Protein AF-A0A7V8IXZ6-F1 (afdb_monomer_lite)

Radius of gyration: 47.7 Å; chains: 1; bounding box: 110×61×130 Å

pLDDT: mean 88.66, std 13.11, range [32.81, 98.38]

Foldseek 3Di:
DWWKKFKKWKWKDAPDTDTDIWIWIADPVRDIDTFDPVLVVLLVVQFDPPDDDDDDPVVVVSNVVSRVVVQQVVQVVVQVVQLVVCVVVLVVVLVVLVVVLVVVLVVLVVQLVPDPDPVSVVVSVVVNVVSVVVSVVVNVVSVVNRRMGMDIGGDDMGIGDHDWDWDWDWDDDPPDTAIDTWIADVSRRDIQAQAWPPPRHGAPDWAAAPPPVGRTIHHPVQWDAQPVPRHTHGPVQWAAAPVRGTHGPVQWAQAPVPRHIHGNVQWDAAPPPRGIHGPVQWFQAPPPRGIHGPVQWFAAPP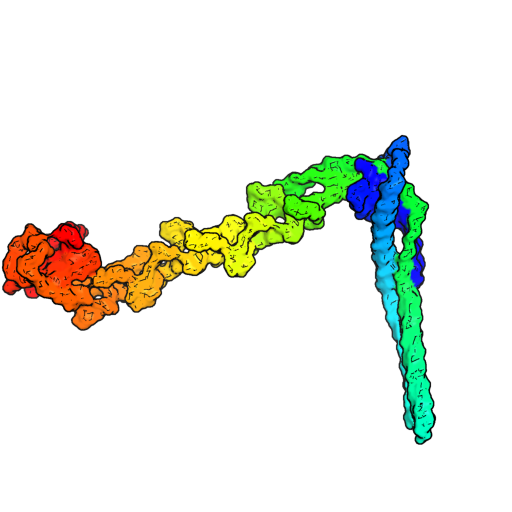PRGIHGVVQWDQAQAARHTHGPVQFDQQQVHRGTHGVVQDDPSGGVQRVPKDFDDPPRVLVVLVCVVVVVLVPWGWIWGDTPFWIWIWTDDPFAIDIFIAGPVSHGPPDDPDPPPVDRPRPD

Structure (mmCIF, N/CA/C/O backbone):
data_AF-A0A7V8IXZ6-F1
#
_entry.id   AF-A0A7V8IXZ6-F1
#
loop_
_atom_site.group_PDB
_atom_site.id
_atom_site.type_symbol
_atom_site.label_atom_id
_atom_site.label_alt_id
_atom_site.label_comp_id
_atom_site.label_asym_id
_atom_site.label_entity_id
_atom_site.label_seq_id
_atom_site.pdbx_PDB_ins_code
_atom_site.Cartn_x
_atom_site.Cartn_y
_atom_site.Cartn_z
_atom_site.occupancy
_atom_site.B_iso_or_equiv
_atom_site.auth_seq_id
_atom_site.auth_comp_id
_atom_site.auth_asym_id
_atom_site.auth_atom_id
_atom_site.pdbx_PDB_model_num
ATOM 1 N N . PHE A 1 1 ? -35.619 20.211 5.004 1.00 63.56 1 PHE A N 1
ATOM 2 C CA . PHE A 1 1 ? -35.344 18.912 5.646 1.00 63.56 1 PHE A CA 1
ATOM 3 C C . PHE A 1 1 ? -36.432 18.637 6.677 1.00 63.56 1 PHE A C 1
ATOM 5 O O . PHE A 1 1 ? -36.938 19.577 7.276 1.00 63.56 1 PHE A O 1
ATOM 12 N N . ALA A 1 2 ? -36.812 17.378 6.875 1.00 60.62 2 ALA A N 1
ATOM 13 C CA . ALA A 1 2 ? -37.738 16.991 7.934 1.00 60.62 2 ALA A CA 1
ATOM 14 C C . ALA A 1 2 ? -37.073 15.917 8.799 1.00 60.62 2 ALA A C 1
ATOM 16 O O . ALA A 1 2 ? -36.474 14.984 8.264 1.00 60.62 2 ALA A O 1
ATOM 17 N N . GLY A 1 3 ? -37.146 16.089 10.114 1.00 69.25 3 GLY A N 1
ATOM 18 C CA . GLY A 1 3 ? -36.625 15.152 11.100 1.00 69.25 3 GLY A CA 1
ATOM 19 C C . GLY A 1 3 ? -37.509 15.141 12.338 1.00 69.25 3 GLY A C 1
ATOM 20 O O . GLY A 1 3 ? -38.466 15.910 12.451 1.00 69.25 3 GLY A O 1
ATOM 21 N N . THR A 1 4 ? -37.195 14.244 13.258 1.00 73.19 4 THR A N 1
ATOM 22 C CA . THR A 1 4 ? -37.892 14.133 14.539 1.00 73.19 4 THR A CA 1
ATOM 23 C C . THR A 1 4 ? -36.872 14.273 15.646 1.00 73.19 4 THR A C 1
ATOM 25 O O . THR A 1 4 ? -35.892 13.536 15.678 1.00 73.19 4 THR A O 1
ATOM 28 N N . THR A 1 5 ? -37.093 15.231 16.535 1.00 75.81 5 THR A N 1
ATOM 29 C CA . THR A 1 5 ? -36.345 15.371 17.778 1.00 75.81 5 THR A CA 1
ATOM 30 C C . THR A 1 5 ? -37.090 14.610 18.863 1.00 75.81 5 THR A C 1
ATOM 32 O O . THR A 1 5 ? -38.248 14.909 19.142 1.00 75.81 5 THR A O 1
ATOM 35 N N . VAL A 1 6 ? -36.449 13.639 19.498 1.00 76.69 6 VAL A N 1
ATOM 36 C CA . VAL A 1 6 ? -37.006 12.931 20.653 1.00 76.69 6 VAL A CA 1
ATOM 37 C C . VAL A 1 6 ? -36.235 13.355 21.897 1.00 76.69 6 VAL A C 1
ATOM 39 O O . VAL A 1 6 ? -35.004 13.343 21.916 1.00 76.69 6 VAL A O 1
ATOM 42 N N . LEU A 1 7 ? -36.972 13.784 22.917 1.00 79.12 7 LEU A N 1
ATOM 43 C CA . LEU A 1 7 ? -36.451 14.185 24.213 1.00 79.12 7 LEU A CA 1
ATOM 44 C C . LEU A 1 7 ? -36.532 12.997 25.171 1.00 79.12 7 LEU A C 1
ATOM 46 O O . LEU A 1 7 ? -37.611 12.449 25.422 1.00 79.12 7 LEU A O 1
ATOM 50 N N . PHE A 1 8 ? -35.392 12.643 25.741 1.00 80.94 8 PHE A N 1
ATOM 51 C CA . PHE A 1 8 ? -35.258 11.596 26.736 1.00 80.94 8 PHE A CA 1
ATOM 52 C C . PHE A 1 8 ? -34.868 12.203 28.076 1.00 80.94 8 PHE A C 1
ATOM 54 O O . PHE A 1 8 ? -34.069 13.139 28.150 1.00 80.94 8 PHE A O 1
ATOM 61 N N . ARG A 1 9 ? -35.413 11.637 29.146 1.00 82.38 9 ARG A N 1
ATOM 62 C CA . ARG A 1 9 ? -34.887 11.794 30.492 1.00 82.38 9 ARG A CA 1
ATOM 63 C C . ARG A 1 9 ? -33.937 10.638 30.731 1.00 82.38 9 ARG A C 1
ATOM 65 O O . ARG A 1 9 ? -34.343 9.480 30.738 1.00 82.38 9 ARG A O 1
ATOM 72 N N . LEU A 1 10 ? -32.678 10.983 30.914 1.00 85.00 10 LEU A N 1
ATOM 73 C CA . LEU A 1 10 ? -31.634 10.069 31.313 1.00 85.00 10 LEU A CA 1
ATOM 74 C C . LEU A 1 10 ? -31.478 10.159 32.832 1.00 85.00 10 LEU A C 1
ATOM 76 O O . LEU A 1 10 ? -31.293 11.248 33.378 1.00 85.00 10 LEU A O 1
ATOM 80 N N . ARG A 1 11 ? -31.556 9.020 33.512 1.00 87.00 11 ARG A N 1
ATOM 81 C CA . ARG A 1 11 ? -31.225 8.893 34.932 1.00 87.00 11 ARG A CA 1
ATOM 82 C C . ARG A 1 11 ? -30.068 7.927 35.071 1.00 87.00 11 ARG A C 1
ATOM 84 O O . ARG A 1 11 ? -30.183 6.777 34.664 1.00 87.00 11 ARG A O 1
ATOM 91 N N . VAL A 1 12 ? -28.959 8.400 35.619 1.00 87.75 12 VAL A N 1
ATOM 92 C CA . VAL A 1 12 ? -27.827 7.548 35.977 1.00 87.75 12 VAL A CA 1
ATOM 93 C C . VAL A 1 12 ? -27.949 7.232 37.462 1.00 87.75 12 VAL A C 1
ATOM 95 O O . VAL A 1 12 ? -27.878 8.131 38.304 1.00 87.75 12 VAL A O 1
ATOM 98 N N . GLU A 1 13 ? -28.180 5.960 37.773 1.00 89.25 13 GLU A N 1
ATOM 99 C CA . GLU A 1 13 ? -28.210 5.431 39.134 1.00 89.25 13 GLU A CA 1
ATOM 100 C C . GLU A 1 13 ? -26.844 4.841 39.478 1.00 89.25 13 GLU A C 1
ATOM 102 O O . GLU A 1 13 ? -26.238 4.134 38.675 1.00 89.25 13 GLU A O 1
ATOM 107 N N . GLY A 1 14 ? -26.337 5.160 40.664 1.00 89.25 14 GLY A N 1
ATOM 108 C CA . GLY A 1 14 ? -25.003 4.779 41.109 1.00 89.25 14 GLY A CA 1
ATOM 109 C C . GLY A 1 14 ? -24.585 5.592 42.339 1.00 89.25 14 GLY A C 1
ATOM 110 O O . GLY A 1 14 ? -25.442 6.176 43.009 1.00 89.25 14 GLY A O 1
ATOM 111 N N . PRO A 1 15 ? -23.277 5.682 42.635 1.00 80.25 15 PRO A N 1
ATOM 112 C CA . PRO A 1 15 ? -22.768 6.413 43.801 1.00 80.25 15 PRO A CA 1
ATOM 113 C C . PRO A 1 15 ? -23.060 7.922 43.752 1.00 80.25 15 PRO A C 1
ATOM 115 O O . PRO A 1 15 ? -23.117 8.576 44.791 1.00 80.25 15 PRO A O 1
ATOM 118 N N . GLU A 1 16 ? -23.253 8.479 42.556 1.00 87.44 16 GLU A N 1
ATOM 119 C CA . GLU A 1 16 ? -23.671 9.861 42.329 1.00 87.44 16 GLU A CA 1
ATOM 120 C C . GLU A 1 16 ? -24.865 9.830 41.374 1.00 87.44 16 GLU A C 1
ATOM 122 O O . GLU A 1 16 ? -24.724 9.468 40.206 1.00 87.44 16 GLU A O 1
ATOM 127 N N . ARG A 1 17 ? -26.057 10.160 41.885 1.00 89.25 17 ARG A N 1
ATOM 128 C CA . ARG A 1 17 ? -27.270 10.205 41.068 1.00 89.25 17 ARG A CA 1
ATOM 129 C C . ARG A 1 17 ? -27.239 11.440 40.172 1.00 89.25 17 ARG A C 1
ATOM 131 O O . ARG A 1 17 ? -27.185 12.562 40.674 1.00 89.25 17 ARG A O 1
ATOM 138 N N . GLU A 1 18 ? -27.337 11.229 38.863 1.00 88.94 18 GLU A N 1
ATOM 139 C CA . GLU A 1 18 ? -27.422 12.297 37.864 1.00 88.94 18 GLU A CA 1
ATOM 140 C C . GLU A 1 18 ? -28.735 12.167 37.082 1.00 88.94 18 GLU A C 1
ATOM 142 O O . GLU A 1 18 ? -29.006 11.140 36.459 1.00 88.94 18 GLU A O 1
ATOM 147 N N . ASP A 1 19 ? -29.547 13.224 37.099 1.00 87.69 19 ASP A N 1
ATOM 148 C CA . ASP A 1 19 ? -30.741 13.352 36.263 1.00 87.69 19 ASP A CA 1
ATOM 149 C C . ASP A 1 19 ? -30.428 14.371 35.150 1.00 87.69 19 ASP A C 1
ATOM 151 O O . ASP A 1 19 ? -30.103 15.527 35.429 1.00 87.69 19 ASP A O 1
ATOM 155 N N . ALA A 1 20 ? -30.541 13.961 33.886 1.00 85.19 20 ALA A N 1
ATOM 156 C CA . ALA A 1 20 ? -30.264 14.808 32.730 1.00 85.19 20 ALA A CA 1
ATOM 157 C C . ALA A 1 20 ? -31.330 14.668 31.637 1.00 85.19 20 ALA A C 1
ATOM 159 O O . ALA A 1 20 ? -31.982 13.635 31.493 1.00 85.19 20 ALA A O 1
ATOM 160 N N . LEU A 1 21 ? -31.494 15.716 30.830 1.00 82.62 21 LEU A N 1
ATOM 161 C CA . LEU A 1 21 ? -32.276 15.658 29.597 1.00 82.62 21 LEU A CA 1
ATOM 162 C C . LEU A 1 21 ? -31.328 15.502 28.409 1.00 82.62 21 LEU A C 1
ATOM 164 O O . LEU A 1 21 ? -30.375 16.268 28.268 1.00 82.62 21 LEU A O 1
ATOM 168 N N . VAL A 1 22 ? -31.609 14.519 27.558 1.00 81.94 22 VAL A N 1
ATOM 169 C CA . VAL A 1 22 ? -30.867 14.245 26.324 1.00 81.94 22 VAL A CA 1
ATOM 170 C C . VAL A 1 22 ? -31.829 14.400 25.157 1.00 81.94 22 VAL A C 1
ATOM 172 O O . VAL A 1 22 ? -32.923 13.835 25.165 1.00 81.94 22 VAL A O 1
ATOM 175 N N . ALA A 1 23 ? -31.439 15.166 24.145 1.00 80.12 23 ALA A N 1
ATOM 176 C CA . ALA A 1 23 ? -32.197 15.275 22.908 1.00 80.12 23 ALA A CA 1
ATOM 177 C C . ALA A 1 23 ? -31.480 14.522 21.793 1.00 80.12 23 ALA A C 1
ATOM 179 O O . ALA A 1 23 ? -30.324 14.808 21.483 1.00 80.12 23 ALA A O 1
ATOM 180 N N . ALA A 1 24 ? -32.186 13.587 21.163 1.00 79.38 24 ALA A N 1
ATOM 181 C CA . ALA A 1 24 ? -31.726 12.932 19.950 1.00 79.38 24 ALA A CA 1
ATOM 182 C C . ALA A 1 24 ? -32.501 13.494 18.760 1.00 79.38 24 ALA A C 1
ATOM 184 O O . ALA A 1 24 ? -33.733 13.503 18.753 1.00 79.38 24 ALA A O 1
ATOM 185 N N . PHE A 1 25 ? -31.789 13.959 17.743 1.00 78.69 25 PHE A N 1
ATOM 186 C CA . PHE A 1 25 ? -32.384 14.258 16.450 1.00 78.69 25 PHE A CA 1
ATOM 187 C C . PHE A 1 25 ? -32.247 13.060 15.541 1.00 78.69 25 PHE A C 1
ATOM 189 O O . PHE A 1 25 ? -31.147 12.530 15.411 1.00 78.69 25 PHE A O 1
ATOM 196 N N . VAL A 1 26 ? -33.315 12.695 14.842 1.00 78.44 26 VAL A N 1
ATOM 197 C CA . VAL A 1 26 ? -33.264 11.684 13.790 1.00 78.44 26 VAL A CA 1
ATOM 198 C C . VAL A 1 26 ? -33.771 12.275 12.485 1.00 78.44 26 VAL A C 1
ATOM 200 O O . VAL A 1 26 ? -34.883 12.803 12.391 1.00 78.44 26 VAL A O 1
ATOM 203 N N . SER A 1 27 ? -32.930 12.198 11.459 1.00 75.19 27 SER A N 1
ATOM 204 C CA . SER A 1 27 ? -33.276 12.578 10.098 1.00 75.19 27 SER A CA 1
ATOM 205 C C . SER A 1 27 ? -34.286 11.618 9.483 1.00 75.19 27 SER A C 1
ATOM 207 O O . SER A 1 27 ? -34.348 10.446 9.848 1.00 75.19 27 SER A O 1
ATOM 209 N N . LYS A 1 28 ? -35.018 12.075 8.460 1.00 71.56 28 LYS A N 1
ATOM 210 C CA . LYS A 1 28 ? -35.778 11.163 7.585 1.00 71.56 28 LYS A CA 1
ATOM 211 C C . LYS A 1 28 ? -34.911 10.066 6.953 1.00 71.56 28 LYS A C 1
ATOM 213 O O . LYS A 1 28 ? -35.404 8.967 6.736 1.00 71.56 28 LYS A O 1
ATOM 218 N N . ASP A 1 29 ? -33.630 10.343 6.718 1.00 71.31 29 ASP A N 1
ATOM 219 C CA . ASP A 1 29 ? -32.671 9.377 6.168 1.00 71.31 29 ASP A CA 1
ATOM 220 C C . ASP A 1 29 ? -32.159 8.376 7.233 1.00 71.31 29 ASP A C 1
ATOM 222 O O . ASP A 1 29 ? -31.309 7.542 6.932 1.00 71.31 29 ASP A O 1
ATOM 226 N N . GLY A 1 30 ? -32.626 8.467 8.486 1.00 71.88 30 GLY A N 1
ATOM 227 C CA . GLY A 1 30 ? -32.219 7.602 9.600 1.00 71.88 30 GLY A CA 1
ATOM 228 C C . GLY A 1 30 ? -30.895 7.982 10.273 1.00 71.88 30 GLY A C 1
ATOM 229 O O . GLY A 1 30 ? -30.446 7.284 11.175 1.00 71.88 30 GLY A O 1
ATOM 230 N N . ALA A 1 31 ? -30.267 9.088 9.869 1.00 73.00 31 ALA A N 1
ATOM 231 C CA . ALA A 1 31 ? -29.088 9.621 10.543 1.00 73.00 31 ALA A CA 1
ATOM 232 C C . ALA A 1 31 ? -29.500 10.264 11.868 1.00 73.00 31 ALA A C 1
ATOM 234 O O . ALA A 1 31 ? -30.371 11.136 11.881 1.00 73.00 31 ALA A O 1
ATOM 235 N N . ALA A 1 32 ? -28.853 9.862 12.956 1.00 75.69 32 ALA A N 1
ATOM 236 C CA . ALA A 1 32 ? -29.159 10.359 14.283 1.00 75.69 32 ALA A CA 1
ATOM 237 C C . ALA A 1 32 ? -27.953 11.042 14.924 1.00 75.69 32 ALA A C 1
ATOM 239 O O . ALA A 1 32 ? -26.818 10.597 14.751 1.00 75.69 32 ALA A O 1
ATOM 240 N N . PHE A 1 33 ? -28.196 12.138 15.632 1.00 77.94 33 PHE A N 1
ATOM 241 C CA . PHE A 1 33 ? -27.160 12.877 16.345 1.00 77.94 33 PHE A CA 1
ATOM 242 C C . PHE A 1 33 ? -27.706 13.490 17.631 1.00 77.94 33 PHE A C 1
ATOM 244 O O . PHE A 1 33 ? -28.892 13.810 17.737 1.00 77.94 33 PHE A O 1
ATOM 251 N N . GLU A 1 34 ? -26.822 13.643 18.611 1.00 77.81 34 GLU A N 1
ATOM 252 C CA . GLU A 1 34 ? -27.124 14.325 19.864 1.00 77.81 34 GLU A CA 1
ATOM 253 C C . GLU A 1 34 ? -27.269 15.829 19.609 1.00 77.81 34 GLU A C 1
ATOM 255 O O . GLU A 1 34 ? -26.480 16.433 18.874 1.00 77.81 34 GLU A O 1
ATOM 260 N N . ILE A 1 35 ? -28.296 16.432 20.205 1.00 76.75 35 ILE A N 1
ATOM 261 C CA . ILE A 1 35 ? -28.452 17.881 20.251 1.00 76.75 35 ILE A CA 1
ATOM 262 C C . ILE A 1 35 ? -28.158 18.334 21.686 1.00 76.75 35 ILE A C 1
ATOM 264 O O . ILE A 1 35 ? -28.815 17.853 22.614 1.00 76.75 35 ILE A O 1
ATOM 268 N N . PRO A 1 36 ? -27.239 19.293 21.883 1.00 74.56 36 PRO A N 1
ATOM 269 C CA . PRO A 1 36 ? -27.065 19.955 23.169 1.00 74.56 36 PRO A CA 1
ATOM 270 C C . PRO A 1 36 ? -28.398 20.518 23.681 1.00 74.56 36 PRO A C 1
ATOM 272 O O . PRO A 1 36 ? -29.137 21.160 22.933 1.00 74.56 36 PRO A O 1
ATOM 275 N N . ALA A 1 37 ? -28.733 20.291 24.953 1.00 71.19 37 ALA A N 1
ATOM 276 C CA . ALA A 1 37 ? -30.028 20.708 25.499 1.00 71.19 37 ALA A CA 1
ATOM 277 C C . ALA A 1 37 ? -30.280 22.228 25.363 1.00 71.19 37 ALA A C 1
ATOM 279 O O . ALA A 1 37 ? -31.420 22.655 25.182 1.00 71.19 37 ALA A O 1
ATOM 280 N N . ASP A 1 38 ? -29.225 23.046 25.367 1.00 76.75 38 ASP A N 1
ATOM 281 C CA . ASP A 1 38 ? -29.269 24.500 25.167 1.00 76.75 38 ASP A CA 1
ATOM 282 C C . ASP A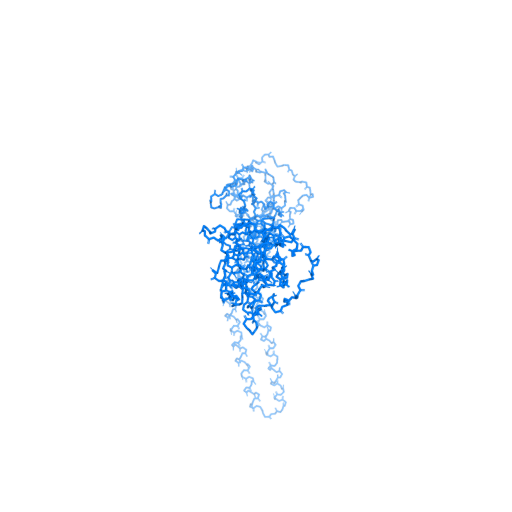 1 38 ? -29.555 24.923 23.710 1.00 76.75 38 ASP A C 1
ATOM 284 O O . ASP A 1 38 ? -29.928 26.072 23.454 1.00 76.75 38 ASP A O 1
ATOM 288 N N . ALA A 1 39 ? -29.434 24.006 22.745 1.00 72.62 39 ALA A N 1
ATOM 289 C CA . ALA A 1 39 ? -29.812 24.240 21.355 1.00 72.62 39 ALA A CA 1
ATOM 290 C C . ALA A 1 39 ? -31.312 24.002 21.093 1.00 72.62 39 ALA A C 1
ATOM 292 O O . ALA A 1 39 ? -31.844 24.530 20.113 1.00 72.62 39 ALA A O 1
ATOM 293 N N . LEU A 1 40 ? -32.029 23.290 21.976 1.00 72.06 40 LEU A N 1
ATOM 294 C CA . LEU A 1 40 ? -33.467 23.019 21.817 1.00 72.06 40 LEU A CA 1
ATOM 295 C C . LEU A 1 40 ? -34.326 24.292 21.713 1.00 72.06 40 LEU A C 1
ATOM 297 O O . LEU A 1 40 ? -35.128 24.361 20.779 1.00 72.06 40 LEU A O 1
ATOM 301 N N . PRO A 1 41 ? -34.171 25.323 22.574 1.00 75.62 41 PRO A N 1
ATOM 302 C CA . PRO A 1 41 ? -34.965 26.547 22.454 1.00 75.62 41 PRO A CA 1
ATOM 303 C C . PRO A 1 41 ? -34.703 27.282 21.136 1.00 75.62 41 PRO A C 1
ATOM 305 O O . PRO A 1 41 ? -35.627 27.814 20.527 1.00 75.62 41 PRO A O 1
ATOM 308 N N . LYS A 1 42 ? -33.453 27.259 20.651 1.00 73.94 42 LYS A N 1
ATOM 309 C CA . LYS A 1 42 ? -33.064 27.872 19.370 1.00 73.94 42 LYS A CA 1
ATOM 310 C C . LYS A 1 42 ? -33.692 27.132 18.189 1.00 73.94 42 LYS A C 1
ATOM 312 O O . LYS A 1 42 ? -34.174 27.766 17.256 1.00 73.94 42 LYS A O 1
ATOM 317 N N . MET A 1 43 ? -33.738 25.801 18.247 1.00 67.31 43 MET A N 1
ATOM 318 C CA . MET A 1 43 ? -34.408 24.979 17.237 1.00 67.31 43 MET A CA 1
ATOM 319 C C . MET A 1 43 ? -35.927 25.170 17.247 1.00 67.31 43 MET A C 1
ATOM 321 O O . MET A 1 43 ? -36.528 25.259 16.178 1.00 67.31 43 MET A O 1
ATOM 325 N N . ALA A 1 44 ? -36.535 25.272 18.431 1.00 68.50 44 ALA A N 1
ATOM 326 C CA . ALA A 1 44 ? -37.961 25.546 18.578 1.00 68.50 44 ALA A CA 1
ATOM 327 C C . ALA A 1 44 ? -38.334 26.940 18.047 1.00 68.50 44 ALA A C 1
ATOM 329 O O . ALA A 1 44 ? -39.344 27.074 17.366 1.00 68.50 44 ALA A O 1
ATOM 330 N N . ALA A 1 45 ? -37.494 27.953 18.290 1.00 71.50 45 ALA A N 1
ATOM 331 C CA . ALA A 1 45 ? -37.696 29.312 17.788 1.00 71.50 45 ALA A CA 1
ATOM 332 C C . ALA A 1 45 ? -37.473 29.444 16.268 1.00 71.50 45 ALA A C 1
ATOM 334 O O . ALA A 1 45 ? -38.094 30.289 15.629 1.00 71.50 45 ALA A O 1
ATOM 335 N N . ALA A 1 46 ? -36.589 28.627 15.683 1.00 66.94 46 ALA A N 1
ATOM 336 C CA . ALA A 1 46 ? -36.295 28.644 14.247 1.00 66.94 46 ALA A CA 1
ATOM 337 C C . ALA A 1 46 ? -37.289 27.825 13.399 1.00 66.94 46 ALA A C 1
ATOM 339 O O . ALA A 1 46 ? -37.368 28.013 12.183 1.00 66.94 46 ALA A O 1
ATOM 340 N N . GLY A 1 47 ? -38.014 26.885 14.009 1.00 61.91 47 GLY A N 1
ATOM 341 C CA . GLY A 1 47 ? -39.040 26.095 13.335 1.00 61.91 47 GLY A CA 1
ATOM 342 C C . GLY A 1 47 ? -40.332 26.892 13.167 1.00 61.91 47 GLY A C 1
ATOM 343 O O . GLY A 1 47 ? -40.770 27.560 14.094 1.00 61.91 47 GLY A O 1
ATOM 344 N N . ASN A 1 48 ? -40.974 26.801 12.001 1.00 55.50 48 ASN A N 1
ATOM 345 C CA . ASN A 1 48 ? -42.340 27.296 11.840 1.00 55.50 48 ASN A CA 1
ATOM 346 C C . ASN A 1 48 ? -43.308 26.227 12.394 1.00 55.50 48 ASN A C 1
ATOM 348 O O . ASN A 1 48 ? -43.425 25.163 11.778 1.00 55.50 48 ASN A O 1
ATOM 352 N N . PRO A 1 49 ? -43.984 26.445 13.539 1.00 55.44 49 PRO A N 1
ATOM 353 C CA . PRO A 1 49 ? -44.845 25.431 14.158 1.00 55.44 49 PRO A CA 1
ATOM 354 C C . PRO A 1 49 ? -46.114 25.128 13.340 1.00 55.44 49 PRO A C 1
ATOM 356 O O . PRO A 1 49 ? -46.799 24.145 13.612 1.00 55.44 49 PRO A O 1
ATOM 359 N N . ALA A 1 50 ? -46.433 25.946 12.330 1.00 46.38 50 ALA A N 1
ATOM 360 C CA . ALA A 1 50 ? -47.734 25.955 11.664 1.00 46.38 50 ALA A CA 1
ATOM 361 C C . ALA A 1 50 ? -48.009 24.784 10.695 1.00 46.38 50 ALA A C 1
ATOM 363 O O . ALA A 1 50 ? -49.134 24.646 10.224 1.00 46.38 50 ALA A O 1
ATOM 364 N N . THR A 1 51 ? -47.038 23.917 10.388 1.00 49.44 51 THR A N 1
ATOM 365 C CA . THR A 1 51 ? -47.234 22.819 9.419 1.00 49.44 51 THR A CA 1
ATOM 366 C C . THR A 1 51 ? -46.541 21.532 9.853 1.00 49.44 51 THR A C 1
ATOM 368 O O . THR A 1 51 ? -45.649 21.026 9.172 1.00 49.44 51 THR A O 1
ATOM 371 N N . LEU A 1 52 ? -46.941 20.977 10.996 1.00 53.59 52 LEU A N 1
ATOM 372 C CA . LEU A 1 52 ? -46.572 19.609 11.354 1.00 53.59 52 LEU A CA 1
ATOM 373 C C . LEU A 1 52 ? -47.670 18.656 10.887 1.00 53.59 52 LEU A C 1
ATOM 375 O O . LEU A 1 52 ? -48.671 18.449 11.567 1.00 53.59 52 LEU A O 1
ATOM 379 N N . SER A 1 53 ? -47.478 18.050 9.715 1.00 59.22 53 SER A N 1
ATOM 380 C CA . SER A 1 53 ? -48.248 16.857 9.372 1.00 59.22 53 SER A CA 1
ATOM 381 C C . SER A 1 53 ? -47.863 15.737 10.347 1.00 59.22 53 SER A C 1
ATOM 383 O O . SER A 1 53 ? -46.666 15.512 10.562 1.00 59.22 53 SER A O 1
ATOM 385 N N . PRO A 1 54 ? -48.830 15.031 10.957 1.00 65.12 54 PRO A N 1
ATOM 386 C CA . PRO A 1 54 ? -48.522 13.914 11.836 1.00 65.12 54 PRO A CA 1
ATOM 387 C C . PRO A 1 54 ? -47.698 12.870 11.072 1.00 65.12 54 PRO A C 1
ATOM 389 O O . PRO A 1 54 ? -48.072 12.455 9.979 1.00 65.12 54 PRO A O 1
ATOM 392 N N . LEU A 1 55 ? -46.571 12.440 11.654 1.00 65.19 55 LEU A N 1
ATOM 393 C CA . LEU A 1 55 ? -45.765 11.344 11.100 1.00 65.19 55 LEU A CA 1
ATOM 394 C C . LEU A 1 55 ? -46.635 10.100 10.916 1.00 65.19 55 LEU A C 1
ATOM 396 O O . LEU A 1 55 ? -47.422 9.782 11.817 1.00 65.19 55 LEU A O 1
ATOM 400 N N . ALA A 1 56 ? -46.447 9.390 9.801 1.00 76.00 56 ALA A N 1
ATOM 401 C CA . ALA A 1 56 ? -47.096 8.109 9.568 1.00 76.00 56 ALA A CA 1
ATOM 402 C C . ALA A 1 56 ? -46.754 7.129 10.712 1.00 76.00 56 ALA A C 1
ATOM 404 O O . ALA A 1 56 ? -45.624 7.150 11.210 1.00 76.00 56 ALA A O 1
ATOM 405 N N . PRO A 1 57 ? -47.688 6.264 11.149 1.00 77.25 57 PRO A N 1
ATOM 406 C CA . PRO A 1 57 ? -47.470 5.374 12.291 1.00 77.25 57 PRO A CA 1
ATOM 407 C C . PRO A 1 57 ? -46.208 4.503 12.179 1.00 77.25 57 PRO A C 1
ATOM 409 O O . PRO A 1 57 ? -45.491 4.356 13.163 1.00 77.25 57 PRO A O 1
ATOM 412 N N . GLY A 1 58 ? -45.898 3.983 10.984 1.00 78.50 58 GLY A N 1
ATOM 413 C CA . GLY A 1 58 ? -44.716 3.140 10.752 1.00 78.50 58 GLY A CA 1
ATOM 414 C C . GLY A 1 58 ? -43.382 3.877 10.920 1.00 78.50 58 GLY A C 1
ATOM 415 O O . GLY A 1 58 ? -42.445 3.336 11.506 1.00 78.50 58 GLY A O 1
ATOM 416 N N . ASP A 1 59 ? -43.314 5.141 10.495 1.00 76.25 59 ASP A N 1
ATOM 417 C CA . ASP A 1 59 ? -42.104 5.959 10.641 1.00 76.25 59 ASP A CA 1
ATOM 418 C C . ASP A 1 59 ? -41.823 6.279 12.114 1.00 76.25 59 ASP A C 1
ATOM 420 O O . ASP A 1 59 ? -40.667 6.345 12.529 1.00 76.25 59 ASP A O 1
ATOM 424 N N . ARG A 1 60 ? -42.872 6.423 12.938 1.00 77.12 60 ARG A N 1
ATOM 425 C CA . ARG A 1 60 ? -42.731 6.718 14.374 1.00 77.12 60 ARG A CA 1
ATOM 426 C C . ARG A 1 60 ? -42.002 5.608 15.122 1.00 77.12 60 ARG A C 1
ATOM 428 O O . ARG A 1 60 ? -41.152 5.918 15.952 1.00 77.12 60 ARG A O 1
ATOM 435 N N . THR A 1 61 ? -42.309 4.344 14.836 1.00 81.25 61 THR A N 1
ATOM 436 C CA . THR A 1 61 ? -41.675 3.200 15.512 1.00 81.25 61 THR A CA 1
ATOM 437 C C . THR A 1 61 ? -40.187 3.136 15.187 1.00 81.25 61 THR A C 1
ATOM 439 O O . THR A 1 61 ? -39.363 3.115 16.097 1.00 81.25 61 THR A O 1
ATOM 442 N N . LYS A 1 62 ? -39.832 3.235 13.901 1.00 81.69 62 LYS A N 1
ATOM 443 C CA . LYS A 1 62 ? -38.433 3.202 13.458 1.00 81.69 62 LYS A CA 1
ATOM 444 C C . LYS A 1 62 ? -37.625 4.385 14.002 1.00 81.69 62 LYS A C 1
ATOM 446 O O . LYS A 1 62 ? -36.502 4.216 14.466 1.00 81.69 62 LYS A O 1
ATOM 451 N N . LEU A 1 63 ? -38.201 5.590 13.984 1.00 77.62 63 LEU A N 1
ATOM 452 C CA . LEU A 1 63 ? -37.558 6.783 14.540 1.00 77.62 63 LEU A CA 1
ATOM 453 C C . LEU A 1 63 ? -37.384 6.682 16.059 1.00 77.62 63 LEU A C 1
ATOM 455 O O . LEU A 1 63 ? -36.358 7.122 16.577 1.00 77.62 63 LEU A O 1
ATOM 459 N N . ARG A 1 64 ? -38.351 6.082 16.764 1.00 81.19 64 ARG A N 1
ATOM 460 C CA . ARG A 1 64 ? -38.265 5.820 18.205 1.00 81.19 64 ARG A CA 1
ATOM 461 C C . ARG A 1 64 ? -37.134 4.851 18.531 1.00 81.19 64 ARG A C 1
ATOM 463 O O . ARG A 1 64 ? -36.376 5.141 19.447 1.00 81.19 64 ARG A O 1
ATOM 470 N N . GLU A 1 65 ? -37.001 3.753 17.793 1.00 85.69 65 GLU A N 1
ATOM 471 C CA . GLU A 1 65 ? -35.923 2.773 17.993 1.00 85.69 65 GLU A CA 1
ATOM 472 C C . GLU A 1 65 ? -34.540 3.400 17.782 1.00 85.69 65 GLU A C 1
ATOM 474 O O . GLU A 1 65 ? -33.679 3.291 18.650 1.00 85.69 65 GLU A O 1
ATOM 479 N N . ILE A 1 66 ? -34.354 4.143 16.683 1.00 84.06 66 ILE A N 1
ATOM 480 C CA . ILE A 1 66 ? -33.086 4.834 16.393 1.00 84.06 66 ILE A CA 1
ATOM 481 C C . ILE A 1 66 ? -32.771 5.882 17.472 1.00 84.06 66 ILE A C 1
ATOM 483 O O . ILE A 1 66 ? -31.634 5.999 17.926 1.00 84.06 66 ILE A O 1
ATOM 487 N N . SER A 1 67 ? -33.778 6.647 17.899 1.00 81.44 67 SER A N 1
ATOM 488 C CA . SER A 1 67 ? -33.612 7.667 18.941 1.00 81.44 67 SER A CA 1
ATOM 489 C C . SER A 1 67 ? -33.266 7.048 20.297 1.00 81.44 67 SER A C 1
ATOM 491 O O . SER A 1 67 ? -32.451 7.601 21.032 1.00 81.44 67 SER A O 1
ATOM 493 N N . LEU A 1 68 ? -33.876 5.903 20.622 1.00 86.38 68 LEU A N 1
ATOM 494 C CA . LEU A 1 68 ? -33.622 5.178 21.861 1.00 86.38 68 LEU A CA 1
ATOM 495 C C . LEU A 1 68 ? -32.194 4.624 21.897 1.00 86.38 68 LEU A C 1
ATOM 497 O O . LEU A 1 68 ? -31.547 4.756 22.927 1.00 86.38 68 LEU A O 1
ATOM 501 N N . ASP A 1 69 ? -31.682 4.090 20.784 1.00 86.50 69 ASP A N 1
ATOM 502 C CA . ASP A 1 69 ? -30.289 3.630 20.676 1.00 86.50 69 ASP A CA 1
ATOM 503 C C . ASP A 1 69 ? -29.291 4.778 20.917 1.00 86.50 69 ASP A C 1
ATOM 505 O O . ASP A 1 69 ? -28.354 4.638 21.702 1.00 86.50 69 ASP A O 1
ATOM 509 N N . VAL A 1 70 ? -29.521 5.962 20.333 1.00 83.50 70 VAL A N 1
ATOM 510 C CA . VAL A 1 70 ? -28.676 7.142 20.608 1.00 83.50 70 VAL A CA 1
ATOM 511 C C . VAL A 1 70 ? -28.712 7.528 22.087 1.00 83.50 70 VAL A C 1
ATOM 513 O O . VAL A 1 70 ? -27.662 7.760 22.687 1.00 83.50 70 VAL A O 1
ATOM 516 N N . ALA A 1 71 ? -29.902 7.570 22.688 1.00 85.19 71 ALA A N 1
ATOM 517 C CA . ALA A 1 71 ? -30.056 7.919 24.095 1.00 85.19 71 ALA A CA 1
ATOM 518 C C . ALA A 1 71 ? -29.452 6.860 25.039 1.00 85.19 71 ALA A C 1
ATOM 520 O O . ALA A 1 71 ? -28.866 7.224 26.057 1.00 85.19 71 ALA A O 1
ATOM 521 N N . GLN A 1 72 ? -29.531 5.571 24.689 1.00 88.69 72 GLN A N 1
ATOM 522 C CA . GLN A 1 72 ? -28.887 4.471 25.416 1.00 88.69 72 GLN A CA 1
ATOM 523 C C . GLN A 1 72 ? -27.365 4.579 25.368 1.00 88.69 72 GLN A C 1
ATOM 525 O O . GLN A 1 72 ? -26.730 4.538 26.417 1.00 88.69 72 GLN A O 1
ATOM 530 N N . ARG A 1 73 ? -26.772 4.817 24.191 1.00 87.56 73 ARG A N 1
ATOM 531 C CA . ARG A 1 73 ? -25.315 5.005 24.066 1.00 87.56 73 ARG A CA 1
ATOM 532 C C . ARG A 1 73 ? -24.811 6.184 24.892 1.00 87.56 73 ARG A C 1
ATOM 534 O O . ARG A 1 73 ? -23.746 6.094 25.501 1.00 87.56 73 ARG A O 1
ATOM 541 N N . GLU A 1 74 ? -25.561 7.284 24.911 1.00 85.88 74 GLU A N 1
ATOM 542 C CA . GLU A 1 74 ? -25.223 8.440 25.742 1.00 85.88 74 GLU A CA 1
ATOM 543 C C . GLU A 1 74 ? -25.376 8.122 27.235 1.00 85.88 74 GLU A C 1
ATOM 545 O O . GLU A 1 74 ? -24.498 8.459 28.031 1.00 85.88 74 GLU A O 1
ATOM 550 N N . GLY A 1 75 ? -26.433 7.400 27.610 1.00 87.31 75 GLY A N 1
ATOM 551 C CA . GLY A 1 75 ? -26.611 6.882 28.962 1.00 87.31 75 GLY A CA 1
ATOM 552 C C . GLY A 1 75 ? -25.440 6.023 29.427 1.00 87.31 75 GLY A C 1
ATOM 553 O O . GLY A 1 75 ? -24.841 6.311 30.463 1.00 87.31 75 GLY A O 1
ATOM 554 N N . ASP A 1 76 ? -25.043 5.042 28.620 1.00 89.44 76 ASP A N 1
ATOM 555 C CA . ASP A 1 76 ? -23.901 4.168 28.890 1.00 89.44 76 ASP A CA 1
ATOM 556 C C . ASP A 1 76 ? -22.594 4.956 29.008 1.00 89.44 76 ASP A C 1
ATOM 558 O O . ASP A 1 76 ? -21.763 4.679 29.878 1.00 89.44 76 ASP A O 1
ATOM 562 N N . ARG A 1 77 ? -22.393 5.964 28.147 1.00 89.94 77 ARG A N 1
ATOM 563 C CA . ARG A 1 77 ? -21.218 6.841 28.211 1.00 89.94 77 ARG A CA 1
ATOM 564 C C . ARG A 1 77 ? -21.156 7.573 29.551 1.00 89.94 77 ARG A C 1
ATOM 566 O O . ARG A 1 77 ? -20.078 7.640 30.150 1.00 89.94 77 ARG A O 1
ATOM 573 N N . ARG A 1 78 ? -22.284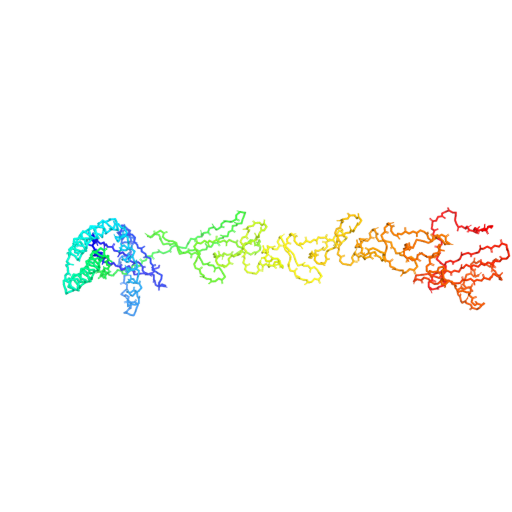 8.101 30.035 1.00 90.50 78 ARG A N 1
ATOM 574 C CA . ARG A 1 78 ? -22.353 8.790 31.332 1.00 90.50 78 ARG A CA 1
ATOM 575 C C . ARG A 1 78 ? -22.214 7.838 32.512 1.00 90.50 78 ARG A C 1
ATOM 577 O O . ARG A 1 78 ? -21.464 8.167 33.426 1.00 90.50 78 ARG A O 1
ATOM 584 N N . ALA A 1 79 ? -22.826 6.655 32.465 1.00 90.69 79 ALA A N 1
ATOM 585 C CA . ALA A 1 79 ? -22.647 5.620 33.484 1.00 90.69 79 ALA A CA 1
ATOM 586 C C . ALA A 1 79 ? -21.163 5.238 33.633 1.00 90.69 79 ALA A C 1
ATOM 588 O O . ALA A 1 79 ? -20.614 5.315 34.730 1.00 90.69 79 ALA A O 1
ATOM 589 N N . ARG A 1 80 ? -20.455 4.982 32.523 1.00 92.62 80 ARG A N 1
ATOM 590 C CA . ARG A 1 80 ? -19.002 4.714 32.542 1.00 92.62 80 ARG A CA 1
ATOM 591 C C . ARG A 1 80 ? -18.192 5.877 33.112 1.00 92.62 80 ARG A C 1
ATOM 593 O O . ARG A 1 80 ? -17.179 5.668 33.781 1.00 92.62 80 ARG A O 1
ATOM 600 N N . LEU A 1 81 ? -18.593 7.116 32.825 1.00 90.31 81 LEU A N 1
ATOM 601 C CA . LEU A 1 81 ? -17.922 8.292 33.378 1.00 90.31 81 LEU A CA 1
ATOM 602 C C . LEU A 1 81 ? -18.163 8.416 34.890 1.00 90.31 81 LEU A C 1
ATOM 604 O O . LEU A 1 81 ? -17.228 8.762 35.612 1.00 90.31 81 LEU A O 1
ATOM 608 N N . ALA A 1 82 ? -19.372 8.105 35.364 1.00 91.25 82 ALA A N 1
ATOM 609 C CA . ALA A 1 82 ? -19.707 8.052 36.784 1.00 91.25 82 ALA A CA 1
ATOM 610 C C . ALA A 1 82 ? -18.898 6.963 37.508 1.00 91.25 82 ALA A C 1
ATOM 612 O O . ALA A 1 82 ? -18.267 7.257 38.522 1.00 91.25 82 ALA A O 1
ATOM 613 N N . GLU A 1 83 ? -18.790 5.758 36.939 1.00 93.00 83 GLU A N 1
ATOM 614 C CA . GLU A 1 83 ? -17.922 4.688 37.460 1.00 93.00 83 GLU A CA 1
ATOM 615 C C . GLU A 1 83 ? -16.459 5.134 37.524 1.00 93.00 83 GLU A C 1
ATOM 617 O O . GLU A 1 83 ? -15.790 4.966 38.544 1.00 93.00 83 GLU A O 1
ATOM 622 N N . LYS A 1 84 ? -15.958 5.788 36.467 1.00 94.81 84 LYS A N 1
ATOM 623 C CA . LYS A 1 84 ? -14.588 6.317 36.439 1.00 94.81 84 LYS A CA 1
ATOM 624 C C . LYS A 1 84 ? -14.348 7.364 37.531 1.00 94.81 84 LYS A C 1
ATOM 626 O O . LYS A 1 84 ? -13.269 7.382 38.122 1.00 94.81 84 LYS A O 1
ATOM 631 N N . ARG A 1 85 ? -15.326 8.234 37.804 1.00 93.56 85 ARG A N 1
ATOM 632 C CA . ARG A 1 85 ? -15.262 9.214 38.905 1.00 93.56 85 ARG A CA 1
ATOM 633 C C . ARG A 1 85 ? -15.330 8.538 40.274 1.00 93.56 85 ARG A C 1
ATOM 635 O O . ARG A 1 85 ? -14.689 9.010 41.210 1.00 93.56 85 ARG A O 1
ATOM 642 N N . ALA A 1 86 ? -16.062 7.434 40.384 1.00 94.75 86 ALA A N 1
ATOM 643 C CA . ALA A 1 86 ? -16.228 6.687 41.622 1.00 94.75 86 ALA A CA 1
ATOM 644 C C . ALA A 1 86 ? -15.087 5.696 41.918 1.00 94.75 86 ALA A C 1
ATOM 646 O O . ALA A 1 86 ? -14.908 5.311 43.072 1.00 94.75 86 ALA A O 1
ATOM 647 N N . ALA A 1 87 ? -14.273 5.341 40.919 1.00 96.12 87 ALA A N 1
ATOM 648 C CA . ALA A 1 87 ? -13.177 4.378 41.041 1.00 96.12 87 ALA A CA 1
ATOM 649 C C . ALA A 1 87 ? -12.215 4.627 42.228 1.00 96.12 87 ALA A C 1
ATOM 651 O O . ALA A 1 87 ? -11.855 3.659 42.898 1.00 96.12 87 ALA A O 1
ATOM 652 N N . PRO A 1 88 ? -11.827 5.873 42.579 1.00 97.06 88 PRO A N 1
ATOM 653 C CA . PRO A 1 88 ? -10.997 6.113 43.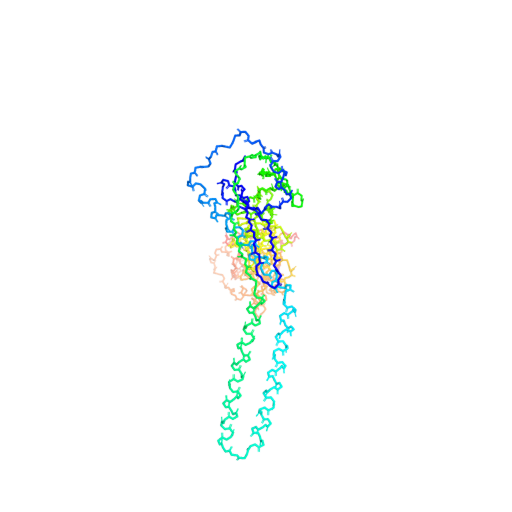762 1.00 97.06 88 PRO A CA 1
ATOM 654 C C . PRO A 1 88 ? -11.708 5.782 45.083 1.00 97.06 88 PRO A C 1
ATOM 656 O O . PRO A 1 88 ? -11.073 5.294 46.017 1.00 97.06 88 PRO A O 1
ATOM 659 N N . LYS A 1 89 ? -13.024 6.036 45.169 1.00 96.88 89 LYS A N 1
ATOM 660 C CA . LYS A 1 89 ? -13.845 5.696 46.345 1.00 96.88 89 LYS A CA 1
ATOM 661 C C . LYS A 1 89 ? -13.997 4.175 46.459 1.00 96.88 89 LYS A C 1
ATOM 663 O O . LYS A 1 89 ? -13.764 3.638 47.537 1.00 96.88 89 LYS A O 1
ATOM 668 N N . LEU A 1 90 ? -14.264 3.497 45.338 1.00 96.62 90 LEU A N 1
ATOM 669 C CA . LEU A 1 90 ? -14.303 2.034 45.247 1.00 96.62 90 LEU A CA 1
ATOM 670 C C . LEU A 1 90 ? -12.989 1.405 45.732 1.00 96.62 90 LEU A C 1
ATOM 672 O O . LEU A 1 90 ? -13.003 0.583 46.641 1.00 96.62 90 LEU A O 1
ATOM 676 N N . ALA A 1 91 ? -11.845 1.842 45.196 1.00 97.12 91 ALA A N 1
ATOM 677 C CA . ALA A 1 91 ? -10.537 1.308 45.579 1.00 97.12 91 ALA A CA 1
ATOM 678 C C . ALA A 1 91 ? -10.243 1.488 47.080 1.00 97.12 91 ALA A C 1
ATOM 680 O O . ALA A 1 91 ? -9.654 0.610 47.716 1.00 97.12 91 ALA A O 1
ATOM 681 N N . LYS A 1 92 ? -10.680 2.613 47.663 1.00 98.06 92 LYS A N 1
ATOM 682 C CA . LYS A 1 92 ? -10.565 2.864 49.102 1.00 98.06 92 LYS A CA 1
ATOM 683 C C . LYS A 1 92 ? -11.420 1.889 49.918 1.00 98.06 92 LYS A C 1
ATOM 685 O O . LYS A 1 92 ? -10.903 1.317 50.875 1.00 98.06 92 LYS A O 1
ATOM 690 N N . GLU A 1 93 ? -12.687 1.685 49.557 1.00 98.12 93 GLU A N 1
ATOM 691 C CA . GLU A 1 93 ? -13.572 0.743 50.262 1.00 98.12 93 GLU A CA 1
ATOM 692 C C . GLU A 1 93 ? -13.104 -0.711 50.103 1.00 98.12 93 GLU A C 1
ATOM 694 O O . GLU A 1 93 ? -13.042 -1.445 51.088 1.00 98.12 93 GLU A O 1
ATOM 699 N N . GLU A 1 94 ? -12.667 -1.118 48.907 1.00 97.94 94 GLU A N 1
ATOM 700 C CA . GLU A 1 94 ? -12.070 -2.441 48.694 1.00 97.94 94 GLU A CA 1
ATOM 701 C C . GLU A 1 94 ? -10.838 -2.663 49.576 1.00 97.94 94 GLU A C 1
ATOM 703 O O . GLU A 1 94 ? -10.671 -3.740 50.150 1.00 97.94 94 GLU A O 1
ATOM 708 N N . SER A 1 95 ? -9.969 -1.652 49.697 1.00 97.88 95 SER A N 1
ATOM 709 C CA . SER A 1 95 ? -8.804 -1.725 50.580 1.00 97.88 95 SER A CA 1
ATOM 710 C C . SER A 1 95 ? -9.222 -1.887 52.039 1.00 97.88 95 SER A C 1
ATOM 712 O O . SER A 1 95 ? -8.627 -2.698 52.741 1.00 97.88 95 SER A O 1
ATOM 714 N N . GLN A 1 96 ? -10.246 -1.160 52.494 1.00 98.25 96 GLN A N 1
ATOM 715 C CA . GLN A 1 96 ? -10.757 -1.271 53.864 1.00 98.25 96 GLN A CA 1
ATOM 716 C C . GLN A 1 96 ? -11.312 -2.671 54.154 1.00 98.25 96 GLN A C 1
ATOM 718 O O . GLN A 1 96 ? -10.980 -3.253 55.187 1.00 98.25 96 GLN A O 1
ATOM 723 N N . VAL A 1 97 ? -12.089 -3.240 53.225 1.00 97.94 97 VAL A N 1
ATOM 724 C CA . VAL A 1 97 ? -12.590 -4.620 53.329 1.00 97.94 97 VAL A CA 1
ATOM 725 C C . VAL A 1 97 ? -11.424 -5.608 53.402 1.00 97.94 97 VAL A C 1
ATOM 727 O O . VAL A 1 97 ? -11.401 -6.468 54.281 1.00 97.94 97 VAL A O 1
ATOM 730 N N . LYS A 1 98 ? -10.420 -5.476 52.526 1.00 97.81 98 LYS A N 1
ATOM 731 C CA . LYS A 1 98 ? -9.247 -6.367 52.521 1.00 97.81 98 LYS A CA 1
ATOM 732 C C . LYS A 1 98 ? -8.481 -6.305 53.840 1.00 97.81 98 LYS A C 1
ATOM 734 O O . LYS A 1 98 ? -8.268 -7.358 54.432 1.00 97.81 98 LYS A O 1
ATOM 739 N N . THR A 1 99 ? -8.156 -5.108 54.328 1.00 98.06 99 THR A N 1
ATOM 740 C CA . THR A 1 99 ? -7.435 -4.929 55.597 1.00 98.06 99 THR A CA 1
ATOM 741 C C . THR A 1 99 ? -8.200 -5.528 56.780 1.00 98.06 99 THR A C 1
ATOM 743 O O . THR A 1 99 ? -7.597 -6.195 57.618 1.00 98.06 99 THR A O 1
ATOM 746 N N . TYR A 1 100 ? -9.525 -5.351 56.831 1.00 98.38 100 TYR A N 1
ATOM 747 C CA . TYR A 1 100 ? -10.367 -5.932 57.881 1.00 98.38 100 TYR A CA 1
ATOM 748 C C . TYR A 1 100 ? -10.315 -7.469 57.892 1.00 98.38 100 TYR A C 1
ATOM 750 O O . TYR A 1 100 ? -10.028 -8.079 58.922 1.00 98.38 100 TYR A O 1
ATOM 758 N N . PHE A 1 101 ? -10.540 -8.108 56.740 1.00 98.12 101 PHE A N 1
ATOM 759 C CA . PHE A 1 101 ? -10.525 -9.572 56.650 1.00 98.12 101 PHE A CA 1
ATOM 760 C C . PHE A 1 101 ? -9.118 -10.168 56.793 1.00 98.12 101 PHE A C 1
ATOM 762 O O . PHE A 1 101 ? -8.974 -11.281 57.299 1.00 98.12 101 PHE A O 1
ATOM 769 N N . GLU A 1 102 ? -8.073 -9.445 56.385 1.00 98.00 102 GLU A N 1
ATOM 770 C CA . GLU A 1 102 ? -6.682 -9.850 56.602 1.00 98.00 102 GLU A CA 1
ATOM 771 C C . GLU A 1 102 ? -6.349 -9.920 58.094 1.00 98.00 102 GLU A C 1
ATOM 773 O O . GLU A 1 102 ? -5.809 -10.943 58.524 1.00 98.00 102 GLU A O 1
ATOM 778 N N . ALA A 1 103 ? -6.750 -8.914 58.882 1.00 98.06 103 ALA A N 1
ATOM 779 C CA . ALA A 1 103 ? -6.589 -8.916 60.337 1.00 98.06 103 ALA A CA 1
ATOM 780 C C . ALA A 1 103 ? -7.284 -10.128 60.987 1.00 98.06 103 ALA A C 1
ATOM 782 O O . ALA A 1 103 ? -6.630 -10.916 61.670 1.00 98.06 103 ALA A O 1
ATOM 783 N N . LEU A 1 104 ? -8.564 -10.361 60.666 1.00 98.19 104 LEU A N 1
ATOM 784 C CA . LEU A 1 104 ? -9.322 -11.520 61.165 1.00 98.19 104 LEU A CA 1
ATOM 785 C C . LEU A 1 104 ? -8.691 -12.864 60.770 1.00 98.19 104 LEU A C 1
ATOM 787 O O . LEU A 1 104 ? -8.640 -13.809 61.560 1.00 98.19 104 LEU A O 1
ATOM 791 N N . SER A 1 105 ? -8.198 -12.971 59.534 1.00 97.75 105 SER A N 1
ATOM 792 C CA . SER A 1 105 ? -7.532 -14.190 59.070 1.00 97.75 105 SER A CA 1
ATOM 793 C C . SER A 1 105 ? -6.203 -14.432 59.793 1.00 97.75 105 SER A C 1
ATOM 795 O O . SER A 1 105 ? -5.821 -15.588 59.983 1.00 97.7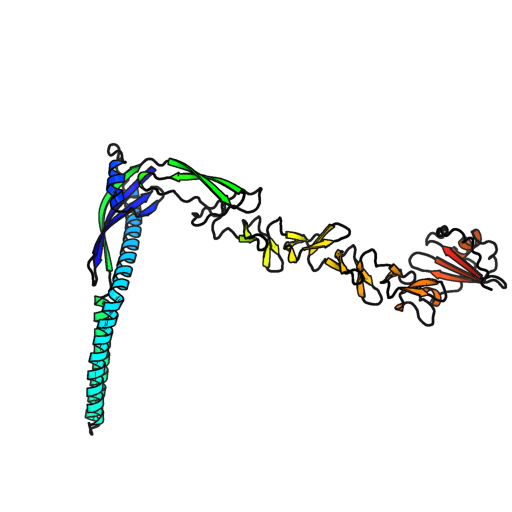5 105 SER A O 1
ATOM 797 N N . GLY A 1 106 ? -5.508 -13.359 60.190 1.00 97.69 106 GLY A N 1
ATOM 798 C CA . GLY A 1 106 ? -4.290 -13.405 60.993 1.00 97.69 106 GLY A CA 1
ATOM 799 C C . GLY A 1 106 ? -4.559 -13.994 62.374 1.00 97.69 106 GLY A C 1
ATOM 800 O O . GLY A 1 106 ? -3.936 -14.993 62.731 1.00 97.69 106 GLY A O 1
ATOM 801 N N . GLU A 1 107 ? -5.562 -13.466 63.078 1.00 97.81 107 GLU A N 1
ATOM 802 C CA . GLU A 1 107 ? -5.984 -13.950 64.401 1.00 97.81 107 GLU A CA 1
ATOM 803 C C . GLU A 1 107 ? -6.374 -15.439 64.373 1.00 97.81 107 GLU A C 1
ATOM 805 O O . GLU A 1 107 ? -5.930 -16.231 65.205 1.00 97.81 107 GLU A O 1
ATOM 810 N N . LEU A 1 108 ? -7.149 -15.873 63.369 1.00 97.25 108 LEU A N 1
ATOM 811 C CA . LEU A 1 108 ? -7.534 -17.284 63.224 1.00 97.25 108 LEU A CA 1
ATOM 812 C C . LEU A 1 108 ? -6.344 -18.206 62.914 1.00 97.25 108 LEU A C 1
ATOM 814 O O . LEU A 1 108 ? -6.338 -19.373 63.322 1.00 97.25 108 LEU A O 1
ATOM 818 N N . LYS A 1 109 ? -5.343 -17.722 62.169 1.00 97.50 109 LYS A N 1
ATOM 819 C CA . LYS A 1 109 ? -4.117 -18.486 61.881 1.00 97.50 109 LYS A CA 1
ATOM 820 C C . LYS A 1 109 ? -3.255 -18.641 63.129 1.00 97.50 109 LYS A C 1
ATOM 822 O O . LYS A 1 109 ? -2.736 -19.736 63.352 1.00 97.50 109 LYS A O 1
ATOM 827 N N . GLU A 1 110 ? -3.143 -17.590 63.934 1.00 97.38 110 GLU A N 1
ATOM 828 C CA . GLU A 1 110 ? -2.447 -17.619 65.221 1.00 97.38 110 GLU A CA 1
ATOM 829 C C . GLU A 1 110 ? -3.118 -18.626 66.168 1.00 97.38 110 GLU A C 1
ATOM 831 O O . GLU A 1 110 ? -2.474 -19.601 66.564 1.00 97.38 110 GLU A O 1
ATOM 836 N N . GLN A 1 111 ? -4.441 -18.537 66.358 1.00 95.44 111 GLN A N 1
ATOM 837 C CA . GLN A 1 111 ? -5.221 -19.511 67.142 1.00 95.44 111 GLN A CA 1
ATOM 838 C C . GLN A 1 111 ? -5.036 -20.958 66.656 1.00 95.44 111 GLN A C 1
ATOM 840 O O . GLN A 1 111 ? -4.878 -21.892 67.448 1.00 95.44 111 GLN A O 1
ATOM 845 N N . LYS A 1 112 ? -5.028 -21.172 65.334 1.00 96.00 112 LYS A N 1
ATOM 846 C CA . LYS A 1 112 ? -4.784 -22.495 64.743 1.00 96.00 112 LYS A CA 1
ATOM 847 C C . LYS A 1 112 ? -3.394 -23.026 65.096 1.00 96.00 112 LYS A C 1
ATOM 849 O O . LYS A 1 112 ? -3.258 -24.228 65.336 1.00 96.00 112 LYS A O 1
ATOM 854 N N . SER A 1 113 ? -2.378 -22.162 65.097 1.00 96.38 113 SER A N 1
ATOM 855 C CA . SER A 1 113 ? -0.996 -22.535 65.414 1.00 96.38 113 SER A CA 1
ATOM 856 C C . SER A 1 113 ? -0.809 -22.897 66.891 1.00 96.38 113 SER A C 1
ATOM 858 O O . SER A 1 113 ? -0.079 -23.839 67.195 1.00 96.38 113 SER A O 1
ATOM 860 N N . GLU A 1 114 ? -1.541 -22.230 67.785 1.00 96.75 114 GLU A N 1
ATOM 861 C CA . GLU A 1 114 ? -1.518 -22.487 69.228 1.00 96.75 114 GLU A CA 1
ATOM 862 C C . GLU A 1 114 ? -2.319 -23.739 69.627 1.00 96.75 114 GLU A C 1
ATOM 864 O O . GLU A 1 114 ? -2.012 -24.404 70.622 1.00 96.75 114 GLU A O 1
ATOM 869 N N . SER A 1 115 ? -3.332 -24.112 68.837 1.00 95.19 115 SER A N 1
ATOM 870 C CA . SER A 1 115 ? -4.169 -25.280 69.115 1.00 95.19 115 SER A CA 1
ATOM 871 C C . SER A 1 115 ? -3.397 -26.609 68.993 1.00 95.19 115 SER A C 1
ATOM 873 O O . SER A 1 115 ? -2.797 -26.931 67.963 1.00 95.19 115 SER A O 1
ATOM 875 N N . ARG A 1 116 ? -3.423 -27.429 70.055 1.00 94.00 116 ARG A N 1
ATOM 876 C CA . ARG A 1 116 ? -2.730 -28.736 70.094 1.00 94.00 116 ARG A CA 1
ATOM 877 C C . ARG A 1 116 ? -3.548 -29.897 69.513 1.00 94.00 116 ARG A C 1
ATOM 879 O O . ARG A 1 116 ? -2.960 -30.898 69.118 1.00 94.00 116 ARG A O 1
ATOM 886 N N . GLY A 1 117 ? -4.874 -29.768 69.428 1.00 96.25 117 GLY A N 1
ATOM 887 C CA . GLY A 1 117 ? -5.776 -30.818 68.938 1.00 96.25 117 GLY A CA 1
ATOM 888 C C . GLY A 1 117 ? -5.976 -30.795 67.419 1.00 96.25 117 GLY A C 1
ATOM 889 O O . GLY A 1 117 ? -6.113 -29.729 66.820 1.00 96.25 117 GLY A O 1
ATOM 890 N N . GLU A 1 118 ? -6.030 -31.971 66.789 1.00 95.75 118 GLU A N 1
ATOM 891 C CA . GLU A 1 118 ? -6.292 -32.096 65.347 1.00 95.75 118 GLU A CA 1
ATOM 892 C C . GLU A 1 118 ? -7.678 -31.551 64.964 1.00 95.75 118 GLU A C 1
ATOM 894 O O . GLU A 1 118 ? -7.816 -30.855 63.956 1.00 95.75 118 GLU A O 1
ATOM 899 N N . ASP A 1 119 ? -8.685 -31.786 65.807 1.00 96.44 119 ASP A N 1
ATOM 900 C CA . ASP A 1 119 ? -10.050 -31.305 65.580 1.00 96.44 119 ASP A CA 1
ATOM 901 C C . ASP A 1 119 ? -10.137 -29.776 65.639 1.00 96.44 119 ASP A C 1
ATOM 903 O O . ASP A 1 119 ? -10.721 -29.160 64.749 1.00 96.44 119 ASP A O 1
ATOM 907 N N . ALA A 1 120 ? -9.444 -29.145 66.594 1.00 95.75 120 ALA A N 1
ATOM 908 C CA . ALA A 1 120 ? -9.345 -27.686 66.675 1.00 95.75 120 ALA A CA 1
ATOM 909 C C . ALA A 1 120 ? -8.674 -27.087 65.423 1.00 95.75 120 ALA A C 1
ATOM 911 O O . ALA A 1 120 ? -9.119 -26.066 64.892 1.00 95.75 120 ALA A O 1
ATOM 912 N N . LYS A 1 121 ? -7.651 -27.760 64.874 1.00 95.56 121 LYS A N 1
ATOM 913 C CA . LYS A 1 121 ? -7.004 -27.346 63.616 1.00 95.56 121 LYS A CA 1
ATOM 914 C C . LYS A 1 121 ? -7.931 -27.480 62.406 1.00 95.56 121 LYS A C 1
ATOM 916 O O . LYS A 1 121 ? -7.887 -26.619 61.520 1.00 95.56 121 LYS A O 1
ATOM 921 N N . LYS A 1 122 ? -8.748 -28.539 62.345 1.00 96.12 122 LYS A N 1
ATOM 922 C CA . LYS A 1 122 ? -9.760 -28.748 61.290 1.00 96.12 122 LYS A CA 1
ATOM 923 C C . LYS A 1 122 ? -10.882 -27.715 61.378 1.00 96.12 122 LYS A C 1
ATOM 925 O O . LYS A 1 122 ? -11.305 -27.183 60.346 1.00 96.12 122 LYS A O 1
ATOM 930 N N . GLU A 1 123 ? -11.319 -27.385 62.589 1.00 97.19 123 GLU A N 1
ATOM 931 C CA . GLU A 1 123 ? -12.322 -26.352 62.828 1.00 97.19 123 GLU A CA 1
ATOM 932 C C . GLU A 1 123 ? -11.802 -24.973 62.398 1.00 97.19 123 GLU A C 1
ATOM 934 O O . GLU A 1 123 ? -12.437 -24.307 61.578 1.00 97.19 123 GLU A O 1
ATOM 939 N N . ALA A 1 124 ? -10.600 -24.584 62.838 1.00 95.88 124 ALA A N 1
ATOM 940 C CA . ALA A 1 124 ? -9.975 -23.324 62.436 1.00 95.88 124 ALA A CA 1
ATOM 941 C C . ALA A 1 124 ? -9.761 -23.234 60.913 1.00 95.88 124 ALA A C 1
ATOM 943 O O . ALA A 1 124 ? -9.989 -22.187 60.309 1.00 95.88 124 ALA A O 1
ATOM 944 N N . ALA A 1 125 ? -9.392 -24.341 60.254 1.00 96.19 125 ALA A N 1
ATOM 945 C CA . ALA A 1 125 ? -9.294 -24.390 58.794 1.00 96.19 125 ALA A CA 1
ATOM 946 C C . ALA A 1 125 ? -10.652 -24.175 58.099 1.00 96.19 125 ALA A C 1
ATOM 948 O O . ALA A 1 125 ? -10.715 -23.539 57.049 1.00 96.19 125 ALA A O 1
ATOM 949 N N . THR A 1 126 ? -11.738 -24.685 58.679 1.00 97.06 126 THR A N 1
ATOM 950 C CA . THR A 1 126 ? -13.093 -24.473 58.152 1.00 97.06 126 THR A CA 1
ATOM 951 C C . THR A 1 126 ? -13.545 -23.028 58.348 1.00 97.06 126 THR A C 1
ATOM 953 O O . THR A 1 126 ? -14.078 -22.437 57.411 1.00 97.06 126 THR A O 1
ATOM 956 N N . ARG A 1 127 ? -13.253 -22.425 59.509 1.00 97.94 127 ARG A N 1
ATOM 957 C CA . ARG A 1 127 ? -13.512 -21.000 59.771 1.00 97.94 127 ARG A CA 1
ATOM 958 C C . ARG A 1 127 ? -12.771 -20.093 58.788 1.00 97.94 127 ARG A C 1
ATOM 960 O O . ARG A 1 127 ? -13.389 -19.192 58.235 1.00 97.94 127 ARG A O 1
ATOM 967 N N . LEU A 1 128 ? -11.496 -20.375 58.504 1.00 97.75 128 LEU A N 1
ATOM 968 C CA . LEU A 1 128 ? -10.714 -19.625 57.512 1.00 97.75 128 LEU A CA 1
ATOM 969 C C . LEU A 1 128 ? -11.342 -19.677 56.110 1.00 97.75 128 LEU A C 1
ATOM 971 O O . LEU A 1 128 ? -11.494 -18.633 55.487 1.00 97.75 128 LEU A O 1
ATOM 975 N N . ARG A 1 129 ? -11.783 -20.856 55.645 1.00 98.00 129 ARG A N 1
ATOM 976 C CA . ARG A 1 129 ? -12.476 -20.982 54.347 1.00 98.00 129 ARG A CA 1
ATOM 977 C C . ARG A 1 129 ? -13.782 -20.189 54.296 1.00 98.00 129 ARG A C 1
ATOM 979 O O . ARG A 1 129 ? -14.086 -19.563 53.285 1.00 98.00 129 ARG A O 1
ATOM 986 N N . ASN A 1 130 ? -14.562 -20.216 55.377 1.00 97.81 130 ASN A N 1
ATOM 987 C CA . ASN A 1 130 ? -15.806 -19.451 55.455 1.00 97.81 130 ASN A CA 1
ATOM 988 C C . ASN A 1 130 ? -15.533 -17.940 55.436 1.00 97.81 130 ASN A C 1
ATOM 990 O O . ASN A 1 130 ? -16.233 -17.209 54.740 1.00 97.81 130 ASN A O 1
ATOM 994 N N . LEU A 1 131 ? -14.490 -17.494 56.141 1.00 97.88 131 LEU A N 1
ATOM 995 C CA . LEU A 1 131 ? -14.072 -16.095 56.182 1.00 97.88 131 LEU A CA 1
ATOM 996 C C . LEU A 1 131 ? -13.589 -15.595 54.810 1.00 97.88 131 LEU A C 1
ATOM 998 O O . LEU A 1 131 ? -13.919 -14.484 54.406 1.00 97.88 131 LEU A O 1
ATOM 1002 N N . GLU A 1 132 ? -12.846 -16.417 54.064 1.00 97.75 132 GLU A N 1
ATOM 1003 C CA . GLU A 1 132 ? -12.431 -16.101 52.690 1.00 97.75 132 GLU A CA 1
ATOM 1004 C C . GLU A 1 132 ? -13.637 -15.938 51.757 1.00 97.75 132 GLU A C 1
ATOM 1006 O O . GLU A 1 132 ? -13.711 -14.960 51.013 1.00 97.75 132 GLU A O 1
ATOM 1011 N N . ARG A 1 133 ? -14.627 -16.834 51.853 1.00 98.31 133 ARG A N 1
ATOM 1012 C CA . ARG A 1 133 ? -15.875 -16.716 51.088 1.00 98.31 133 ARG A CA 1
ATOM 1013 C C . ARG A 1 133 ? -16.658 -15.454 51.454 1.00 98.31 133 ARG A C 1
ATOM 1015 O O . ARG A 1 133 ? -17.209 -14.797 50.574 1.00 98.31 133 ARG A O 1
ATOM 1022 N N . GLU A 1 134 ? -16.718 -15.104 52.737 1.00 98.38 134 GLU A N 1
ATOM 1023 C CA . GLU A 1 134 ? -17.379 -13.875 53.183 1.00 98.38 134 GLU A CA 1
ATOM 1024 C C . GLU A 1 134 ? -16.660 -12.626 52.657 1.00 98.38 134 GLU A C 1
ATOM 1026 O O . GLU A 1 134 ? -17.311 -11.707 52.158 1.00 98.38 134 GLU A O 1
ATOM 1031 N N . ARG A 1 135 ? -15.322 -12.616 52.677 1.00 98.31 135 ARG A N 1
ATOM 1032 C CA . ARG A 1 135 ? -14.512 -11.547 52.078 1.00 98.31 135 ARG A CA 1
ATOM 1033 C C . ARG A 1 135 ? -14.839 -11.358 50.598 1.00 98.31 135 ARG A C 1
ATOM 1035 O O . ARG A 1 135 ? -15.019 -10.223 50.162 1.00 98.31 135 ARG A O 1
ATOM 1042 N N . GLU A 1 136 ? -14.913 -12.443 49.828 1.00 98.19 136 GLU A N 1
ATOM 1043 C CA . GLU A 1 136 ? -15.261 -12.386 48.402 1.00 98.19 136 GLU A CA 1
ATOM 1044 C C . GLU A 1 136 ? -16.657 -11.794 48.179 1.00 98.19 136 GLU A C 1
ATOM 1046 O O . GLU A 1 136 ? -16.814 -10.898 47.350 1.00 98.19 136 GLU A O 1
ATOM 1051 N N . LEU A 1 137 ? -17.651 -12.220 48.965 1.00 98.31 137 LEU A N 1
ATOM 1052 C CA . LEU A 1 137 ? -19.007 -11.666 48.897 1.00 98.31 137 LEU A CA 1
ATOM 1053 C C . LEU A 1 137 ? -19.031 -10.169 49.228 1.00 98.31 137 LEU A C 1
ATOM 1055 O O . LEU A 1 137 ? -19.666 -9.399 48.512 1.00 98.31 137 LEU A O 1
ATOM 1059 N N . ARG A 1 138 ? -18.293 -9.726 50.253 1.00 98.31 138 ARG A N 1
ATOM 1060 C CA . ARG A 1 138 ? -18.206 -8.298 50.604 1.00 98.31 138 ARG A CA 1
ATOM 1061 C C . ARG A 1 138 ? -17.532 -7.463 49.524 1.00 98.31 138 ARG A C 1
ATOM 1063 O O . ARG A 1 138 ? -17.961 -6.340 49.279 1.00 98.31 138 ARG A O 1
ATOM 1070 N N . LEU A 1 139 ? -16.505 -7.994 48.863 1.00 97.56 139 LEU A N 1
ATOM 1071 C CA . LEU A 1 139 ? -15.882 -7.311 47.730 1.00 97.56 139 LEU A CA 1
ATOM 1072 C C . LEU A 1 139 ? -16.854 -7.176 46.550 1.00 97.56 139 LEU A C 1
ATOM 1074 O O . LEU A 1 139 ? -16.895 -6.115 45.932 1.00 97.56 139 LEU A O 1
ATOM 1078 N N . LEU A 1 140 ? -17.674 -8.197 46.279 1.00 97.75 140 LEU A N 1
ATOM 1079 C CA . LEU A 1 140 ? -18.729 -8.119 45.265 1.00 97.75 140 LEU A CA 1
ATOM 1080 C C . LEU A 1 140 ? -19.810 -7.094 45.634 1.00 97.75 140 LEU A C 1
ATOM 1082 O O . LEU A 1 140 ? -20.177 -6.285 44.790 1.00 97.75 140 LEU A O 1
ATOM 1086 N N . GLU A 1 141 ? -20.267 -7.064 46.889 1.00 97.81 141 GLU A N 1
ATOM 1087 C CA . GLU A 1 141 ? -21.237 -6.067 47.369 1.00 97.81 141 GLU A CA 1
ATOM 1088 C C . GLU A 1 141 ? -20.713 -4.630 47.232 1.00 97.81 141 GLU A C 1
ATOM 1090 O O . GLU A 1 141 ? -21.456 -3.727 46.840 1.00 97.81 141 GLU A O 1
ATOM 1095 N N . VAL A 1 142 ? -19.433 -4.409 47.554 1.00 97.62 142 VAL A N 1
ATOM 1096 C CA . VAL A 1 142 ? -18.779 -3.110 47.363 1.00 97.62 142 VAL A CA 1
ATOM 1097 C C . VAL A 1 142 ? -18.710 -2.779 45.871 1.00 97.62 142 VAL A C 1
ATOM 1099 O O . VAL A 1 142 ? -19.135 -1.696 45.479 1.00 97.62 142 VAL A O 1
ATOM 1102 N N . ALA A 1 143 ? -18.270 -3.706 45.019 1.00 96.25 143 ALA A N 1
ATOM 1103 C CA . ALA A 1 143 ? -18.211 -3.483 43.575 1.00 96.25 143 ALA A CA 1
ATOM 1104 C C . ALA A 1 143 ? -19.590 -3.157 42.966 1.00 96.25 143 ALA A C 1
ATOM 1106 O O . ALA A 1 143 ? -19.707 -2.200 42.199 1.00 96.25 143 ALA A O 1
ATOM 1107 N N . ASP A 1 144 ? -20.640 -3.893 43.340 1.00 95.44 144 ASP A N 1
ATOM 1108 C CA . ASP A 1 144 ? -22.003 -3.666 42.847 1.00 95.44 144 ASP A CA 1
ATOM 1109 C C . ASP A 1 144 ? -22.572 -2.315 43.312 1.00 95.44 144 ASP A C 1
ATOM 1111 O O . ASP A 1 144 ? -23.260 -1.651 42.540 1.00 95.44 144 ASP A O 1
ATOM 1115 N N . ARG A 1 145 ? -22.234 -1.844 44.522 1.00 96.06 145 ARG A N 1
ATOM 1116 C CA . ARG A 1 145 ? -22.637 -0.510 45.014 1.00 96.06 145 ARG A CA 1
ATOM 1117 C C . ARG A 1 145 ? -22.067 0.635 44.171 1.00 96.06 145 ARG A C 1
ATOM 1119 O O . ARG A 1 145 ? -22.689 1.691 44.068 1.00 96.06 145 ARG A O 1
ATOM 1126 N N . PHE A 1 146 ? -20.877 0.446 43.605 1.00 95.06 146 PHE A N 1
ATOM 1127 C CA . PHE A 1 146 ? -20.206 1.448 42.773 1.00 95.06 146 PHE A CA 1
ATOM 1128 C C . PHE A 1 146 ? -20.461 1.274 41.273 1.00 95.06 146 PHE A C 1
ATOM 1130 O O . PHE A 1 146 ? -20.033 2.132 40.496 1.00 95.06 146 PHE A O 1
ATOM 1137 N N . ARG A 1 147 ? -21.172 0.217 40.860 1.00 95.12 147 ARG A N 1
ATOM 1138 C CA . ARG A 1 147 ? -21.643 0.063 39.482 1.00 95.12 147 ARG A CA 1
ATOM 1139 C C . ARG A 1 147 ? -22.653 1.167 39.177 1.00 95.12 147 ARG A C 1
ATOM 1141 O O . ARG A 1 147 ? -23.572 1.407 39.959 1.00 95.12 147 ARG A O 1
ATOM 1148 N N . ALA A 1 148 ? -22.490 1.826 38.035 1.00 93.56 148 ALA A N 1
ATOM 1149 C CA . ALA A 1 148 ? -23.473 2.789 37.561 1.00 93.56 148 ALA A CA 1
ATOM 1150 C C . ALA A 1 148 ? -24.335 2.153 36.470 1.00 93.56 148 ALA A C 1
ATOM 1152 O O . ALA A 1 148 ? -23.845 1.418 35.614 1.00 93.56 148 ALA A O 1
ATOM 1153 N N . SER A 1 149 ? -25.624 2.463 36.478 1.00 91.88 149 SER A N 1
ATOM 1154 C CA . SER A 1 149 ? -26.562 2.048 35.439 1.00 91.88 149 SER A CA 1
ATOM 1155 C C . SER A 1 149 ? -27.307 3.258 34.895 1.00 91.88 149 SER A C 1
ATOM 1157 O O . SER A 1 149 ? -27.565 4.225 35.610 1.00 91.88 149 SER A O 1
ATOM 1159 N N . ALA A 1 150 ? -27.603 3.232 33.600 1.00 92.00 150 ALA A N 1
ATOM 1160 C CA . ALA A 1 150 ? -28.324 4.295 32.923 1.00 92.00 150 ALA A CA 1
ATOM 1161 C C . ALA A 1 150 ? -29.739 3.832 32.576 1.00 92.00 150 ALA A C 1
ATOM 1163 O O . ALA A 1 150 ? -29.933 2.864 31.842 1.00 92.00 150 ALA A O 1
ATOM 1164 N N . HIS A 1 151 ? -30.730 4.566 33.067 1.00 92.06 151 HIS A N 1
ATOM 1165 C CA . HIS A 1 151 ? -32.132 4.411 32.713 1.00 92.06 151 HIS A CA 1
ATOM 1166 C C . HIS A 1 151 ? -32.539 5.529 31.756 1.00 92.06 151 HIS A C 1
ATOM 1168 O O . HIS A 1 151 ? -32.342 6.714 32.035 1.00 92.06 151 HIS A O 1
ATOM 1174 N N . VAL A 1 152 ? -33.104 5.148 30.613 1.00 87.81 152 VAL A N 1
ATOM 1175 C CA . VAL A 1 152 ? -33.508 6.072 29.550 1.00 87.81 152 VAL A CA 1
ATOM 1176 C C . VAL A 1 152 ? -35.022 6.021 29.394 1.00 87.81 152 VAL A C 1
ATOM 1178 O O . VAL A 1 152 ? -35.565 5.045 28.880 1.00 87.81 152 VAL A O 1
ATOM 1181 N N . ASP A 1 153 ? -35.691 7.102 29.787 1.00 86.56 153 ASP A N 1
ATOM 1182 C CA . ASP A 1 153 ? -37.134 7.272 29.637 1.00 86.56 153 ASP A CA 1
ATOM 1183 C C . ASP A 1 153 ? -37.424 8.258 28.499 1.00 86.56 153 ASP A C 1
ATOM 1185 O O . ASP A 1 153 ? -36.951 9.396 28.509 1.00 86.56 153 ASP A O 1
ATOM 1189 N N . ALA A 1 154 ? -38.237 7.869 27.516 1.00 82.31 154 ALA A N 1
ATOM 1190 C CA . ALA A 1 154 ? -38.720 8.812 26.507 1.00 82.31 154 ALA A CA 1
ATOM 1191 C C . ALA A 1 154 ? -39.768 9.748 27.132 1.00 82.31 154 ALA A C 1
ATOM 1193 O O . ALA A 1 154 ? -40.809 9.284 27.594 1.00 82.31 154 ALA A O 1
ATOM 1194 N N . VAL A 1 155 ? -39.508 11.059 27.134 1.00 85.25 155 VAL A N 1
ATOM 1195 C CA . VAL A 1 155 ? -40.402 12.063 27.743 1.00 85.25 155 VAL A CA 1
ATOM 1196 C C . VAL A 1 155 ? -41.323 12.683 26.704 1.00 85.25 155 VAL A C 1
ATOM 1198 O O . VAL A 1 155 ? -42.520 12.824 26.936 1.00 85.25 155 VAL A O 1
ATOM 1201 N N . ALA A 1 156 ? -40.768 13.071 25.557 1.00 79.19 156 ALA A N 1
ATOM 1202 C CA . ALA A 1 156 ? -41.514 13.741 24.501 1.00 79.19 156 ALA A CA 1
ATOM 1203 C C . ALA A 1 156 ? -40.895 13.454 23.131 1.00 79.19 156 ALA A C 1
ATOM 1205 O O . ALA A 1 156 ? -39.692 13.247 23.013 1.00 79.19 156 ALA A O 1
ATOM 1206 N N . ALA A 1 157 ? -41.709 13.491 22.079 1.00 74.62 157 ALA A N 1
ATOM 1207 C CA . ALA A 1 157 ? -41.242 13.459 20.698 1.00 74.62 157 ALA A CA 1
ATOM 1208 C C . ALA A 1 157 ? -41.820 14.661 19.949 1.00 74.62 157 ALA A C 1
ATOM 1210 O O . ALA A 1 157 ? -43.035 14.844 19.900 1.00 74.62 157 ALA A O 1
ATOM 1211 N N . LEU A 1 158 ? -40.943 15.474 19.369 1.00 74.88 158 LEU A N 1
ATOM 1212 C CA . LEU A 1 158 ? -41.279 16.656 18.592 1.00 74.88 158 LEU A CA 1
ATOM 1213 C C . LEU A 1 158 ? -40.800 16.462 17.151 1.00 74.88 158 LEU A C 1
ATOM 1215 O O . LEU A 1 158 ? -39.604 16.367 16.882 1.00 74.88 158 LEU A O 1
ATOM 1219 N N . ALA A 1 159 ? -41.725 16.428 16.196 1.00 69.31 159 ALA A N 1
ATOM 1220 C CA . ALA A 1 159 ? -41.358 16.514 14.787 1.00 69.31 159 ALA A CA 1
ATOM 1221 C C . ALA A 1 159 ? -40.909 17.950 14.481 1.00 69.31 159 ALA A C 1
ATOM 1223 O O . ALA A 1 159 ? -41.638 18.893 14.779 1.00 69.31 159 ALA A O 1
ATOM 1224 N N . VAL A 1 160 ? -39.723 18.124 13.894 1.00 69.00 160 VAL A N 1
ATOM 1225 C CA . VAL A 1 160 ? -39.196 19.443 13.520 1.00 69.00 160 VAL A CA 1
ATOM 1226 C C . VAL A 1 160 ? -38.859 19.437 12.032 1.00 69.00 160 VAL A C 1
ATOM 1228 O O . VAL A 1 160 ? -37.983 18.710 11.556 1.00 69.00 160 VAL A O 1
ATOM 1231 N N . SER A 1 161 ? -39.559 20.272 11.270 1.00 67.00 161 SER A N 1
ATOM 1232 C CA . SER A 1 161 ? -39.202 20.600 9.891 1.00 67.00 161 SER A CA 1
ATOM 1233 C C . SER A 1 161 ? -38.370 21.878 9.870 1.00 67.00 161 SER A C 1
ATOM 1235 O O . SER A 1 161 ? -38.807 22.906 10.381 1.00 67.00 161 SER A O 1
ATOM 1237 N N . GLY A 1 162 ? -37.182 21.822 9.267 1.00 70.50 162 GLY A N 1
ATOM 1238 C CA . GLY A 1 162 ? -36.262 22.956 9.174 1.00 70.50 162 GLY A CA 1
ATOM 1239 C C . GLY A 1 162 ? -35.712 23.146 7.763 1.00 70.50 162 GLY A C 1
ATOM 1240 O O . GLY A 1 162 ? -35.692 22.215 6.945 1.00 70.50 162 GLY A O 1
ATOM 1241 N N . SER A 1 163 ? -35.242 24.354 7.459 1.00 77.38 163 SER A N 1
ATOM 1242 C CA . SER A 1 163 ? -34.480 24.610 6.238 1.00 77.38 163 SER A CA 1
ATOM 1243 C C . SER A 1 163 ? -33.101 23.949 6.340 1.00 77.38 163 SER A C 1
ATOM 1245 O O . SER A 1 163 ? -32.468 23.921 7.393 1.00 77.38 163 SER A O 1
ATOM 1247 N N . ALA A 1 164 ? -32.653 23.361 5.234 1.00 81.62 164 ALA A N 1
ATOM 1248 C CA . ALA A 1 164 ? -31.274 22.927 5.072 1.00 81.62 164 ALA A CA 1
ATOM 1249 C C . ALA A 1 164 ? -30.699 23.728 3.909 1.00 81.62 164 ALA A C 1
ATOM 1251 O O . ALA A 1 164 ? -31.364 23.876 2.881 1.00 81.62 164 ALA A O 1
ATOM 1252 N N . ALA A 1 165 ? -29.502 24.268 4.091 1.00 87.25 165 ALA A N 1
ATOM 1253 C CA . ALA A 1 165 ? -28.811 25.011 3.054 1.00 87.25 165 ALA A CA 1
ATOM 1254 C C . ALA A 1 165 ? -27.872 24.062 2.312 1.00 87.25 165 ALA A C 1
ATOM 1256 O O . ALA A 1 165 ? -27.220 23.218 2.927 1.00 87.25 165 ALA A O 1
ATOM 1257 N N . ARG A 1 166 ? -27.781 24.202 0.991 1.00 91.94 166 ARG A N 1
ATOM 1258 C CA . ARG A 1 166 ? -26.686 23.592 0.241 1.00 91.94 166 ARG A CA 1
ATOM 1259 C C . ARG A 1 166 ? -25.542 24.588 0.199 1.00 91.94 166 ARG A C 1
ATOM 1261 O O . ARG A 1 166 ? -25.724 25.716 -0.250 1.00 91.94 166 ARG A O 1
ATOM 1268 N N . VAL A 1 167 ? -24.394 24.187 0.719 1.00 94.88 167 VAL A N 1
ATOM 1269 C CA . VAL A 1 167 ? -23.193 25.021 0.764 1.00 94.88 167 VAL A CA 1
ATOM 1270 C C . VAL A 1 167 ? -22.076 24.318 0.012 1.00 94.88 167 VAL A C 1
ATOM 1272 O O . VAL A 1 167 ? -22.007 23.090 -0.011 1.00 94.88 167 VAL A O 1
ATOM 1275 N N . LYS A 1 168 ? -21.197 25.088 -0.623 1.00 96.12 168 LYS A N 1
ATOM 1276 C CA . LYS A 1 168 ? -20.005 24.545 -1.272 1.00 96.12 168 LYS A CA 1
ATOM 1277 C C . LYS A 1 168 ? -18.854 24.533 -0.275 1.00 96.12 168 LYS A C 1
ATOM 1279 O O . LYS A 1 168 ? -18.496 25.577 0.262 1.00 96.12 168 LYS A O 1
ATOM 1284 N N . LEU A 1 169 ? -18.270 23.364 -0.048 1.00 95.12 169 LEU A N 1
ATOM 1285 C CA . LEU A 1 169 ? -17.000 23.220 0.652 1.00 95.12 169 LEU A CA 1
ATOM 1286 C C . LEU A 1 169 ? -15.863 23.169 -0.360 1.00 95.12 169 LEU A C 1
ATOM 1288 O O . LEU A 1 169 ? -15.938 22.441 -1.350 1.00 95.12 169 LEU A O 1
ATOM 1292 N N . LEU A 1 170 ? -14.798 23.913 -0.072 1.00 96.38 170 LEU A N 1
ATOM 1293 C CA . LEU A 1 170 ? -13.553 23.887 -0.824 1.00 96.38 170 LEU A CA 1
ATOM 1294 C C . LEU A 1 170 ? -12.532 23.033 -0.066 1.00 96.38 170 LEU A C 1
ATOM 1296 O O . LEU A 1 170 ? -12.034 23.430 0.985 1.00 96.38 170 LEU A O 1
ATOM 1300 N N . PHE A 1 171 ? -12.209 21.864 -0.605 1.00 95.44 171 PHE A N 1
ATOM 1301 C CA . PHE A 1 171 ? -11.134 21.009 -0.110 1.00 95.44 171 PHE A CA 1
ATOM 1302 C C . PHE A 1 171 ? -9.823 21.473 -0.728 1.00 95.44 171 PHE A C 1
ATOM 1304 O O . PHE A 1 171 ? -9.752 21.673 -1.941 1.00 95.44 171 PHE A O 1
ATOM 1311 N N . GLN A 1 172 ? -8.781 21.616 0.088 1.00 94.62 172 GLN A N 1
ATOM 1312 C CA . GLN A 1 172 ? -7.458 22.009 -0.381 1.00 94.62 172 GLN A CA 1
ATOM 1313 C C . GLN A 1 172 ? -6.391 21.025 0.105 1.00 94.62 172 GLN A C 1
ATOM 1315 O O . GLN A 1 172 ? -6.333 20.690 1.284 1.00 94.62 172 GLN A O 1
ATOM 1320 N N . SER A 1 173 ? -5.533 20.580 -0.814 1.00 92.25 173 SER A N 1
ATOM 1321 C CA . SER A 1 173 ? -4.368 19.739 -0.523 1.00 92.25 173 SER A CA 1
ATOM 1322 C C . SER A 1 173 ? -3.171 20.266 -1.312 1.00 92.25 173 SER A C 1
ATOM 1324 O O . SER A 1 173 ? -3.053 20.039 -2.519 1.00 92.25 173 SER A O 1
ATOM 1326 N N . GLY A 1 174 ? -2.302 21.026 -0.642 1.00 90.62 174 GLY A N 1
ATOM 1327 C CA . GLY A 1 174 ? -1.230 21.778 -1.296 1.00 90.62 174 GLY A CA 1
ATOM 1328 C C . GLY A 1 174 ? -1.791 22.809 -2.283 1.00 90.62 174 GLY A C 1
ATOM 1329 O O . GLY A 1 174 ? -2.615 23.649 -1.918 1.00 90.62 174 GLY A O 1
ATOM 1330 N N . ALA A 1 175 ? -1.363 22.727 -3.546 1.00 92.25 175 ALA A N 1
ATOM 1331 C CA . ALA A 1 175 ? -1.833 23.601 -4.627 1.00 92.25 175 ALA A CA 1
ATOM 1332 C C . ALA A 1 175 ? -3.205 23.201 -5.203 1.00 92.25 175 ALA A C 1
ATOM 1334 O O . ALA A 1 175 ? -3.780 23.942 -6.000 1.00 92.25 175 ALA A O 1
ATOM 1335 N N . ARG A 1 176 ? -3.739 22.031 -4.833 1.00 92.19 176 ARG A N 1
ATOM 1336 C CA . ARG A 1 176 ? -4.980 21.509 -5.413 1.00 92.19 176 ARG A CA 1
ATOM 1337 C C . ARG A 1 176 ? -6.196 21.935 -4.622 1.00 92.19 176 ARG A C 1
ATOM 1339 O O . ARG A 1 176 ? -6.175 21.893 -3.395 1.00 92.19 176 ARG A O 1
ATOM 1346 N N . LYS A 1 177 ? -7.255 22.282 -5.350 1.00 96.06 177 LYS A N 1
ATOM 1347 C CA . LYS A 1 177 ? -8.547 22.712 -4.824 1.00 96.06 177 LYS A CA 1
ATOM 1348 C C . LYS A 1 177 ? -9.660 21.869 -5.445 1.00 96.06 177 LYS A C 1
ATOM 1350 O O . LYS A 1 177 ? -9.616 21.600 -6.643 1.00 96.06 177 LYS A O 1
ATOM 1355 N N . LEU A 1 178 ? -10.632 21.454 -4.641 1.00 96.56 178 LEU A N 1
ATOM 1356 C CA . LEU A 1 178 ? -11.787 20.670 -5.074 1.00 96.56 178 LEU A CA 1
ATOM 1357 C C . LEU A 1 178 ? -13.045 21.191 -4.385 1.00 96.56 178 LEU A C 1
ATOM 1359 O O . LEU A 1 178 ? -13.095 21.237 -3.162 1.00 96.56 178 LEU A O 1
ATOM 1363 N N . GLU A 1 179 ? -14.066 21.559 -5.154 1.00 97.19 179 GLU A N 1
ATOM 1364 C CA . GLU A 1 179 ? -15.364 21.951 -4.599 1.00 97.19 179 GLU A CA 1
ATOM 1365 C C . GLU A 1 179 ? -16.299 20.737 -4.475 1.00 97.19 179 GLU A C 1
ATOM 1367 O O . GLU A 1 179 ? -16.399 19.907 -5.390 1.00 97.19 179 GLU A O 1
ATOM 1372 N N . ARG A 1 180 ? -17.013 20.637 -3.348 1.00 96.00 180 ARG A N 1
ATOM 1373 C CA . ARG A 1 180 ? -18.152 19.724 -3.175 1.00 96.00 180 ARG A CA 1
ATOM 1374 C C . ARG A 1 180 ? -19.319 20.450 -2.533 1.00 96.00 180 ARG A C 1
ATOM 1376 O O . ARG A 1 180 ? -19.149 21.209 -1.585 1.00 96.00 180 ARG A O 1
ATOM 1383 N N . GLU A 1 181 ? -20.510 20.183 -3.043 1.00 95.31 181 GLU A N 1
ATOM 1384 C CA . GLU A 1 181 ? -21.747 20.630 -2.421 1.00 95.31 181 GLU A CA 1
ATOM 1385 C C . GLU A 1 181 ? -22.084 19.699 -1.250 1.00 95.31 181 GLU A C 1
ATOM 1387 O O . GLU A 1 181 ? -22.088 18.476 -1.392 1.00 95.31 181 GLU A O 1
ATOM 1392 N N . VAL A 1 182 ? -22.351 20.275 -0.083 1.00 93.81 182 VAL A N 1
ATOM 1393 C CA . VAL A 1 182 ? -22.787 19.555 1.115 1.00 93.81 182 VAL A CA 1
ATOM 1394 C C . VAL A 1 182 ? -24.036 20.202 1.686 1.00 93.81 182 VAL A C 1
ATOM 1396 O O . VAL A 1 182 ? -24.368 21.354 1.400 1.00 93.81 182 VAL A O 1
ATOM 1399 N N . VAL A 1 183 ? -24.735 19.452 2.530 1.00 89.69 183 VAL A N 1
ATOM 1400 C CA . VAL A 1 183 ? -25.926 19.939 3.221 1.00 89.69 183 VAL A CA 1
ATOM 1401 C C . VAL A 1 183 ? -25.514 20.482 4.585 1.00 89.69 183 VAL A C 1
ATOM 1403 O O . VAL A 1 183 ? -25.021 19.730 5.423 1.00 89.69 183 VAL A O 1
ATOM 1406 N N . TRP A 1 184 ? -25.721 21.775 4.811 1.00 90.44 184 TRP A N 1
ATOM 1407 C CA . TRP A 1 184 ? -25.555 22.437 6.102 1.00 90.44 184 TRP A CA 1
ATOM 1408 C C . TRP A 1 184 ? -26.912 22.605 6.791 1.00 90.44 184 TRP A C 1
ATOM 1410 O O . TRP A 1 184 ? -27.917 22.928 6.151 1.00 90.44 184 TRP A O 1
ATOM 1420 N N . PHE A 1 185 ? -26.933 22.386 8.103 1.00 82.50 185 PHE A N 1
ATOM 1421 C CA . PHE A 1 185 ? -28.103 22.496 8.967 1.00 82.50 185 PHE A CA 1
ATOM 1422 C C . PHE A 1 185 ? -27.938 23.697 9.912 1.00 82.50 185 PHE A C 1
ATOM 1424 O O . PHE A 1 185 ? -27.411 23.525 11.018 1.00 82.50 185 PHE A O 1
ATOM 1431 N N . PRO A 1 186 ? -28.410 24.902 9.523 1.00 81.31 186 PRO A N 1
ATOM 1432 C CA . PRO A 1 186 ? -28.186 26.131 10.286 1.00 81.31 186 PRO A CA 1
ATOM 1433 C C . PRO A 1 186 ? -28.575 26.055 11.771 1.00 81.31 186 PRO A C 1
ATOM 1435 O O . PRO A 1 186 ? -27.772 26.500 12.587 1.00 81.31 186 PRO A O 1
ATOM 1438 N N . PRO A 1 187 ? -29.718 25.447 12.170 1.00 74.75 187 PRO A N 1
ATOM 1439 C CA . PRO A 1 187 ? -30.112 25.415 13.582 1.00 74.75 187 PRO A CA 1
ATOM 1440 C C . PRO A 1 187 ? -29.135 24.654 14.484 1.00 74.75 187 PRO A C 1
ATOM 1442 O O . PRO A 1 187 ? -28.996 24.979 15.657 1.00 74.75 187 PRO A O 1
ATOM 1445 N N . THR A 1 188 ? -28.464 23.639 13.936 1.00 77.50 188 THR A N 1
ATOM 1446 C CA . THR A 1 188 ? -27.523 22.784 14.679 1.00 77.50 188 THR A CA 1
ATOM 1447 C C . THR A 1 188 ? -26.063 23.147 14.426 1.00 77.50 188 THR A C 1
ATOM 1449 O O . THR A 1 188 ? -25.180 22.605 15.074 1.00 77.50 188 THR A O 1
ATOM 1452 N N . GLY A 1 189 ? -25.784 23.979 13.418 1.00 84.31 189 GLY A N 1
ATOM 1453 C CA . GLY A 1 189 ? -24.434 24.191 12.892 1.00 84.31 189 GLY A CA 1
ATOM 1454 C C . GLY A 1 189 ? -23.834 22.982 12.157 1.00 84.31 189 GLY A C 1
ATOM 1455 O O . GLY A 1 189 ? -22.828 23.142 11.470 1.00 84.31 189 GLY A O 1
ATOM 1456 N N . ASN A 1 190 ? -24.449 21.798 12.240 1.00 83.50 190 ASN A N 1
ATOM 1457 C CA . ASN A 1 190 ? -23.928 20.567 11.655 1.00 83.50 190 ASN A CA 1
ATOM 1458 C C . ASN A 1 190 ? -23.913 20.609 10.124 1.00 83.50 190 ASN A C 1
ATOM 1460 O O . ASN A 1 190 ? -24.845 21.085 9.474 1.00 83.50 190 ASN A O 1
ATOM 1464 N N . VAL A 1 191 ? -22.868 20.036 9.538 1.00 89.50 191 VAL A N 1
ATOM 1465 C CA . VAL A 1 191 ? -22.740 19.813 8.097 1.00 89.50 191 VAL A CA 1
ATOM 1466 C C . VAL A 1 191 ? -22.770 18.308 7.864 1.00 89.50 191 VAL A C 1
ATOM 1468 O O . VAL A 1 191 ? -22.030 17.574 8.517 1.00 89.50 191 VAL A O 1
ATOM 1471 N N . LYS A 1 192 ? -23.619 17.826 6.947 1.00 88.38 192 LYS A N 1
ATOM 1472 C CA . LYS A 1 192 ? -23.585 16.422 6.520 1.00 88.38 192 LYS A CA 1
ATOM 1473 C C . LYS A 1 192 ? -22.194 16.166 5.927 1.00 88.38 192 LYS A C 1
ATOM 1475 O O . LYS A 1 192 ? -21.854 16.840 4.949 1.00 88.38 192 LYS A O 1
ATOM 1480 N N . PRO A 1 193 ? -21.391 15.252 6.500 1.00 90.75 193 PRO A N 1
ATOM 1481 C CA . PRO A 1 193 ? -20.035 15.044 6.027 1.00 90.75 193 PRO A CA 1
ATOM 1482 C C . PRO A 1 193 ? -20.073 14.629 4.553 1.00 90.75 193 PRO A C 1
ATOM 1484 O O . PRO A 1 193 ? -20.975 13.881 4.152 1.00 90.75 193 PRO A O 1
ATOM 1487 N N . PRO A 1 194 ? -19.123 15.109 3.736 1.00 94.81 194 PRO A N 1
ATOM 1488 C CA . PRO A 1 194 ? -18.992 14.630 2.372 1.00 94.81 194 PRO A CA 1
ATOM 1489 C C . PRO A 1 194 ? -18.722 13.120 2.396 1.00 94.81 194 PRO A C 1
ATOM 1491 O O . PRO A 1 194 ? -18.190 12.576 3.367 1.00 94.81 194 PRO A O 1
ATOM 1494 N N . VAL A 1 195 ? -19.097 12.435 1.324 1.00 95.94 195 VAL A N 1
ATOM 1495 C CA . VAL A 1 195 ? -18.842 11.001 1.172 1.00 95.94 195 VAL A CA 1
ATOM 1496 C C . VAL A 1 195 ? -17.599 10.775 0.324 1.00 95.94 195 VAL A C 1
ATOM 1498 O O . VAL A 1 195 ? -17.235 11.610 -0.501 1.00 95.94 195 VAL A O 1
ATOM 1501 N N . CYS A 1 196 ? -16.926 9.651 0.541 1.00 97.31 196 CYS A N 1
ATOM 1502 C CA . CYS A 1 196 ? -15.848 9.215 -0.331 1.00 97.31 196 CYS A CA 1
ATOM 1503 C C . CYS A 1 196 ? -16.413 8.874 -1.710 1.00 97.31 196 CYS A C 1
ATOM 1505 O O . CYS A 1 196 ? -17.335 8.062 -1.790 1.00 97.31 196 CYS A O 1
ATOM 1507 N N . ASP A 1 197 ? -15.818 9.400 -2.785 1.00 97.19 197 ASP A N 1
ATOM 1508 C CA . ASP A 1 197 ? -16.328 9.120 -4.136 1.00 97.19 197 ASP A CA 1
ATOM 1509 C C . ASP A 1 197 ? -16.080 7.655 -4.568 1.00 97.19 197 ASP A C 1
ATOM 1511 O O . ASP A 1 197 ? -16.612 7.224 -5.584 1.00 97.19 197 ASP A O 1
ATOM 1515 N N . LEU A 1 198 ? -15.292 6.873 -3.809 1.00 96.06 198 LEU A N 1
ATOM 1516 C CA . LEU A 1 198 ? -15.033 5.453 -4.096 1.00 96.06 198 LEU A CA 1
ATOM 1517 C C . LEU A 1 198 ? -15.945 4.497 -3.326 1.00 96.06 198 LEU A C 1
ATOM 1519 O O . LEU A 1 198 ? -16.543 3.612 -3.924 1.00 96.06 198 LEU A O 1
ATOM 1523 N N . CYS A 1 199 ? -16.031 4.634 -1.999 1.00 96.50 199 CYS A N 1
ATOM 1524 C CA . CYS A 1 199 ? -16.797 3.695 -1.170 1.00 96.50 199 CYS A CA 1
ATOM 1525 C C . CYS A 1 199 ? -18.138 4.244 -0.667 1.00 96.50 199 CYS A C 1
ATOM 1527 O O . CYS A 1 199 ? -18.868 3.518 0.001 1.00 96.50 199 CYS A O 1
ATOM 1529 N N . GLY A 1 200 ? -18.442 5.526 -0.899 1.00 95.62 200 GLY A N 1
ATOM 1530 C CA . GLY A 1 200 ? -19.643 6.187 -0.376 1.00 95.62 200 GLY A CA 1
ATOM 1531 C C . GLY A 1 200 ? -19.652 6.408 1.144 1.00 95.62 200 GLY A C 1
ATOM 1532 O O . GLY A 1 200 ? -20.591 7.000 1.671 1.00 95.62 200 GLY A O 1
ATOM 1533 N N . GLY A 1 201 ? -18.619 5.963 1.867 1.00 93.19 201 GLY A N 1
ATOM 1534 C CA . GLY A 1 201 ? -18.502 6.154 3.312 1.00 93.19 201 GLY A CA 1
ATOM 1535 C C . GLY A 1 201 ? -18.329 7.626 3.689 1.00 93.19 201 GLY A C 1
ATOM 1536 O O . GLY A 1 201 ? -17.673 8.383 2.971 1.00 93.19 201 GLY A O 1
ATOM 1537 N N . ALA A 1 202 ? -18.894 8.027 4.829 1.00 92.06 202 ALA A N 1
ATOM 1538 C CA . ALA A 1 202 ? -18.734 9.376 5.367 1.00 92.06 202 ALA A CA 1
ATOM 1539 C C . ALA A 1 202 ? -17.255 9.694 5.650 1.00 92.06 202 ALA A C 1
ATOM 1541 O O . ALA A 1 202 ? -16.512 8.865 6.184 1.00 92.06 202 ALA A O 1
ATOM 1542 N N . LEU A 1 203 ? -16.825 10.902 5.296 1.00 93.25 203 LEU A N 1
ATOM 1543 C CA . LEU A 1 203 ? -15.450 11.351 5.478 1.00 93.25 203 LEU A CA 1
ATOM 1544 C C . LEU A 1 203 ? -15.276 12.014 6.846 1.00 93.25 203 LEU A C 1
ATOM 1546 O O . LEU A 1 203 ? -15.760 13.121 7.063 1.00 93.25 203 LEU A O 1
ATOM 1550 N N . GLY A 1 204 ? -14.554 11.345 7.748 1.00 88.19 204 GLY A N 1
ATOM 1551 C CA . GLY A 1 204 ? -13.983 11.993 8.935 1.00 88.19 204 GLY A CA 1
ATOM 1552 C C . GLY A 1 204 ? -12.731 12.793 8.570 1.00 88.19 204 GLY A C 1
ATOM 1553 O O . GLY A 1 204 ? -12.639 13.984 8.842 1.00 88.19 204 GLY A O 1
ATOM 1554 N N . GLU A 1 205 ? -11.807 12.150 7.852 1.00 91.44 205 GLU A N 1
ATOM 1555 C CA . GLU A 1 205 ? -10.665 12.797 7.208 1.00 91.44 205 GLU A CA 1
ATOM 1556 C C . GLU A 1 205 ? -10.775 12.645 5.693 1.00 91.44 205 GLU A C 1
ATOM 1558 O O . GLU A 1 205 ? -10.911 11.529 5.179 1.00 91.44 205 GLU A O 1
ATOM 1563 N N . ALA A 1 206 ? -10.685 13.764 4.981 1.00 93.75 206 ALA A N 1
ATOM 1564 C CA . ALA A 1 206 ? -10.785 13.803 3.532 1.00 93.75 206 ALA A CA 1
ATOM 1565 C C . ALA A 1 206 ? -9.418 14.096 2.900 1.00 93.75 206 ALA A C 1
ATOM 1567 O O . ALA A 1 206 ? -8.699 14.991 3.340 1.00 93.75 206 ALA A O 1
ATOM 1568 N N . ALA A 1 207 ? -9.068 13.356 1.850 1.00 95.62 207 ALA A N 1
ATOM 1569 C CA . ALA A 1 207 ? -7.896 13.626 1.022 1.00 95.62 207 ALA A CA 1
ATOM 1570 C C . ALA A 1 207 ? -8.301 13.738 -0.451 1.00 95.62 207 ALA A C 1
ATOM 1572 O O . ALA A 1 207 ? -9.176 13.008 -0.909 1.00 95.62 207 ALA A O 1
ATOM 1573 N N . ILE A 1 208 ? -7.650 14.623 -1.203 1.00 97.12 208 ILE A N 1
ATOM 1574 C CA . ILE A 1 208 ? -7.800 14.687 -2.663 1.00 97.12 208 ILE A CA 1
ATOM 1575 C C . ILE A 1 208 ? -6.785 13.712 -3.270 1.00 97.12 208 ILE A C 1
ATOM 1577 O O . ILE A 1 208 ? -5.615 13.742 -2.880 1.00 97.12 208 ILE A O 1
ATOM 1581 N N . CYS A 1 209 ? -7.212 12.852 -4.202 1.00 97.19 209 CYS A N 1
ATOM 1582 C CA . CYS A 1 209 ? -6.302 11.967 -4.939 1.00 97.19 209 CYS A CA 1
ATOM 1583 C C . CYS A 1 209 ? -5.165 12.784 -5.562 1.00 97.19 209 CYS A C 1
ATOM 1585 O O . CYS A 1 209 ? -5.441 13.788 -6.193 1.00 97.19 209 CYS A O 1
ATOM 1587 N N . GLY A 1 210 ? -3.908 12.365 -5.421 1.00 94.88 210 GLY A N 1
ATOM 1588 C CA . GLY A 1 210 ? -2.722 13.130 -5.806 1.00 94.88 210 GLY A CA 1
ATOM 1589 C C . GLY A 1 210 ? -2.523 13.297 -7.311 1.00 94.88 210 GLY A C 1
ATOM 1590 O O . GLY A 1 210 ? -1.791 14.196 -7.715 1.00 94.88 210 GLY A O 1
ATOM 1591 N N . ASP A 1 211 ? -3.199 12.494 -8.136 1.00 94.25 211 ASP A N 1
ATOM 1592 C CA . ASP A 1 211 ? -3.146 12.613 -9.595 1.00 94.25 211 ASP A CA 1
ATOM 1593 C C . ASP A 1 211 ? -3.884 13.877 -10.085 1.00 94.25 211 ASP A C 1
ATOM 1595 O O . ASP A 1 211 ? -5.083 13.990 -9.804 1.00 94.25 211 ASP A O 1
ATOM 1599 N N . PRO A 1 212 ? -3.218 14.827 -10.779 1.00 91.31 212 PRO A N 1
ATOM 1600 C CA . PRO A 1 212 ? -3.797 16.115 -11.181 1.00 91.31 212 PRO A CA 1
ATOM 1601 C C . PRO A 1 212 ? -5.081 16.019 -12.006 1.00 91.31 212 PRO A C 1
ATOM 1603 O O . PRO A 1 212 ? -5.906 16.929 -11.942 1.00 91.31 212 PRO A O 1
ATOM 1606 N N . GLN A 1 213 ? -5.250 14.940 -12.769 1.00 93.50 213 GLN A N 1
ATOM 1607 C CA . GLN A 1 213 ? -6.425 14.725 -13.610 1.00 93.50 213 GLN A CA 1
ATOM 1608 C C . GLN A 1 213 ? -7.568 14.064 -12.828 1.00 93.50 213 GLN A C 1
ATOM 1610 O O . GLN A 1 213 ? -8.711 14.059 -13.282 1.00 93.50 213 GLN A O 1
ATOM 1615 N N . HIS A 1 214 ? -7.291 13.564 -11.619 1.00 93.81 214 HIS A N 1
ATOM 1616 C CA . HIS A 1 214 ? -8.251 12.836 -10.805 1.00 93.81 214 HIS A CA 1
ATOM 1617 C C . HIS A 1 214 ? -8.748 13.667 -9.613 1.00 93.81 214 HIS A C 1
ATOM 1619 O O . HIS A 1 214 ? -8.108 13.753 -8.562 1.00 93.81 214 HIS A O 1
ATOM 1625 N N . ASN A 1 215 ? -9.913 14.298 -9.775 1.00 94.94 215 ASN A N 1
ATOM 1626 C CA . ASN A 1 215 ? -10.548 15.182 -8.787 1.00 94.94 215 ASN A CA 1
ATOM 1627 C C . ASN A 1 215 ? -11.525 14.429 -7.868 1.00 94.94 215 ASN A C 1
ATOM 1629 O O . ASN A 1 215 ? -12.712 14.758 -7.779 1.00 94.94 215 ASN A O 1
ATOM 1633 N N . VAL A 1 216 ? -10.994 13.410 -7.192 1.00 96.75 216 VAL A N 1
ATOM 1634 C CA . VAL A 1 216 ? -11.740 12.501 -6.312 1.00 96.75 216 VAL A CA 1
ATOM 1635 C C . VAL A 1 216 ? -11.364 12.710 -4.843 1.00 96.75 216 VAL A C 1
ATOM 1637 O O . VAL A 1 216 ? -10.184 12.864 -4.510 1.00 96.75 216 VAL A O 1
ATOM 1640 N N . LEU A 1 217 ? -12.376 12.687 -3.973 1.00 97.31 217 LEU A N 1
ATOM 1641 C CA . LEU A 1 217 ? -12.281 12.791 -2.522 1.00 97.31 217 LEU A CA 1
ATOM 1642 C C . LEU A 1 217 ? -12.261 11.396 -1.870 1.00 97.31 217 LEU A C 1
ATOM 1644 O O . LEU A 1 217 ? -13.135 10.552 -2.088 1.00 97.31 217 LEU A O 1
ATOM 1648 N N . LEU A 1 218 ? -11.241 11.146 -1.054 1.00 97.75 218 LEU A N 1
ATOM 1649 C CA . LEU A 1 218 ? -10.895 9.836 -0.506 1.00 97.75 218 LEU A CA 1
ATOM 1650 C C . LEU A 1 218 ? -11.017 9.813 1.018 1.00 97.75 218 LEU A C 1
ATOM 1652 O O . LEU A 1 218 ? -10.552 10.737 1.688 1.00 97.75 218 LEU A O 1
ATOM 1656 N N . CYS A 1 219 ? -11.574 8.724 1.560 1.00 97.00 219 CYS A N 1
ATOM 1657 C CA . CYS A 1 219 ? -11.545 8.440 2.997 1.00 97.00 219 CYS A CA 1
ATOM 1658 C C . CYS A 1 219 ? -10.211 7.818 3.423 1.00 97.00 219 CYS A C 1
ATOM 1660 O O . CYS A 1 219 ? -9.428 7.356 2.588 1.00 97.00 219 CYS A O 1
ATOM 1662 N N . ALA A 1 220 ? -9.985 7.733 4.736 1.00 96.00 220 ALA A N 1
ATOM 1663 C CA . ALA A 1 220 ? -8.787 7.128 5.315 1.00 96.00 220 ALA A CA 1
ATOM 1664 C C . ALA A 1 220 ? -8.522 5.683 4.846 1.00 96.00 220 ALA A C 1
ATOM 1666 O O . ALA A 1 220 ? -7.366 5.305 4.688 1.00 96.00 220 ALA A O 1
ATOM 1667 N N . ASN A 1 221 ? -9.573 4.911 4.552 1.00 96.31 221 ASN A N 1
ATOM 1668 C CA . ASN A 1 221 ? -9.450 3.516 4.112 1.00 96.31 221 ASN A CA 1
ATOM 1669 C C . ASN A 1 221 ? -9.208 3.375 2.602 1.00 96.31 221 ASN A C 1
ATOM 1671 O O . ASN A 1 221 ? -8.612 2.397 2.159 1.00 96.31 221 ASN A O 1
ATOM 1675 N N . CYS A 1 222 ? -9.682 4.333 1.801 1.00 97.00 222 CYS A N 1
ATOM 1676 C CA . CYS A 1 222 ? -9.539 4.299 0.343 1.00 97.00 222 CYS A CA 1
ATOM 1677 C C . CYS A 1 222 ? -8.289 5.036 -0.155 1.00 97.00 222 CYS A C 1
ATOM 1679 O O . CYS A 1 222 ? -7.919 4.892 -1.322 1.00 97.00 222 CYS A O 1
ATOM 1681 N N . ARG A 1 223 ? -7.644 5.831 0.707 1.00 96.56 223 ARG A N 1
ATOM 1682 C CA . ARG A 1 223 ? -6.388 6.514 0.392 1.00 96.56 223 ARG A CA 1
ATOM 1683 C C . ARG A 1 223 ? -5.194 5.607 0.685 1.00 96.56 223 ARG A C 1
ATOM 1685 O O . ARG A 1 223 ? -5.113 4.969 1.730 1.00 96.56 223 ARG A O 1
ATOM 1692 N N . ARG A 1 224 ? -4.224 5.604 -0.221 1.00 97.19 224 ARG A N 1
ATOM 1693 C CA . ARG A 1 224 ? -2.872 5.076 0.007 1.00 97.19 224 ARG A CA 1
ATOM 1694 C C . ARG A 1 224 ? -1.864 6.190 -0.223 1.00 97.19 224 ARG A C 1
ATOM 1696 O O . ARG A 1 224 ? -2.165 7.129 -0.945 1.00 97.19 224 ARG A O 1
ATOM 1703 N N . TYR A 1 225 ? -0.671 6.099 0.345 1.00 96.88 225 TYR A N 1
ATOM 1704 C CA . TYR A 1 225 ? 0.307 7.183 0.248 1.00 96.88 225 TYR A CA 1
ATOM 1705 C C . TYR A 1 225 ? 1.460 6.833 -0.682 1.00 96.88 225 TYR A C 1
ATOM 1707 O O . TYR A 1 225 ? 2.047 5.755 -0.578 1.00 96.88 225 TYR A O 1
ATOM 1715 N N . CYS A 1 226 ? 1.808 7.765 -1.570 1.00 97.06 226 CYS A N 1
ATOM 1716 C CA . CYS A 1 226 ? 3.072 7.711 -2.291 1.00 97.06 226 CYS A CA 1
ATOM 1717 C C . CYS A 1 226 ? 4.223 7.836 -1.288 1.00 97.06 226 CYS A C 1
ATOM 1719 O O . CYS A 1 226 ? 4.324 8.849 -0.599 1.00 97.06 226 CYS A O 1
ATOM 1721 N N . GLN A 1 227 ? 5.119 6.853 -1.231 1.00 96.94 227 GLN A N 1
ATOM 1722 C CA . GLN A 1 227 ? 6.248 6.894 -0.295 1.00 96.94 227 GLN A CA 1
ATOM 1723 C C . GLN A 1 227 ? 7.291 7.967 -0.645 1.00 96.94 227 GLN A C 1
ATOM 1725 O O . GLN A 1 227 ? 8.057 8.360 0.229 1.00 96.94 227 GLN A O 1
ATOM 1730 N N . SER A 1 228 ? 7.324 8.450 -1.894 1.00 95.44 228 SER A N 1
ATOM 1731 C CA . SER A 1 228 ? 8.263 9.500 -2.315 1.00 95.44 228 SER A CA 1
ATOM 1732 C C . SER A 1 228 ? 7.791 10.909 -1.947 1.00 95.44 228 SER A C 1
ATOM 1734 O O . SER A 1 228 ? 8.591 11.707 -1.477 1.00 95.44 228 SER A O 1
ATOM 1736 N N . CYS A 1 229 ? 6.506 11.230 -2.143 1.00 95.31 229 CYS A N 1
ATOM 1737 C CA . CYS A 1 229 ? 5.993 12.598 -1.956 1.00 95.31 229 CYS A CA 1
ATOM 1738 C C . CYS A 1 229 ? 4.886 12.748 -0.906 1.00 95.31 229 CYS A C 1
ATOM 1740 O O . CYS A 1 229 ? 4.396 13.853 -0.699 1.00 95.31 229 CYS A O 1
ATOM 1742 N N . GLY A 1 230 ? 4.429 11.658 -0.286 1.00 95.31 230 GLY A N 1
ATOM 1743 C CA . GLY A 1 230 ? 3.355 11.683 0.711 1.00 95.31 230 GLY A CA 1
ATOM 1744 C C . GLY A 1 230 ? 1.956 11.980 0.157 1.00 95.31 230 GLY A C 1
ATOM 1745 O O . GLY A 1 230 ? 1.008 12.067 0.930 1.00 95.31 230 GLY A O 1
ATOM 1746 N N . ALA A 1 231 ? 1.782 12.121 -1.163 1.00 94.81 231 ALA A N 1
ATOM 1747 C CA . ALA A 1 231 ? 0.466 12.362 -1.752 1.00 94.81 231 ALA A CA 1
ATOM 1748 C C . ALA A 1 231 ? -0.473 11.162 -1.529 1.00 94.81 231 ALA A C 1
ATOM 1750 O O . ALA A 1 231 ? -0.080 10.014 -1.759 1.00 94.81 231 ALA A O 1
ATOM 1751 N N . GLY A 1 232 ? -1.712 11.433 -1.108 1.00 96.00 232 GLY A N 1
ATOM 1752 C CA . GLY A 1 232 ? -2.770 10.427 -0.996 1.00 96.00 232 GLY A CA 1
ATOM 1753 C C . GLY A 1 232 ? -3.316 10.057 -2.375 1.00 96.00 232 GLY A C 1
ATOM 1754 O O . GLY A 1 232 ? -3.637 10.933 -3.161 1.00 96.00 232 GLY A O 1
ATOM 1755 N N . LEU A 1 233 ? -3.423 8.776 -2.695 1.00 97.19 233 LEU A N 1
ATOM 1756 C CA . LEU A 1 233 ? -3.786 8.242 -4.006 1.00 97.19 233 LEU A CA 1
ATOM 1757 C C . LEU A 1 233 ? -4.940 7.247 -3.858 1.00 97.19 233 LEU A C 1
ATOM 1759 O O . LEU A 1 233 ? -5.007 6.519 -2.864 1.00 97.19 233 LEU A O 1
ATOM 1763 N N . CYS A 1 234 ? -5.820 7.183 -4.857 1.00 97.19 234 CYS A N 1
ATOM 1764 C CA . CYS A 1 234 ? -6.819 6.120 -4.949 1.00 97.19 234 CYS A CA 1
ATOM 1765 C C . CYS A 1 234 ? -6.210 4.815 -5.475 1.00 97.19 234 CYS A C 1
ATOM 1767 O O . CYS A 1 234 ? -5.111 4.815 -6.027 1.00 97.19 234 CYS A O 1
ATOM 1769 N N . ALA A 1 235 ? -6.960 3.713 -5.384 1.00 95.75 235 ALA A N 1
ATOM 1770 C CA . ALA A 1 235 ? -6.526 2.403 -5.869 1.00 95.75 235 ALA A CA 1
ATOM 1771 C C . ALA A 1 235 ? -6.035 2.419 -7.334 1.00 95.75 235 ALA A C 1
ATOM 1773 O O . ALA A 1 235 ? -4.984 1.850 -7.617 1.00 95.75 235 ALA A O 1
ATOM 1774 N N . GLU A 1 236 ? -6.727 3.126 -8.232 1.00 95.50 236 GLU A N 1
ATOM 1775 C CA . GLU A 1 236 ? -6.394 3.200 -9.667 1.00 95.50 236 GLU A CA 1
ATOM 1776 C C . GLU A 1 236 ? -5.074 3.926 -9.957 1.00 95.50 236 GLU A C 1
ATOM 1778 O O . GLU A 1 236 ? -4.337 3.555 -10.869 1.00 95.50 236 GLU A O 1
ATOM 1783 N N . HIS A 1 237 ? -4.736 4.926 -9.141 1.00 95.56 237 HIS A N 1
ATOM 1784 C CA . HIS A 1 237 ? -3.498 5.701 -9.271 1.00 95.56 237 HIS A CA 1
ATOM 1785 C C . HIS A 1 237 ? -2.401 5.199 -8.324 1.00 95.56 237 HIS A C 1
ATOM 1787 O O . HIS A 1 237 ? -1.360 5.841 -8.170 1.00 95.56 237 HIS A O 1
ATOM 1793 N N . THR A 1 238 ? -2.618 4.041 -7.690 1.00 95.31 238 THR A N 1
ATOM 1794 C CA . THR A 1 238 ? -1.606 3.353 -6.888 1.00 95.31 238 THR A CA 1
ATOM 1795 C C . THR A 1 238 ? -1.088 2.152 -7.641 1.00 95.31 238 THR A C 1
ATOM 1797 O O . THR A 1 238 ? -1.838 1.239 -7.978 1.00 95.31 238 THR A O 1
ATOM 1800 N N . LYS A 1 239 ? 0.223 2.112 -7.843 1.00 96.19 239 LYS A N 1
ATOM 1801 C CA . LYS A 1 239 ? 0.904 0.907 -8.298 1.00 96.19 239 LYS A CA 1
ATOM 1802 C C . LYS A 1 239 ? 1.982 0.550 -7.285 1.00 96.19 239 LYS A C 1
ATOM 1804 O O . LYS A 1 239 ? 2.722 1.416 -6.812 1.00 96.19 239 LYS A O 1
ATOM 1809 N N . ALA A 1 240 ? 2.015 -0.723 -6.911 1.00 96.50 240 ALA A N 1
ATOM 1810 C CA . ALA A 1 240 ? 3.008 -1.249 -5.990 1.00 96.50 240 ALA A CA 1
ATOM 1811 C C . ALA A 1 240 ? 4.257 -1.667 -6.770 1.00 96.50 240 ALA A C 1
ATOM 1813 O O . ALA A 1 240 ? 4.174 -2.368 -7.778 1.00 96.50 240 ALA A O 1
ATOM 1814 N N . CYS A 1 241 ? 5.418 -1.234 -6.291 1.00 96.88 241 CYS A N 1
ATOM 1815 C CA . CYS A 1 241 ? 6.703 -1.750 -6.735 1.00 96.88 241 CYS A CA 1
ATOM 1816 C C . CYS A 1 241 ? 6.889 -3.187 -6.229 1.00 96.88 241 CYS A C 1
ATOM 1818 O O . CYS A 1 241 ? 6.345 -3.550 -5.187 1.00 96.88 241 CYS A O 1
ATOM 1820 N N . GLY A 1 242 ? 7.747 -3.980 -6.880 1.00 93.25 242 GLY A N 1
ATOM 1821 C CA . GLY A 1 242 ? 8.131 -5.313 -6.383 1.00 93.25 242 GLY A CA 1
ATOM 1822 C C . GLY A 1 242 ? 8.718 -5.328 -4.961 1.00 93.25 242 GLY A C 1
ATOM 1823 O O . GLY A 1 242 ? 8.761 -6.373 -4.330 1.00 93.25 242 GLY A O 1
ATOM 1824 N N . CYS A 1 243 ? 9.125 -4.171 -4.426 1.00 95.06 243 CYS A N 1
ATOM 1825 C CA . CYS A 1 243 ? 9.585 -4.010 -3.046 1.00 95.06 243 CYS A CA 1
ATOM 1826 C C . CYS A 1 243 ? 8.462 -3.634 -2.054 1.00 95.06 243 CYS A C 1
ATOM 1828 O O . CYS A 1 243 ? 8.756 -3.237 -0.931 1.00 95.06 243 CYS A O 1
ATOM 1830 N N . GLY A 1 244 ? 7.196 -3.633 -2.482 1.00 96.06 244 GLY A N 1
ATOM 1831 C CA . GLY A 1 244 ? 6.037 -3.222 -1.678 1.00 96.06 244 GLY A CA 1
ATOM 1832 C C . GLY A 1 244 ? 5.809 -1.707 -1.579 1.00 96.06 244 GLY A C 1
ATOM 1833 O O . GLY A 1 244 ? 4.763 -1.278 -1.098 1.00 96.06 244 GLY A O 1
ATOM 1834 N N . ALA A 1 245 ? 6.743 -0.878 -2.058 1.00 96.69 245 ALA A N 1
ATOM 1835 C CA . ALA A 1 245 ? 6.588 0.575 -2.047 1.00 96.69 245 ALA A CA 1
ATOM 1836 C C . ALA A 1 245 ? 5.463 1.024 -2.988 1.00 96.69 245 ALA A C 1
ATOM 1838 O O . ALA A 1 245 ? 5.431 0.632 -4.156 1.00 96.69 245 ALA A O 1
ATOM 1839 N N . ILE A 1 246 ? 4.579 1.890 -2.497 1.00 97.31 246 ILE A N 1
ATOM 1840 C CA . ILE A 1 246 ? 3.530 2.522 -3.301 1.00 97.31 246 ILE A CA 1
ATOM 1841 C C . ILE A 1 246 ? 4.083 3.826 -3.872 1.00 97.31 246 ILE A C 1
ATOM 1843 O O . ILE A 1 246 ? 4.572 4.677 -3.125 1.00 97.31 246 ILE A O 1
ATOM 1847 N N . ALA A 1 247 ? 3.988 3.991 -5.188 1.00 96.88 247 ALA A N 1
ATOM 1848 C CA . ALA A 1 247 ? 4.406 5.208 -5.874 1.00 96.88 247 ALA A CA 1
ATOM 1849 C C . ALA A 1 247 ? 3.285 5.736 -6.776 1.00 96.88 247 ALA A C 1
ATOM 1851 O O . ALA A 1 247 ? 2.545 4.959 -7.385 1.00 96.88 247 ALA A O 1
ATOM 1852 N N . CYS A 1 248 ? 3.163 7.064 -6.856 1.00 96.56 248 CYS A N 1
ATOM 1853 C CA . CYS A 1 248 ? 2.285 7.710 -7.830 1.00 96.56 248 CYS A CA 1
ATOM 1854 C C . CYS A 1 248 ? 2.900 7.648 -9.244 1.00 96.56 248 CYS A C 1
ATOM 1856 O O . CYS A 1 248 ? 4.105 7.394 -9.361 1.00 96.56 248 CYS A O 1
ATOM 1858 N N . PRO A 1 249 ? 2.120 7.932 -10.306 1.00 94.56 249 PRO A N 1
ATOM 1859 C CA . PRO A 1 249 ? 2.608 7.982 -11.691 1.00 94.56 249 PRO A CA 1
ATOM 1860 C C . PRO A 1 249 ? 3.796 8.925 -11.933 1.00 94.56 249 PRO A C 1
ATOM 1862 O O . PRO A 1 249 ? 4.565 8.716 -12.861 1.00 94.56 249 PRO A O 1
ATOM 1865 N N . ALA A 1 250 ? 3.973 9.953 -11.097 1.00 94.75 250 ALA A N 1
ATOM 1866 C CA . ALA A 1 250 ? 5.104 10.876 -11.208 1.00 94.75 250 ALA A CA 1
ATOM 1867 C C . ALA A 1 250 ? 6.411 10.330 -10.597 1.00 94.75 250 ALA A C 1
ATOM 1869 O O . ALA A 1 250 ? 7.490 10.720 -11.027 1.00 94.75 250 ALA A O 1
ATOM 1870 N N . HIS A 1 251 ? 6.326 9.423 -9.615 1.00 95.94 251 HIS A N 1
ATOM 1871 C CA . HIS A 1 251 ? 7.484 8.861 -8.895 1.00 95.94 251 HIS A CA 1
ATOM 1872 C C . HIS A 1 251 ? 7.693 7.368 -9.194 1.00 95.94 251 HIS A C 1
ATOM 1874 O O . HIS A 1 251 ? 8.286 6.629 -8.403 1.00 95.94 251 HIS A O 1
ATOM 1880 N N . GLY A 1 252 ? 7.162 6.886 -10.314 1.00 96.25 252 GLY A N 1
ATOM 1881 C CA . GLY A 1 252 ? 7.339 5.514 -10.758 1.00 96.25 252 GLY A CA 1
ATOM 1882 C C . GLY A 1 252 ? 6.929 5.335 -12.211 1.00 96.25 252 GLY A C 1
ATOM 1883 O O . GLY A 1 252 ? 6.236 6.168 -12.784 1.00 96.25 252 GLY A O 1
ATOM 1884 N N . ALA A 1 253 ? 7.375 4.241 -12.816 1.00 97.12 253 ALA A N 1
ATOM 1885 C CA . ALA A 1 253 ? 6.997 3.869 -14.175 1.00 97.12 253 ALA A CA 1
ATOM 1886 C C . ALA A 1 253 ? 7.023 2.347 -14.331 1.00 97.12 253 ALA A C 1
ATOM 1888 O O . ALA A 1 253 ? 7.625 1.634 -13.523 1.00 97.12 253 ALA A O 1
ATOM 1889 N N . ALA A 1 254 ? 6.365 1.841 -15.372 1.00 97.50 254 ALA A N 1
ATOM 1890 C CA . ALA A 1 254 ? 6.509 0.446 -15.766 1.00 97.50 254 ALA A CA 1
ATOM 1891 C C . ALA A 1 254 ? 7.893 0.216 -16.391 1.00 97.50 254 ALA A C 1
ATOM 1893 O O . ALA A 1 254 ? 8.386 1.047 -17.150 1.00 97.50 254 ALA A O 1
ATOM 1894 N N . CYS A 1 255 ? 8.519 -0.913 -16.070 1.00 98.06 255 CYS A N 1
ATOM 1895 C CA . CYS A 1 255 ? 9.731 -1.353 -16.742 1.00 98.06 255 CYS A CA 1
ATOM 1896 C C . CYS A 1 255 ? 9.409 -1.752 -18.187 1.00 98.06 255 CYS A C 1
ATOM 1898 O O . CYS A 1 255 ? 8.557 -2.605 -18.404 1.00 98.06 255 CYS A O 1
ATOM 1900 N N . GLU A 1 256 ? 10.144 -1.216 -19.159 1.00 97.94 256 GLU A N 1
ATOM 1901 C CA . GLU A 1 256 ? 9.930 -1.511 -20.589 1.00 97.94 256 GLU A CA 1
ATOM 1902 C C . GLU A 1 256 ? 10.174 -2.984 -20.965 1.00 97.94 256 GLU A C 1
ATOM 1904 O O . GLU A 1 256 ? 9.632 -3.471 -21.948 1.00 97.94 256 GLU A O 1
ATOM 1909 N N . ALA A 1 257 ? 10.970 -3.715 -20.178 1.00 97.06 257 ALA A N 1
ATOM 1910 C CA . ALA A 1 257 ? 11.285 -5.118 -20.453 1.00 97.06 257 ALA A CA 1
ATOM 1911 C C . ALA A 1 257 ? 10.254 -6.109 -19.879 1.00 97.06 257 ALA A C 1
ATOM 1913 O O . ALA A 1 257 ? 9.975 -7.123 -20.508 1.00 97.06 257 ALA A O 1
ATOM 1914 N N . CYS A 1 258 ? 9.687 -5.843 -18.694 1.00 97.38 258 CYS A N 1
ATOM 1915 C CA . CYS A 1 258 ? 8.772 -6.779 -18.017 1.00 97.38 258 CYS A CA 1
ATOM 1916 C C . CYS A 1 258 ? 7.404 -6.194 -17.646 1.00 97.38 258 CYS A C 1
ATOM 1918 O O . CYS A 1 258 ? 6.629 -6.852 -16.958 1.00 97.38 258 CYS A O 1
ATOM 1920 N N . ALA A 1 259 ? 7.125 -4.947 -18.029 1.00 97.25 259 ALA A N 1
ATOM 1921 C CA . ALA A 1 259 ? 5.928 -4.175 -17.685 1.00 97.25 259 ALA A CA 1
ATOM 1922 C C . ALA A 1 259 ? 5.659 -3.982 -16.173 1.00 97.25 259 ALA A C 1
ATOM 1924 O O . ALA A 1 259 ? 4.681 -3.334 -15.795 1.00 97.25 259 ALA A O 1
ATOM 1925 N N . GLN A 1 260 ? 6.527 -4.479 -15.284 1.00 96.62 260 GLN A N 1
ATOM 1926 C CA . GLN A 1 260 ? 6.357 -4.339 -13.839 1.00 96.62 260 GLN A CA 1
ATOM 1927 C C . GLN A 1 260 ? 6.578 -2.891 -13.396 1.00 96.62 260 GLN A C 1
ATOM 1929 O O . GLN A 1 260 ? 7.580 -2.262 -13.749 1.00 96.62 260 GLN A O 1
ATOM 1934 N N . TYR A 1 261 ? 5.665 -2.368 -12.577 1.00 97.06 261 TYR A N 1
ATOM 1935 C CA . TYR A 1 261 ? 5.794 -1.023 -12.030 1.00 97.06 261 TYR A CA 1
ATOM 1936 C C . TYR A 1 261 ? 6.928 -0.942 -11.008 1.00 97.06 261 TYR A C 1
ATOM 1938 O O . TYR A 1 261 ? 7.042 -1.789 -10.121 1.00 97.06 261 TYR A O 1
ATOM 1946 N N . CYS A 1 262 ? 7.760 0.086 -11.127 1.00 97.50 262 CYS A N 1
ATOM 1947 C CA . CYS A 1 262 ? 8.890 0.333 -10.244 1.00 97.50 262 CYS A CA 1
ATOM 1948 C C . CYS A 1 262 ? 8.777 1.730 -9.642 1.00 97.50 262 CYS A C 1
ATOM 1950 O O . CYS A 1 262 ? 8.485 2.695 -10.350 1.00 97.50 262 CYS A O 1
ATOM 1952 N N . CYS A 1 263 ? 9.024 1.841 -8.335 1.00 97.69 263 CYS A N 1
ATOM 1953 C CA . CYS A 1 263 ? 9.211 3.143 -7.705 1.00 97.69 263 CYS A CA 1
ATOM 1954 C C . CYS A 1 263 ? 10.529 3.767 -8.180 1.00 97.69 263 CYS A C 1
ATOM 1956 O O . CYS A 1 263 ? 11.426 3.061 -8.638 1.00 97.69 263 CYS A O 1
ATOM 1958 N N . GLU A 1 264 ? 10.667 5.077 -8.018 1.00 96.75 264 GLU A N 1
ATOM 1959 C CA . GLU A 1 264 ? 11.837 5.860 -8.427 1.00 96.75 264 GLU A CA 1
ATOM 1960 C C . GLU A 1 264 ? 13.183 5.263 -7.979 1.00 96.75 264 GLU A C 1
ATOM 1962 O O . GLU A 1 264 ? 14.133 5.243 -8.750 1.00 96.75 264 GLU A O 1
ATOM 1967 N N . LYS A 1 265 ? 13.256 4.673 -6.776 1.00 96.69 265 LYS A N 1
ATOM 1968 C CA . LYS A 1 265 ? 14.483 4.032 -6.258 1.00 96.69 265 LYS A CA 1
ATOM 1969 C C . LYS A 1 265 ? 14.888 2.753 -7.001 1.00 96.69 265 LYS A C 1
ATOM 1971 O O . LYS A 1 265 ? 16.045 2.350 -6.943 1.00 96.69 265 LYS A O 1
ATOM 1976 N N . HIS A 1 266 ? 13.934 2.087 -7.644 1.00 96.88 266 HIS A N 1
ATOM 1977 C CA . HIS A 1 266 ? 14.149 0.848 -8.395 1.00 96.88 266 HIS A CA 1
ATOM 1978 C C . HIS A 1 266 ? 13.999 1.042 -9.905 1.00 96.88 266 HIS A C 1
ATOM 1980 O O . HIS A 1 266 ? 14.058 0.059 -10.648 1.00 96.88 266 HIS A O 1
ATOM 1986 N N . LEU A 1 267 ? 13.794 2.285 -10.344 1.00 97.31 267 LEU A N 1
ATOM 1987 C CA . LEU A 1 267 ? 13.635 2.661 -11.733 1.00 97.31 267 LEU A CA 1
ATOM 1988 C C . LEU A 1 267 ? 14.926 3.313 -12.226 1.00 97.31 267 LEU A C 1
ATOM 1990 O O . LEU A 1 267 ? 15.340 4.361 -11.741 1.00 97.31 267 LEU A O 1
ATOM 1994 N N . PHE A 1 268 ? 15.541 2.712 -13.234 1.00 97.62 268 PHE A N 1
ATOM 1995 C CA . PHE A 1 268 ? 16.778 3.199 -13.828 1.00 97.62 268 PHE A CA 1
ATOM 1996 C C . PHE A 1 268 ? 16.544 3.590 -15.281 1.00 97.62 268 PHE A C 1
ATOM 1998 O O . PHE A 1 268 ? 15.848 2.889 -16.013 1.00 97.62 268 PHE A O 1
ATOM 2005 N N . LYS A 1 269 ? 17.143 4.697 -15.722 1.00 97.81 269 LYS A N 1
ATOM 2006 C CA . LYS A 1 269 ? 17.072 5.133 -17.120 1.00 97.81 269 LYS A CA 1
ATOM 2007 C C . LYS A 1 269 ? 18.323 4.695 -17.866 1.00 97.81 269 LYS A C 1
ATOM 2009 O O . LYS A 1 269 ? 19.437 4.945 -17.412 1.00 97.81 269 LYS A O 1
ATOM 2014 N N . CYS A 1 270 ? 18.144 4.062 -19.022 1.00 98.06 270 CYS A N 1
ATOM 2015 C CA . CYS A 1 270 ? 19.267 3.735 -19.892 1.00 98.06 270 CYS A CA 1
ATOM 2016 C C . CYS A 1 270 ? 19.860 5.021 -20.478 1.00 98.06 270 CYS A C 1
ATOM 2018 O O . CYS A 1 270 ? 19.141 5.791 -21.111 1.00 98.06 270 CYS A O 1
ATOM 2020 N N . VAL A 1 271 ? 21.175 5.220 -20.339 1.00 96.94 271 VAL A N 1
ATOM 2021 C CA . VAL A 1 271 ? 21.865 6.415 -20.870 1.00 96.94 271 VAL A CA 1
A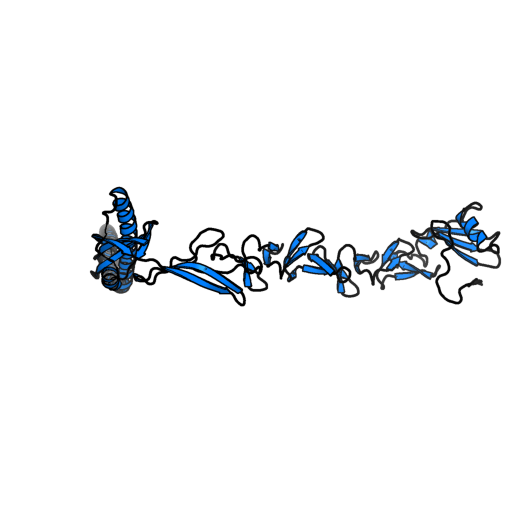TOM 2022 C C . VAL A 1 271 ? 21.743 6.534 -22.398 1.00 96.94 271 VAL A C 1
ATOM 2024 O O . VAL A 1 271 ? 21.805 7.633 -22.934 1.00 96.94 271 VAL A O 1
ATOM 2027 N N . ARG A 1 272 ? 21.526 5.419 -23.110 1.00 95.62 272 ARG A N 1
ATOM 2028 C CA . ARG A 1 272 ? 21.449 5.392 -24.579 1.00 95.62 272 ARG A CA 1
ATOM 2029 C C . ARG A 1 272 ? 20.061 5.658 -25.154 1.00 95.62 272 ARG A C 1
ATOM 2031 O O . ARG A 1 272 ? 19.948 6.419 -26.104 1.00 95.62 272 ARG A O 1
ATOM 2038 N N . CYS A 1 273 ? 19.019 5.015 -24.629 1.00 96.94 273 CYS A N 1
ATOM 2039 C CA . CYS A 1 273 ? 17.657 5.145 -25.167 1.00 96.94 273 CYS A CA 1
ATOM 2040 C C . CYS A 1 273 ? 16.689 5.894 -24.249 1.00 96.94 273 CYS A C 1
ATOM 2042 O O . CYS A 1 273 ? 15.514 6.008 -24.584 1.00 96.94 273 CYS A O 1
ATOM 2044 N N . CYS A 1 274 ? 17.148 6.349 -23.078 1.00 96.81 274 CYS A N 1
ATOM 2045 C CA . CYS A 1 274 ? 16.373 7.063 -22.055 1.00 96.81 274 CYS A CA 1
ATOM 2046 C C . CYS A 1 274 ? 15.130 6.327 -21.516 1.00 96.81 274 CYS A C 1
ATOM 2048 O O . CYS A 1 274 ? 14.416 6.869 -20.672 1.00 96.81 274 CYS A O 1
ATOM 2050 N N . ARG A 1 275 ? 14.894 5.086 -21.951 1.00 97.50 275 ARG A N 1
ATOM 2051 C CA . ARG A 1 275 ? 13.831 4.202 -21.467 1.00 97.50 275 ARG A CA 1
ATOM 2052 C C . ARG A 1 275 ? 14.096 3.742 -20.037 1.00 97.50 275 ARG A C 1
ATOM 2054 O O . ARG A 1 275 ? 15.251 3.684 -19.602 1.00 97.50 275 ARG A O 1
ATOM 2061 N N . ALA A 1 276 ? 13.020 3.422 -19.323 1.00 97.38 276 ALA A N 1
ATOM 2062 C CA . ALA A 1 276 ? 13.049 3.108 -17.903 1.00 97.38 276 ALA A CA 1
ATOM 2063 C C . ALA A 1 276 ? 12.970 1.593 -17.647 1.00 97.38 276 ALA A C 1
ATOM 2065 O O . ALA A 1 276 ? 12.133 0.881 -18.205 1.00 97.38 276 ALA A O 1
ATOM 2066 N N . PHE A 1 277 ? 13.850 1.097 -16.784 1.00 97.81 277 PHE A N 1
ATOM 2067 C CA . PHE A 1 277 ? 14.027 -0.323 -16.506 1.00 97.81 277 PHE A CA 1
ATOM 2068 C C . PHE A 1 277 ? 14.075 -0.579 -15.003 1.00 97.81 277 PHE A C 1
ATOM 2070 O O . PHE A 1 277 ? 14.562 0.250 -14.234 1.00 97.81 277 PHE A O 1
ATOM 2077 N N . CYS A 1 278 ? 13.576 -1.739 -14.579 1.00 98.00 278 CYS A N 1
ATOM 2078 C CA . CYS A 1 278 ? 13.747 -2.192 -13.207 1.00 98.00 278 CYS A CA 1
ATOM 2079 C C . CYS A 1 278 ? 15.199 -2.625 -12.964 1.00 98.00 278 CYS A C 1
ATOM 2081 O O . CYS A 1 278 ? 15.951 -2.878 -13.906 1.00 98.00 278 CYS A O 1
ATOM 2083 N N . ARG A 1 279 ? 15.576 -2.800 -11.695 1.00 96.56 279 ARG A N 1
ATOM 2084 C CA . ARG A 1 279 ? 16.919 -3.260 -11.299 1.00 96.56 279 ARG A CA 1
ATOM 2085 C C . ARG A 1 279 ? 17.385 -4.549 -11.994 1.00 96.56 279 ARG A C 1
ATOM 2087 O O . ARG A 1 279 ? 18.577 -4.719 -12.189 1.00 96.56 279 ARG A O 1
ATOM 2094 N N . GLN A 1 280 ? 16.472 -5.456 -12.342 1.00 96.75 280 GLN A N 1
ATOM 2095 C CA . GLN A 1 280 ? 16.818 -6.730 -12.992 1.00 96.75 280 GLN A CA 1
ATOM 2096 C C . GLN A 1 280 ? 17.120 -6.584 -14.491 1.00 96.75 280 GLN A C 1
ATOM 2098 O O . GLN A 1 280 ? 17.823 -7.416 -15.051 1.00 96.75 280 GLN A O 1
ATOM 2103 N N . HIS A 1 281 ? 16.607 -5.531 -15.133 1.00 97.75 281 HIS A N 1
ATOM 2104 C CA . HIS A 1 281 ? 16.784 -5.267 -16.567 1.00 97.75 281 HIS A CA 1
ATOM 2105 C C . HIS A 1 281 ? 17.702 -4.064 -16.842 1.00 97.75 281 HIS A C 1
ATOM 2107 O O . HIS A 1 281 ? 17.843 -3.632 -17.990 1.00 97.75 281 HIS A O 1
ATOM 2113 N N . ALA A 1 282 ? 18.305 -3.512 -15.789 1.00 97.62 282 ALA A N 1
ATOM 2114 C CA . ALA A 1 282 ? 19.260 -2.420 -15.831 1.00 97.62 282 ALA A CA 1
ATOM 2115 C C . ALA A 1 282 ? 20.630 -2.932 -15.373 1.00 97.62 282 ALA A C 1
ATOM 2117 O O . ALA A 1 282 ? 20.757 -3.518 -14.300 1.00 97.62 282 ALA A O 1
ATOM 2118 N N . PHE A 1 283 ? 21.654 -2.686 -16.182 1.00 97.75 283 PHE A N 1
ATOM 2119 C CA . PHE A 1 283 ? 23.006 -3.182 -15.962 1.00 97.75 283 PHE A CA 1
ATOM 2120 C C . PHE A 1 283 ? 23.984 -2.021 -15.862 1.00 97.75 283 PHE A C 1
ATOM 2122 O O . PHE A 1 283 ? 23.940 -1.076 -16.650 1.00 97.75 283 PHE A O 1
ATOM 2129 N N . GLU A 1 284 ? 24.886 -2.106 -14.895 1.00 97.94 284 GLU A N 1
ATOM 2130 C CA . GLU A 1 284 ? 25.950 -1.135 -14.693 1.00 97.94 284 GLU A CA 1
ATOM 2131 C C . GLU A 1 284 ? 27.192 -1.558 -15.484 1.00 97.94 284 GLU A C 1
ATOM 2133 O O . GLU A 1 284 ? 27.677 -2.681 -15.347 1.00 97.94 284 GLU A O 1
ATOM 2138 N N . CYS A 1 285 ? 27.718 -0.666 -16.324 1.00 98.00 285 CYS A N 1
ATOM 2139 C CA . CYS A 1 285 ? 28.927 -0.947 -17.092 1.00 98.00 285 CYS A CA 1
ATOM 2140 C C . CYS A 1 285 ? 30.130 -1.131 -16.156 1.00 98.00 285 CYS A C 1
ATOM 2142 O O . CYS A 1 285 ? 30.497 -0.208 -15.429 1.00 98.00 285 CYS A O 1
ATOM 2144 N N . GLY A 1 286 ? 30.822 -2.268 -16.246 1.00 97.19 286 GLY A N 1
ATOM 2145 C CA . GLY A 1 286 ? 32.001 -2.559 -15.423 1.00 97.19 286 GLY A CA 1
ATOM 2146 C C . GLY A 1 286 ? 33.200 -1.631 -15.666 1.00 97.19 286 GLY A C 1
ATOM 2147 O O . GLY A 1 286 ? 34.157 -1.672 -14.898 1.00 97.19 286 GLY A O 1
ATOM 2148 N N . VAL A 1 287 ? 33.158 -0.798 -16.717 1.00 97.06 287 VAL A N 1
ATOM 2149 C CA . VAL A 1 287 ? 34.215 0.168 -17.060 1.00 97.06 287 VAL A CA 1
ATOM 2150 C C . VAL A 1 287 ? 33.848 1.590 -16.627 1.00 97.06 287 VAL A C 1
ATOM 2152 O O . VAL A 1 287 ? 34.586 2.192 -15.857 1.00 97.06 287 VAL A O 1
ATOM 2155 N N . CYS A 1 288 ? 32.708 2.129 -17.081 1.00 97.44 288 CYS A N 1
ATOM 2156 C CA . CYS A 1 288 ? 32.316 3.521 -16.803 1.00 97.44 288 CYS A CA 1
ATOM 2157 C C . CYS A 1 288 ? 31.224 3.693 -15.745 1.00 97.44 288 CYS A C 1
ATOM 2159 O O . CYS A 1 288 ? 30.824 4.823 -15.484 1.00 97.44 288 CYS A O 1
ATOM 2161 N N . ARG A 1 289 ? 30.710 2.601 -15.165 1.00 97.62 289 ARG A N 1
ATOM 2162 C CA . ARG A 1 289 ? 29.667 2.614 -14.124 1.00 97.62 289 ARG A CA 1
ATOM 2163 C C . ARG A 1 289 ? 28.324 3.227 -14.557 1.00 97.62 289 ARG A C 1
ATOM 2165 O O . ARG A 1 289 ? 27.426 3.402 -13.743 1.00 97.62 289 ARG A O 1
ATOM 2172 N N . LEU A 1 290 ? 28.152 3.527 -15.847 1.00 97.06 290 LEU A N 1
ATOM 2173 C CA . LEU A 1 290 ? 26.890 4.020 -16.401 1.00 97.06 290 LEU A CA 1
ATOM 2174 C C . LEU A 1 290 ? 25.875 2.888 -16.568 1.00 97.06 290 LEU A C 1
ATOM 2176 O O . LEU A 1 290 ? 26.235 1.768 -16.941 1.00 97.06 290 LEU A O 1
ATOM 2180 N N . ILE A 1 291 ? 24.599 3.210 -16.358 1.00 97.69 291 ILE A N 1
ATOM 2181 C CA . ILE A 1 291 ? 23.499 2.248 -16.432 1.00 97.69 291 ILE A CA 1
ATOM 2182 C C . ILE A 1 291 ? 22.969 2.136 -17.864 1.00 97.69 291 ILE A C 1
ATOM 2184 O O . ILE A 1 291 ? 22.666 3.126 -18.536 1.00 97.69 291 ILE A O 1
ATOM 2188 N N . SER A 1 292 ? 22.848 0.907 -18.345 1.00 97.75 292 SER A N 1
ATOM 2189 C CA . SER A 1 292 ? 22.346 0.567 -19.674 1.00 97.75 292 SER A CA 1
ATOM 2190 C C . SER A 1 292 ? 21.288 -0.531 -19.584 1.00 97.75 292 SER A C 1
ATOM 2192 O O . SER A 1 292 ? 21.271 -1.314 -18.640 1.00 97.75 292 SER A O 1
ATOM 2194 N N . CYS A 1 293 ? 20.364 -0.562 -20.543 1.00 97.88 293 CYS A N 1
ATOM 2195 C CA . CYS A 1 293 ? 19.381 -1.637 -20.634 1.00 97.88 293 CYS A CA 1
ATOM 2196 C C . CYS A 1 293 ? 19.989 -2.888 -21.263 1.00 97.88 293 CYS A C 1
ATOM 2198 O O . CYS A 1 293 ? 21.035 -2.799 -21.907 1.00 97.88 293 CYS A O 1
ATOM 2200 N N . VAL A 1 294 ? 19.277 -4.010 -21.143 1.00 97.00 294 VAL A N 1
ATOM 2201 C CA . VAL A 1 294 ? 19.683 -5.311 -21.697 1.00 97.00 294 VAL A CA 1
ATOM 2202 C C . VAL A 1 294 ? 20.123 -5.241 -23.168 1.00 97.00 294 VAL A C 1
ATOM 2204 O O . VAL A 1 294 ? 21.156 -5.801 -23.520 1.00 97.00 294 VAL A O 1
ATOM 2207 N N . ASP A 1 295 ? 19.420 -4.473 -24.006 1.00 96.75 295 ASP A N 1
ATOM 2208 C CA . ASP A 1 295 ? 19.726 -4.346 -25.442 1.00 96.75 295 ASP A CA 1
ATOM 2209 C C . ASP A 1 295 ? 21.009 -3.553 -25.735 1.00 96.75 295 ASP A C 1
ATOM 2211 O O . ASP A 1 295 ? 21.639 -3.711 -26.783 1.00 96.75 295 ASP A O 1
ATOM 2215 N N . HIS A 1 296 ? 21.408 -2.681 -24.808 1.00 96.81 296 HIS A N 1
ATOM 2216 C CA . HIS A 1 296 ? 22.597 -1.838 -24.926 1.00 96.81 296 HIS A CA 1
ATOM 2217 C C . HIS A 1 296 ? 23.773 -2.346 -24.085 1.00 96.81 296 HIS A C 1
ATOM 2219 O O . HIS A 1 296 ? 24.787 -1.646 -23.972 1.00 96.81 296 HIS A O 1
ATOM 2225 N N . THR A 1 297 ? 23.654 -3.555 -23.530 1.00 97.25 297 THR A N 1
ATOM 2226 C CA . THR A 1 297 ? 24.707 -4.228 -22.772 1.00 97.25 297 THR A CA 1
ATOM 2227 C C . THR A 1 297 ? 25.118 -5.553 -23.387 1.00 97.25 297 THR A C 1
ATOM 2229 O O . THR A 1 297 ? 24.297 -6.296 -23.919 1.00 97.25 297 THR A O 1
ATOM 2232 N N . LYS A 1 298 ? 26.411 -5.865 -23.294 1.00 97.19 298 LYS A N 1
ATOM 2233 C CA . LYS A 1 298 ? 26.954 -7.193 -23.600 1.00 97.19 298 LYS A CA 1
ATOM 2234 C C . LYS A 1 298 ? 27.976 -7.600 -22.551 1.00 97.19 298 LYS A C 1
ATOM 2236 O O . LYS A 1 298 ? 28.723 -6.755 -22.065 1.00 97.19 298 LYS A O 1
ATOM 2241 N N . ARG A 1 299 ? 28.091 -8.901 -22.290 1.00 97.81 299 ARG A N 1
ATOM 2242 C CA . ARG A 1 299 ? 29.130 -9.450 -21.410 1.00 97.81 299 ARG A CA 1
ATOM 2243 C C . ARG A 1 299 ? 30.475 -9.568 -22.110 1.00 97.81 299 ARG A C 1
ATOM 2245 O O . ARG A 1 299 ? 30.559 -10.017 -23.256 1.00 97.81 299 ARG A O 1
ATOM 2252 N N . CYS A 1 300 ? 31.533 -9.199 -21.396 1.00 97.94 300 CYS A N 1
ATOM 2253 C CA . CYS A 1 300 ? 32.906 -9.462 -21.800 1.00 97.94 300 CYS A CA 1
ATOM 2254 C C . CYS A 1 300 ? 33.157 -10.974 -21.848 1.00 97.94 300 CYS A C 1
ATOM 2256 O O . CYS A 1 300 ? 33.081 -11.634 -20.823 1.00 97.94 300 CYS A O 1
ATOM 2258 N N . GLY A 1 301 ? 33.546 -11.521 -22.997 1.00 96.25 301 GLY A N 1
ATOM 2259 C CA . GLY A 1 301 ? 33.791 -12.956 -23.164 1.00 96.25 301 GLY A CA 1
ATOM 2260 C C . GLY A 1 301 ? 35.021 -13.517 -22.437 1.00 96.25 301 GLY A C 1
ATOM 2261 O O . GLY A 1 301 ? 35.299 -14.698 -22.622 1.00 96.25 301 GLY A O 1
ATOM 2262 N N . SER A 1 302 ? 35.761 -12.688 -21.688 1.00 96.44 302 SER A N 1
ATOM 2263 C CA . SER A 1 302 ? 36.936 -13.077 -20.885 1.00 96.44 302 SER A CA 1
ATOM 2264 C C . SER A 1 302 ? 36.680 -12.981 -19.373 1.00 96.44 302 SER A C 1
ATOM 2266 O O . SER A 1 302 ? 37.052 -13.883 -18.634 1.00 96.44 302 SER A O 1
ATOM 2268 N N . CYS A 1 303 ? 35.990 -11.934 -18.899 1.00 96.88 303 CYS A N 1
ATOM 2269 C CA . CYS A 1 303 ? 35.764 -11.703 -17.463 1.00 96.88 303 CYS A CA 1
ATOM 2270 C C . CYS A 1 303 ? 34.291 -11.539 -17.059 1.00 96.88 303 CYS A C 1
ATOM 2272 O O . CYS A 1 303 ? 34.022 -11.083 -15.952 1.00 96.88 303 CYS A O 1
ATOM 2274 N N . ASP A 1 304 ? 33.356 -11.796 -17.975 1.00 96.19 304 ASP A N 1
ATOM 2275 C CA . ASP A 1 304 ? 31.900 -11.785 -17.774 1.00 96.19 304 ASP A CA 1
ATOM 2276 C C . ASP A 1 304 ? 31.275 -10.494 -17.209 1.00 96.19 304 ASP A C 1
ATOM 2278 O O . ASP A 1 304 ? 30.094 -10.472 -16.869 1.00 96.19 304 ASP A O 1
ATOM 2282 N N . ILE A 1 305 ? 32.015 -9.380 -17.169 1.00 97.00 305 ILE A N 1
ATOM 2283 C CA . ILE A 1 305 ? 31.460 -8.072 -16.784 1.00 97.00 305 ILE A CA 1
ATOM 2284 C C . ILE A 1 305 ? 30.550 -7.515 -17.884 1.00 97.00 305 ILE A C 1
ATOM 2286 O O . ILE A 1 305 ? 30.844 -7.670 -19.073 1.00 97.00 305 ILE A O 1
ATOM 2290 N N . GLU A 1 306 ? 29.490 -6.811 -17.490 1.00 97.81 306 GLU A N 1
ATOM 2291 C CA . GLU A 1 306 ? 28.588 -6.112 -18.410 1.00 97.81 306 GLU A CA 1
ATOM 2292 C C . GLU A 1 306 ? 29.254 -4.849 -18.978 1.00 97.81 306 GLU A C 1
ATOM 2294 O O . GLU A 1 306 ? 29.861 -4.055 -18.253 1.00 97.81 306 GLU A O 1
ATOM 2299 N N . LEU A 1 307 ? 29.146 -4.653 -20.289 1.00 97.88 307 LEU A N 1
ATOM 2300 C CA . LEU A 1 307 ? 29.749 -3.545 -21.025 1.00 97.88 307 LEU A CA 1
ATOM 2301 C C . LEU A 1 307 ? 28.671 -2.750 -21.743 1.00 97.88 307 LEU A C 1
ATOM 2303 O O . LEU A 1 307 ? 27.862 -3.319 -22.475 1.00 97.88 307 LEU A O 1
ATOM 2307 N N . CYS A 1 308 ? 28.699 -1.427 -21.586 1.00 97.38 308 CYS A N 1
ATOM 2308 C CA . CYS A 1 308 ? 27.879 -0.549 -22.409 1.00 97.38 308 CYS A CA 1
ATOM 2309 C C . CYS A 1 308 ? 28.406 -0.489 -23.850 1.00 97.38 308 CYS A C 1
ATOM 2311 O O . CYS A 1 308 ? 29.547 -0.860 -24.147 1.00 97.38 308 CYS A O 1
ATOM 2313 N N . GLY A 1 309 ? 27.587 0.066 -24.743 1.00 94.00 309 GLY A N 1
ATOM 2314 C CA . GLY A 1 309 ? 27.902 0.163 -26.164 1.00 94.00 309 GLY A CA 1
ATOM 2315 C C . GLY A 1 309 ? 29.202 0.895 -26.537 1.00 94.00 309 GLY A C 1
ATOM 2316 O O . GLY A 1 309 ? 29.654 0.722 -27.663 1.00 94.00 309 GLY A O 1
ATOM 2317 N N . GLU A 1 310 ? 29.790 1.698 -25.643 1.00 95.75 310 GLU A N 1
ATOM 2318 C CA . GLU A 1 310 ? 31.051 2.437 -25.879 1.00 95.75 310 GLU A CA 1
ATOM 2319 C C . GLU A 1 310 ? 32.290 1.652 -25.449 1.00 95.75 310 GLU A C 1
ATOM 2321 O O . GLU A 1 310 ? 33.362 1.809 -26.025 1.00 95.75 310 GLU A O 1
ATOM 2326 N N . HIS A 1 311 ? 32.143 0.794 -24.440 1.00 96.62 311 HIS A N 1
ATOM 2327 C CA . HIS A 1 311 ? 33.248 0.026 -23.867 1.00 96.62 311 HIS A CA 1
ATOM 2328 C C . HIS A 1 311 ? 33.290 -1.417 -24.369 1.00 96.62 311 HIS A C 1
ATOM 2330 O O . HIS A 1 311 ? 34.219 -2.153 -24.038 1.00 96.62 311 HIS A O 1
ATOM 2336 N N . GLN A 1 312 ? 32.306 -1.831 -25.168 1.00 95.88 312 GLN A N 1
ATOM 2337 C CA . GLN A 1 312 ? 32.369 -3.089 -25.896 1.00 95.88 312 GLN A CA 1
ATOM 2338 C C . GLN A 1 312 ? 33.223 -2.929 -27.159 1.00 95.88 312 GLN A C 1
ATOM 2340 O O . GLN A 1 312 ? 32.979 -2.061 -27.995 1.00 95.88 312 GLN A O 1
ATOM 2345 N N . ARG A 1 313 ? 34.190 -3.825 -27.338 1.00 95.31 313 ARG A N 1
ATOM 2346 C CA . ARG A 1 313 ? 34.828 -4.082 -28.635 1.00 95.31 313 ARG A CA 1
ATOM 2347 C C . ARG A 1 313 ? 34.530 -5.511 -29.047 1.00 95.31 313 ARG A C 1
ATOM 2349 O O . ARG A 1 313 ? 34.407 -6.376 -28.188 1.00 95.31 313 ARG A O 1
ATOM 2356 N N . LEU A 1 314 ? 34.361 -5.782 -30.335 1.00 94.94 314 LEU A N 1
ATOM 2357 C CA . LEU A 1 314 ? 34.120 -7.147 -30.802 1.00 94.94 314 LEU A CA 1
ATOM 2358 C C . LEU A 1 314 ? 35.458 -7.809 -31.122 1.00 94.94 314 LEU A C 1
ATOM 2360 O O . LEU A 1 314 ? 36.244 -7.278 -31.893 1.00 94.94 314 LEU A O 1
ATOM 2364 N N . CYS A 1 315 ? 35.701 -8.977 -30.536 1.00 93.88 315 CYS A N 1
ATOM 2365 C CA . CYS A 1 315 ? 36.855 -9.801 -30.861 1.00 93.88 315 CYS A CA 1
ATOM 2366 C C . CYS A 1 315 ? 36.725 -10.320 -32.288 1.00 93.88 315 CYS A C 1
ATOM 2368 O O . CYS A 1 315 ? 35.832 -11.123 -32.567 1.00 93.88 315 CYS A O 1
ATOM 2370 N N . ASP A 1 316 ? 37.646 -9.931 -33.167 1.00 88.00 316 ASP A N 1
ATOM 2371 C CA . ASP A 1 316 ? 37.604 -10.337 -34.574 1.00 88.00 316 ASP A CA 1
ATOM 2372 C C . ASP A 1 316 ? 37.669 -11.863 -34.742 1.00 88.00 316 ASP A C 1
ATOM 2374 O O . ASP A 1 316 ? 37.066 -12.418 -35.658 1.00 88.00 316 ASP A O 1
ATOM 2378 N N . ALA A 1 317 ? 38.332 -12.567 -33.819 1.00 88.75 317 ALA A N 1
ATOM 2379 C CA . ALA A 1 317 ? 38.474 -14.018 -33.881 1.00 88.75 317 ALA A CA 1
ATOM 2380 C C . ALA A 1 317 ? 37.229 -14.796 -33.417 1.00 88.75 317 ALA A C 1
ATOM 2382 O O . ALA A 1 317 ? 36.923 -15.846 -33.974 1.00 88.75 317 ALA A O 1
ATOM 2383 N N . SER A 1 318 ? 36.518 -14.314 -32.391 1.00 90.62 318 SER A N 1
ATOM 2384 C CA . SER A 1 318 ? 35.407 -15.057 -31.757 1.00 90.62 318 SER A CA 1
ATOM 2385 C C . SER A 1 318 ? 34.027 -14.426 -31.961 1.00 90.62 318 SER A C 1
ATOM 2387 O O . SER A 1 318 ? 33.010 -15.070 -31.717 1.00 90.62 318 SER A O 1
ATOM 2389 N N . GLY A 1 319 ? 33.969 -13.154 -32.358 1.00 91.00 319 GLY A N 1
ATOM 2390 C CA . GLY A 1 319 ? 32.749 -12.348 -32.398 1.00 91.00 319 GLY A CA 1
ATOM 2391 C C . GLY A 1 319 ? 32.163 -11.998 -31.023 1.00 91.00 319 GLY A C 1
ATOM 2392 O O . GLY A 1 319 ? 31.113 -11.358 -30.972 1.00 91.00 319 GLY A O 1
ATOM 2393 N N . LYS A 1 320 ? 32.799 -12.413 -29.916 1.00 94.94 320 LYS A N 1
ATOM 2394 C CA . LYS A 1 320 ? 32.390 -12.053 -28.550 1.00 94.94 320 LYS A CA 1
ATOM 2395 C C . LYS A 1 320 ? 32.812 -10.618 -28.224 1.00 94.94 320 LYS A C 1
ATOM 2397 O O . LYS A 1 320 ? 33.829 -10.146 -28.729 1.00 94.94 320 LYS A O 1
ATOM 2402 N N . ALA A 1 321 ? 32.046 -9.937 -27.374 1.00 96.69 321 ALA A N 1
ATOM 2403 C CA . ALA A 1 321 ? 32.427 -8.625 -26.863 1.00 96.69 321 ALA A CA 1
ATOM 2404 C C . ALA A 1 321 ? 33.591 -8.751 -25.864 1.00 96.69 321 ALA A C 1
ATOM 2406 O O . ALA A 1 321 ? 33.659 -9.720 -25.113 1.00 96.69 321 ALA A O 1
ATOM 2407 N N . GLY A 1 322 ? 34.495 -7.781 -25.846 1.00 96.69 322 GLY A N 1
ATOM 2408 C CA . GLY A 1 322 ? 35.611 -7.679 -24.916 1.00 96.69 322 GLY A CA 1
ATOM 2409 C C . GLY A 1 322 ? 35.717 -6.275 -24.341 1.00 96.69 322 GLY A C 1
ATOM 2410 O O . GLY A 1 322 ? 35.419 -5.291 -25.023 1.00 96.69 322 GLY A O 1
ATOM 2411 N N . CYS A 1 323 ? 36.111 -6.195 -23.071 1.00 97.38 323 CYS A N 1
ATOM 2412 C CA . CYS A 1 323 ? 36.383 -4.924 -22.410 1.00 97.38 323 CYS A CA 1
ATOM 2413 C C . CYS A 1 323 ? 37.793 -4.433 -22.773 1.00 97.38 323 CYS A C 1
ATOM 2415 O O . CYS A 1 323 ? 38.642 -5.255 -23.123 1.00 97.38 323 CYS A O 1
ATOM 2417 N N . PRO A 1 324 ? 38.098 -3.130 -22.628 1.00 97.00 324 PRO A N 1
ATOM 2418 C CA . PRO A 1 324 ? 39.396 -2.582 -23.024 1.00 97.00 324 PRO A CA 1
ATOM 2419 C C . PRO A 1 324 ? 40.600 -3.282 -22.377 1.00 97.00 324 PRO A C 1
ATOM 2421 O O . PRO A 1 324 ? 41.663 -3.336 -22.979 1.00 97.00 324 PRO A O 1
ATOM 2424 N N . LYS A 1 325 ? 40.427 -3.861 -21.180 1.00 97.56 325 LYS A N 1
ATOM 2425 C CA . LYS A 1 325 ? 41.479 -4.592 -20.459 1.00 97.56 325 LYS A CA 1
ATOM 2426 C C . LYS A 1 325 ? 41.835 -5.943 -21.092 1.00 97.56 325 LYS A C 1
ATOM 2428 O O . LYS A 1 325 ? 42.983 -6.356 -21.006 1.00 97.56 325 LYS A O 1
ATOM 2433 N N . HIS A 1 326 ? 40.865 -6.626 -21.698 1.00 97.44 326 HIS A N 1
ATOM 2434 C CA . HIS A 1 326 ? 41.051 -7.973 -22.257 1.00 97.44 326 HIS A CA 1
ATOM 2435 C C . HIS A 1 326 ? 41.180 -7.971 -23.782 1.00 97.44 326 HIS A C 1
ATOM 2437 O O . HIS A 1 326 ? 41.282 -9.033 -24.389 1.00 97.44 326 HIS A O 1
ATOM 2443 N N . MET A 1 327 ? 41.165 -6.795 -24.413 1.00 97.50 327 MET A N 1
ATOM 2444 C CA . MET A 1 327 ? 41.440 -6.655 -25.839 1.00 97.50 327 MET A CA 1
ATOM 2445 C C . MET A 1 327 ? 42.942 -6.478 -26.044 1.00 97.50 327 MET A C 1
ATOM 2447 O O . MET A 1 327 ? 43.537 -5.510 -25.576 1.00 97.50 327 MET A O 1
ATOM 2451 N N . VAL A 1 328 ? 43.551 -7.420 -26.755 1.00 96.69 328 VAL A N 1
ATOM 2452 C CA . VAL A 1 328 ? 44.972 -7.418 -27.106 1.00 96.69 328 VAL A CA 1
ATOM 2453 C C . VAL A 1 328 ? 45.130 -7.529 -28.616 1.00 96.69 328 VAL A C 1
ATOM 2455 O O . VAL A 1 328 ? 44.312 -8.145 -29.296 1.00 96.69 328 VAL A O 1
ATOM 2458 N N . ASN A 1 329 ? 46.211 -6.977 -29.158 1.00 96.38 329 ASN A N 1
ATOM 2459 C CA . ASN A 1 329 ? 46.554 -7.196 -30.559 1.00 96.38 329 ASN A CA 1
ATOM 2460 C C . ASN A 1 329 ? 47.241 -8.553 -30.706 1.00 96.38 329 ASN A C 1
ATOM 2462 O O . ASN A 1 329 ? 48.248 -8.823 -30.050 1.00 96.38 329 ASN A O 1
ATOM 2466 N N . CYS A 1 330 ? 46.728 -9.415 -31.580 1.00 94.31 330 CYS A N 1
ATOM 2467 C CA . CYS A 1 330 ? 47.362 -10.701 -31.847 1.00 94.31 330 CYS A CA 1
ATOM 2468 C C . CYS A 1 330 ? 48.762 -10.489 -32.464 1.00 94.31 330 CYS A C 1
ATOM 2470 O O . CYS A 1 330 ? 48.845 -9.905 -33.543 1.00 94.31 330 CYS A O 1
ATOM 2472 N N . PRO A 1 331 ? 49.854 -11.021 -31.883 1.00 92.81 331 PRO A N 1
ATOM 2473 C CA . PRO A 1 331 ? 51.216 -10.781 -32.378 1.00 92.81 331 PRO A CA 1
ATOM 2474 C C . PRO A 1 331 ? 51.448 -11.182 -33.843 1.00 92.81 331 PRO A C 1
ATOM 2476 O O . PRO A 1 331 ? 52.192 -10.526 -34.565 1.00 92.81 331 PRO A O 1
ATOM 2479 N N . GLU A 1 332 ? 50.788 -12.244 -34.314 1.00 89.75 332 GLU A N 1
ATOM 2480 C CA . GLU A 1 332 ? 50.952 -12.734 -35.690 1.00 89.75 332 GLU A CA 1
ATOM 2481 C C . GLU A 1 332 ? 50.184 -11.896 -36.725 1.00 89.75 332 GLU A C 1
ATOM 2483 O O . GLU A 1 332 ? 50.538 -11.865 -37.911 1.00 89.75 332 GLU A O 1
ATOM 2488 N N . CYS A 1 333 ? 49.107 -11.222 -36.314 1.00 86.19 333 CYS A N 1
ATOM 2489 C CA . CYS A 1 333 ? 48.257 -10.522 -37.266 1.00 86.19 333 CYS A CA 1
ATOM 2490 C C . CYS A 1 333 ? 47.955 -9.057 -37.026 1.00 86.19 333 CYS A C 1
ATOM 2492 O O . CYS A 1 333 ? 47.659 -8.376 -38.003 1.00 86.19 333 CYS A O 1
ATOM 2494 N N . GLY A 1 334 ? 48.089 -8.578 -35.801 1.00 89.31 334 GLY A N 1
ATOM 2495 C CA . GLY A 1 334 ? 47.737 -7.225 -35.401 1.00 89.31 334 GLY A CA 1
ATOM 2496 C C . GLY A 1 334 ? 46.249 -7.016 -35.121 1.00 89.31 334 GLY A C 1
ATOM 2497 O O . GLY A 1 334 ? 45.900 -5.916 -34.724 1.00 89.31 334 GLY A O 1
ATOM 2498 N N . ASP A 1 335 ? 45.389 -8.024 -35.300 1.00 89.69 335 ASP A N 1
ATOM 2499 C CA . ASP A 1 335 ? 43.952 -7.890 -35.031 1.00 89.69 335 ASP A CA 1
ATOM 2500 C C . ASP A 1 335 ? 43.677 -7.764 -33.529 1.00 89.69 335 ASP A C 1
ATOM 2502 O O . ASP A 1 335 ? 44.274 -8.496 -32.730 1.00 89.69 335 ASP A O 1
ATOM 2506 N N . GLU A 1 336 ? 42.720 -6.906 -33.167 1.00 93.00 336 GLU A N 1
ATOM 2507 C CA . GLU A 1 336 ? 42.195 -6.800 -31.806 1.00 93.00 336 GLU A CA 1
ATOM 2508 C C . GLU A 1 336 ? 41.357 -8.045 -31.472 1.00 93.00 336 GLU A C 1
ATOM 2510 O O . GLU A 1 336 ? 40.269 -8.291 -32.004 1.00 93.00 336 GLU A O 1
ATOM 2515 N N . VAL A 1 337 ? 41.877 -8.863 -30.566 1.00 95.31 337 VAL A N 1
ATOM 2516 C CA . VAL A 1 337 ? 41.260 -10.108 -30.116 1.00 95.31 337 VAL A CA 1
ATOM 2517 C C . VAL A 1 337 ? 41.174 -10.130 -28.597 1.00 95.31 337 VAL A C 1
ATOM 2519 O O . VAL A 1 337 ? 41.903 -9.429 -27.903 1.00 95.31 337 VAL A O 1
ATOM 2522 N N . LEU A 1 338 ? 40.282 -10.964 -28.070 1.00 96.44 338 LEU A N 1
ATOM 2523 C CA . LEU A 1 338 ? 40.284 -11.279 -26.646 1.00 96.44 338 LEU A CA 1
ATOM 2524 C C . LEU A 1 338 ? 41.582 -12.004 -26.277 1.00 96.44 338 LEU A C 1
ATOM 2526 O O . LEU A 1 338 ? 42.015 -12.899 -27.005 1.00 96.44 338 LEU A O 1
ATOM 2530 N N . ASP A 1 339 ? 42.156 -11.662 -25.133 1.00 96.44 339 ASP A N 1
ATOM 2531 C CA . ASP A 1 339 ? 43.331 -12.313 -24.551 1.00 96.44 339 ASP A CA 1
ATOM 2532 C C . ASP A 1 339 ? 43.184 -13.839 -24.452 1.00 96.44 339 ASP A C 1
ATOM 2534 O O . ASP A 1 339 ? 44.057 -14.573 -24.910 1.00 96.44 339 ASP A O 1
ATOM 2538 N N . VAL A 1 340 ? 42.026 -14.328 -24.001 1.00 95.69 340 VAL A N 1
ATOM 2539 C CA . VAL A 1 340 ? 41.686 -15.760 -23.940 1.00 95.69 340 VAL A CA 1
ATOM 2540 C C . VAL A 1 340 ? 41.633 -16.438 -25.314 1.00 95.69 340 VAL A C 1
ATOM 2542 O O . VAL A 1 340 ? 41.700 -17.663 -25.412 1.00 95.69 340 VAL A O 1
ATOM 2545 N N . ALA A 1 341 ? 41.515 -15.669 -26.402 1.00 94.12 341 ALA A N 1
ATOM 2546 C CA . ALA A 1 341 ? 41.583 -16.201 -27.760 1.00 94.12 341 ALA A CA 1
ATOM 2547 C C . ALA A 1 341 ? 43.030 -16.349 -28.268 1.00 94.12 341 ALA A C 1
ATOM 2549 O O . ALA A 1 341 ? 43.226 -16.921 -29.345 1.00 94.12 341 ALA A O 1
ATOM 2550 N N . VAL A 1 342 ? 44.033 -15.856 -27.531 1.00 95.50 342 VAL A N 1
ATOM 2551 C CA . VAL A 1 342 ? 45.457 -15.950 -27.873 1.00 95.50 342 VAL A CA 1
ATOM 2552 C C . VAL A 1 342 ? 46.114 -17.076 -27.079 1.00 95.50 342 VAL A C 1
ATOM 2554 O O . VAL A 1 342 ? 46.123 -17.083 -25.856 1.00 95.50 342 VAL A O 1
ATOM 2557 N N . SER A 1 343 ? 46.715 -18.032 -27.785 1.00 94.94 343 SER A N 1
ATOM 2558 C CA . SER A 1 343 ? 47.490 -19.120 -27.182 1.00 94.94 343 SER A CA 1
ATOM 2559 C C . SER A 1 343 ? 48.739 -19.368 -28.020 1.00 94.94 343 SER A C 1
ATOM 2561 O O . SER A 1 343 ? 48.667 -19.411 -29.250 1.00 94.94 343 SER A O 1
ATOM 2563 N N . GLY A 1 344 ? 49.903 -19.450 -27.369 1.00 93.62 344 GLY A N 1
ATOM 2564 C CA . GLY A 1 344 ? 51.193 -19.590 -28.057 1.00 93.62 344 GLY A CA 1
ATOM 2565 C C . GLY A 1 344 ? 51.523 -18.419 -28.995 1.00 93.62 344 GLY A C 1
ATOM 2566 O O . GLY A 1 344 ? 52.084 -18.628 -30.065 1.00 93.62 344 GLY A O 1
ATOM 2567 N N . GLY A 1 345 ? 51.099 -17.195 -28.653 1.00 92.94 345 GLY A N 1
ATOM 2568 C CA . GLY A 1 345 ? 51.304 -15.998 -29.485 1.00 92.94 345 GLY A CA 1
ATOM 2569 C C . GLY A 1 345 ? 50.398 -15.900 -30.721 1.00 92.94 345 GLY A C 1
ATOM 2570 O O . GLY A 1 345 ? 50.510 -14.944 -31.491 1.00 92.94 345 GLY A O 1
ATOM 2571 N N . LYS A 1 346 ? 49.471 -16.848 -30.908 1.00 94.00 346 LYS A N 1
ATOM 2572 C CA . LYS A 1 346 ? 48.556 -16.899 -32.055 1.00 94.00 346 LYS A CA 1
ATOM 2573 C C . LYS A 1 346 ? 47.105 -16.828 -31.597 1.00 94.00 346 LYS A C 1
ATOM 2575 O O . LYS A 1 346 ? 46.699 -17.551 -30.687 1.00 94.00 346 LYS A O 1
ATOM 2580 N N . CYS A 1 347 ? 46.294 -15.986 -32.238 1.00 94.19 347 CYS A N 1
ATOM 2581 C CA . CYS A 1 347 ? 44.852 -16.005 -31.994 1.00 94.19 347 CYS A CA 1
ATOM 2582 C C . CYS A 1 347 ? 44.217 -17.266 -32.601 1.00 94.19 347 CYS A C 1
ATOM 2584 O O . CYS A 1 347 ? 44.796 -17.896 -33.488 1.00 94.19 347 CYS A O 1
ATOM 2586 N N . THR A 1 348 ? 43.019 -17.642 -32.154 1.00 92.25 348 THR A N 1
ATOM 2587 C CA . THR A 1 348 ? 42.287 -18.815 -32.669 1.00 92.25 348 THR A CA 1
ATOM 2588 C C . THR A 1 348 ? 42.147 -18.807 -34.196 1.00 92.25 348 THR A C 1
ATOM 2590 O O . THR A 1 348 ? 42.365 -19.834 -34.829 1.00 92.25 348 THR A O 1
ATOM 2593 N N . THR A 1 349 ? 41.895 -17.649 -34.811 1.00 91.00 349 THR A N 1
ATOM 2594 C CA . THR A 1 349 ? 41.845 -17.501 -36.277 1.00 91.00 349 THR A CA 1
ATOM 2595 C C . THR A 1 349 ? 43.185 -17.818 -36.942 1.00 91.00 349 THR A C 1
ATOM 2597 O O . THR A 1 349 ? 43.217 -18.503 -37.958 1.00 91.00 349 THR A O 1
ATOM 2600 N N . CYS A 1 350 ? 44.302 -17.357 -36.370 1.00 91.69 350 CYS A N 1
ATOM 2601 C CA . CYS A 1 350 ? 45.637 -17.656 -36.888 1.00 91.69 350 CYS A CA 1
ATOM 2602 C C . CYS A 1 350 ? 46.023 -19.129 -36.700 1.00 91.69 350 CYS A C 1
ATOM 2604 O O . CYS A 1 350 ? 46.647 -19.707 -37.586 1.00 91.69 350 CYS A O 1
ATOM 2606 N N . ARG A 1 351 ? 45.644 -19.736 -35.567 1.00 92.69 351 ARG A N 1
ATOM 2607 C CA . ARG A 1 351 ? 45.893 -21.160 -35.285 1.00 92.69 351 ARG A CA 1
ATOM 2608 C C . ARG A 1 351 ? 45.134 -22.075 -36.241 1.00 92.69 351 ARG A C 1
ATOM 2610 O O . ARG A 1 351 ? 45.690 -23.070 -36.682 1.00 92.69 351 ARG A O 1
ATOM 2617 N N . ASN A 1 352 ? 43.911 -21.697 -36.604 1.00 91.19 352 ASN A N 1
ATOM 2618 C CA . ASN A 1 352 ? 43.047 -22.470 -37.495 1.00 91.19 352 ASN A CA 1
ATOM 2619 C C . ASN A 1 352 ? 43.247 -22.124 -38.980 1.00 91.19 352 ASN A C 1
ATOM 2621 O O . ASN A 1 352 ? 42.364 -22.391 -39.794 1.00 91.19 352 ASN A O 1
ATOM 2625 N N . ARG A 1 353 ? 44.373 -21.502 -39.353 1.00 91.94 353 ARG A N 1
ATOM 2626 C CA . ARG A 1 353 ? 44.682 -21.255 -40.764 1.00 91.94 353 ARG A CA 1
ATOM 2627 C C . ARG A 1 353 ? 44.872 -22.573 -41.492 1.00 91.94 353 ARG A C 1
ATOM 2629 O O . ARG A 1 353 ? 45.681 -23.400 -41.080 1.00 91.94 353 ARG A O 1
ATOM 2636 N N . GLN A 1 354 ? 44.176 -22.718 -42.608 1.00 92.56 354 GLN A N 1
ATOM 2637 C CA . GLN A 1 354 ? 44.330 -23.858 -43.501 1.00 92.56 354 GLN A CA 1
ATOM 2638 C C . GLN A 1 354 ? 44.943 -23.394 -44.825 1.00 92.56 354 GLN A C 1
ATOM 2640 O O . GLN A 1 354 ? 44.721 -22.249 -45.230 1.00 92.56 354 GLN A O 1
ATOM 2645 N N . PRO A 1 355 ? 45.729 -24.240 -45.511 1.00 94.50 355 PRO A N 1
ATOM 2646 C CA . PRO A 1 355 ? 46.104 -23.988 -46.896 1.00 94.50 355 PRO A CA 1
ATOM 2647 C C . PRO A 1 355 ? 44.841 -23.772 -47.735 1.00 94.50 355 PRO A C 1
ATOM 2649 O O . PRO A 1 355 ? 43.904 -24.565 -47.662 1.00 94.50 355 PRO A O 1
ATOM 2652 N N . ALA A 1 356 ? 44.798 -22.690 -48.505 1.00 94.25 356 ALA A N 1
ATOM 2653 C CA . ALA A 1 356 ? 43.703 -22.456 -49.433 1.00 94.25 356 ALA A CA 1
ATOM 2654 C C . ALA A 1 356 ? 43.921 -23.321 -50.680 1.00 94.25 356 ALA A C 1
ATOM 2656 O O . ALA A 1 356 ? 45.024 -23.357 -51.230 1.00 94.25 356 ALA A O 1
ATOM 2657 N N . ALA A 1 357 ? 42.881 -24.027 -51.124 1.00 93.25 357 ALA A N 1
ATOM 2658 C CA . ALA A 1 357 ? 42.951 -24.810 -52.353 1.00 93.25 357 ALA A CA 1
ATOM 2659 C C . ALA A 1 357 ? 43.193 -23.894 -53.567 1.00 93.25 357 ALA A C 1
ATOM 2661 O O . ALA A 1 357 ? 42.747 -22.747 -53.584 1.00 93.25 357 ALA A O 1
ATOM 2662 N N . ALA A 1 358 ? 43.844 -24.412 -54.613 1.00 85.62 358 ALA A N 1
ATOM 2663 C CA . ALA A 1 358 ? 44.156 -23.649 -55.828 1.00 85.62 358 ALA A CA 1
ATOM 2664 C C . ALA A 1 358 ? 42.911 -23.070 -56.541 1.00 85.62 358 ALA A C 1
ATOM 2666 O O . ALA A 1 358 ? 43.033 -22.102 -57.283 1.00 85.62 358 ALA A O 1
ATOM 2667 N N . GLY A 1 359 ? 41.723 -23.632 -56.287 1.00 91.56 359 GLY A N 1
ATOM 2668 C CA . GLY A 1 359 ? 40.434 -23.143 -56.785 1.00 91.56 359 GLY A CA 1
ATOM 2669 C C . GLY A 1 359 ? 39.576 -22.397 -55.755 1.00 91.56 359 GLY A C 1
ATOM 2670 O O . GLY A 1 359 ? 38.381 -22.246 -55.987 1.00 91.56 359 GLY A O 1
ATOM 2671 N N . ASP A 1 360 ? 40.120 -21.975 -54.604 1.00 94.44 360 ASP A N 1
ATOM 2672 C CA . ASP A 1 360 ? 39.334 -21.247 -53.598 1.00 94.44 360 ASP A CA 1
ATOM 2673 C C . ASP A 1 360 ? 38.818 -19.910 -54.190 1.00 94.44 360 ASP A C 1
ATOM 2675 O O . ASP A 1 360 ? 39.625 -19.070 -54.620 1.00 94.44 360 ASP A O 1
ATOM 2679 N N . PRO A 1 361 ? 37.491 -19.667 -54.210 1.00 94.38 361 PRO A N 1
ATOM 2680 C CA . PRO A 1 361 ? 36.913 -18.427 -54.727 1.00 94.38 361 PRO A CA 1
ATOM 2681 C C . PRO A 1 361 ? 37.455 -17.171 -54.040 1.00 94.38 361 PRO A C 1
ATOM 2683 O O . PRO A 1 361 ? 37.590 -16.130 -54.680 1.00 94.38 361 PRO A O 1
ATOM 2686 N N . ALA A 1 362 ? 37.811 -17.259 -52.756 1.00 93.38 362 ALA A N 1
ATOM 2687 C CA . ALA A 1 362 ? 38.396 -16.146 -52.024 1.00 93.38 362 ALA A CA 1
ATOM 2688 C C . ALA A 1 362 ? 39.811 -15.827 -52.528 1.00 93.38 362 ALA A C 1
ATOM 2690 O O . ALA A 1 362 ? 40.161 -14.656 -52.664 1.00 93.38 362 ALA A O 1
ATOM 2691 N N . VAL A 1 363 ? 40.617 -16.845 -52.851 1.00 93.75 363 VAL A N 1
ATOM 2692 C CA . VAL A 1 363 ? 41.947 -16.648 -53.456 1.00 93.75 363 VAL A CA 1
ATOM 2693 C C . VAL A 1 363 ? 41.806 -16.027 -54.840 1.00 93.75 363 VAL A C 1
ATOM 2695 O O . VAL A 1 363 ? 42.503 -15.062 -55.146 1.00 93.75 363 VAL A O 1
ATOM 2698 N N . SER A 1 364 ? 40.861 -16.520 -55.641 1.00 94.38 364 SER A N 1
ATOM 2699 C CA . SER A 1 364 ? 40.564 -15.959 -56.964 1.00 94.38 364 SER A CA 1
ATOM 2700 C C . SER A 1 364 ? 40.165 -14.484 -56.860 1.00 94.38 364 SER A C 1
ATOM 2702 O O . SER A 1 364 ? 40.733 -13.640 -57.550 1.00 94.38 364 SER A O 1
ATOM 2704 N N . ALA A 1 365 ? 39.268 -14.153 -55.925 1.00 92.81 365 ALA A N 1
ATOM 2705 C CA . ALA A 1 365 ? 38.885 -12.776 -55.641 1.00 92.81 365 ALA A CA 1
ATOM 2706 C C . ALA A 1 365 ? 40.086 -11.928 -55.193 1.00 92.81 365 ALA A C 1
ATOM 2708 O O . ALA A 1 365 ? 40.277 -10.827 -55.696 1.00 92.81 365 ALA A O 1
ATOM 2709 N N . ALA A 1 366 ? 40.943 -12.436 -54.304 1.00 91.06 366 ALA A N 1
ATOM 2710 C CA . ALA A 1 366 ? 42.138 -11.721 -53.859 1.00 91.06 366 ALA A CA 1
ATOM 2711 C C . ALA A 1 366 ? 43.142 -11.456 -54.992 1.00 91.06 366 ALA A C 1
ATOM 2713 O O . ALA A 1 366 ? 43.735 -10.376 -55.034 1.00 91.06 366 ALA A O 1
ATOM 2714 N N . LEU A 1 367 ? 43.318 -12.401 -55.919 1.00 92.25 367 LEU A N 1
ATOM 2715 C CA . LEU A 1 367 ? 44.219 -12.259 -57.065 1.00 92.25 367 LEU A CA 1
ATOM 2716 C C . LEU A 1 367 ? 43.739 -11.213 -58.077 1.00 92.25 367 LEU A C 1
ATOM 2718 O O . LEU A 1 367 ? 44.582 -10.574 -58.702 1.00 92.25 367 LEU A O 1
ATOM 2722 N N . LEU A 1 368 ? 42.428 -10.960 -58.180 1.00 91.56 368 LEU A N 1
ATOM 2723 C CA . LEU A 1 368 ? 41.909 -9.838 -58.975 1.00 91.56 368 LEU A CA 1
ATOM 2724 C C . LEU A 1 368 ? 42.416 -8.484 -58.454 1.00 91.56 368 LEU A C 1
ATOM 2726 O O . LEU A 1 368 ? 42.640 -7.567 -59.239 1.00 91.56 368 LEU A O 1
ATOM 2730 N N . PHE A 1 369 ? 42.631 -8.363 -57.140 1.00 87.38 369 PHE A N 1
ATOM 2731 C CA . PHE A 1 369 ? 43.123 -7.131 -56.512 1.00 87.38 369 PHE A CA 1
ATOM 2732 C C . PHE A 1 369 ? 44.641 -7.098 -56.352 1.00 87.38 369 PHE A C 1
ATOM 2734 O O . PHE A 1 369 ? 45.236 -6.022 -56.312 1.00 87.38 369 PHE A O 1
ATOM 2741 N N . VAL A 1 370 ? 45.281 -8.266 -56.261 1.00 89.38 370 VAL A N 1
ATOM 2742 C CA . VAL A 1 370 ? 46.736 -8.390 -56.124 1.00 89.38 370 VAL A CA 1
ATOM 2743 C C . VAL A 1 370 ? 47.285 -9.389 -57.151 1.00 89.38 370 VAL A C 1
ATOM 2745 O O . VAL A 1 370 ? 47.770 -10.457 -56.766 1.00 89.38 370 VAL A O 1
ATOM 2748 N N . PRO A 1 371 ? 47.287 -9.053 -58.460 1.00 88.69 371 PRO A N 1
ATOM 2749 C CA . PRO A 1 371 ? 47.763 -9.970 -59.503 1.00 88.69 371 PRO A CA 1
ATOM 2750 C C . PRO A 1 371 ? 49.221 -10.406 -59.302 1.00 88.69 371 PRO A C 1
ATOM 2752 O O . PRO A 1 371 ? 49.602 -11.528 -59.630 1.00 88.69 371 PRO A O 1
ATOM 2755 N N . ALA A 1 372 ? 50.038 -9.550 -58.676 1.00 88.56 372 ALA A N 1
ATOM 2756 C CA . ALA A 1 372 ? 51.432 -9.837 -58.337 1.00 88.56 372 ALA A CA 1
ATOM 2757 C C . ALA A 1 372 ? 51.617 -11.001 -57.340 1.00 88.56 372 ALA A C 1
ATOM 2759 O O . ALA A 1 372 ? 52.742 -11.444 -57.133 1.00 88.56 372 ALA A O 1
ATOM 2760 N N . ALA A 1 373 ? 50.545 -11.473 -56.699 1.00 88.38 373 ALA A N 1
ATOM 2761 C CA . ALA A 1 373 ? 50.563 -12.625 -55.803 1.00 88.38 373 ALA A CA 1
ATOM 2762 C C . ALA A 1 373 ? 50.205 -13.949 -56.512 1.00 88.38 373 ALA A C 1
ATOM 2764 O O . ALA A 1 373 ? 50.010 -14.971 -55.851 1.00 88.38 373 ALA A O 1
ATOM 2765 N N . THR A 1 374 ? 50.117 -13.951 -57.847 1.00 91.62 374 THR A N 1
ATOM 2766 C CA . THR A 1 374 ? 49.932 -15.177 -58.638 1.00 91.62 374 THR A CA 1
ATOM 2767 C C . THR A 1 374 ? 51.055 -16.173 -58.331 1.00 91.62 374 THR A C 1
ATOM 2769 O O . THR A 1 374 ? 52.229 -15.810 -58.305 1.00 91.62 374 THR A O 1
ATOM 2772 N N . GLY A 1 375 ? 50.692 -17.426 -58.044 1.00 88.81 375 GLY A N 1
ATOM 2773 C CA . GLY A 1 375 ? 51.637 -18.472 -57.633 1.00 88.81 375 GLY A CA 1
ATOM 2774 C C . GLY A 1 375 ? 52.048 -18.442 -56.153 1.00 88.81 375 GLY A C 1
ATOM 2775 O O . GLY A 1 375 ? 52.862 -19.263 -55.736 1.00 88.81 375 GLY A O 1
ATOM 2776 N N . ALA A 1 376 ? 51.503 -17.533 -55.335 1.00 90.25 376 ALA A N 1
ATOM 2777 C CA . ALA A 1 376 ? 51.711 -17.573 -53.890 1.00 90.25 376 ALA A CA 1
ATOM 2778 C C . ALA A 1 376 ? 51.048 -18.811 -53.262 1.00 90.25 376 ALA A C 1
ATOM 2780 O O . ALA A 1 376 ? 49.930 -19.182 -53.617 1.00 90.25 376 ALA A O 1
ATOM 2781 N N . ALA A 1 377 ? 51.702 -19.403 -52.261 1.00 93.31 377 ALA A N 1
ATOM 2782 C CA . ALA A 1 377 ? 51.054 -20.363 -51.377 1.00 93.31 377 ALA A CA 1
ATOM 2783 C C . ALA A 1 377 ? 50.128 -19.592 -50.429 1.00 93.31 377 ALA A C 1
ATOM 2785 O O . ALA A 1 377 ? 50.597 -18.824 -49.581 1.00 93.31 377 ALA A O 1
ATOM 2786 N N . TRP A 1 378 ? 48.819 -19.755 -50.608 1.00 94.50 378 TRP A N 1
ATOM 2787 C CA . TRP A 1 378 ? 47.807 -19.053 -49.829 1.00 94.50 378 TRP A CA 1
ATOM 2788 C C . TRP A 1 378 ? 47.371 -19.871 -48.621 1.00 94.50 378 TRP A C 1
ATOM 2790 O O . TRP A 1 378 ? 47.147 -21.076 -48.700 1.00 94.50 378 TRP A O 1
ATOM 2800 N N . THR A 1 379 ? 47.205 -19.188 -47.496 1.00 94.56 379 THR A N 1
ATOM 2801 C CA . THR A 1 379 ? 46.505 -19.711 -46.325 1.00 94.56 379 THR A CA 1
ATOM 2802 C C . THR A 1 379 ? 45.265 -18.876 -46.079 1.00 94.56 379 THR A C 1
ATOM 2804 O O . THR A 1 379 ? 45.295 -17.650 -46.213 1.00 94.56 379 THR A O 1
ATOM 2807 N N . ARG A 1 380 ? 44.177 -19.550 -45.724 1.00 94.00 380 ARG A N 1
ATOM 2808 C CA . ARG A 1 380 ? 42.886 -18.949 -45.434 1.00 94.00 380 ARG A CA 1
ATOM 2809 C C . ARG A 1 380 ? 42.567 -19.098 -43.958 1.00 94.00 380 ARG A C 1
ATOM 2811 O O . ARG A 1 380 ? 42.764 -20.155 -43.360 1.00 94.00 380 ARG A O 1
ATOM 2818 N N . SER A 1 381 ? 42.030 -18.032 -43.384 1.00 91.62 381 SER A N 1
ATOM 2819 C CA . SER A 1 381 ? 41.315 -18.101 -42.118 1.00 91.62 381 SER A CA 1
ATOM 2820 C C . SER A 1 381 ? 40.049 -17.276 -42.199 1.00 91.62 381 SER A C 1
ATOM 2822 O O . SER A 1 381 ? 40.084 -16.102 -42.574 1.00 91.62 381 SER A O 1
ATOM 2824 N N . ASP A 1 382 ? 38.951 -17.882 -41.783 1.00 90.25 382 ASP A N 1
ATOM 2825 C CA . ASP A 1 382 ? 37.660 -17.228 -41.741 1.00 90.25 382 ASP A CA 1
ATOM 2826 C C . ASP A 1 382 ? 37.410 -16.679 -40.340 1.00 90.25 382 ASP A C 1
ATOM 2828 O O . ASP A 1 382 ? 37.554 -17.381 -39.338 1.00 90.25 382 ASP A O 1
ATOM 2832 N N . THR A 1 383 ? 37.010 -15.414 -40.267 1.00 84.44 383 THR A N 1
ATOM 2833 C CA . THR A 1 383 ? 36.356 -14.878 -39.077 1.00 84.44 383 THR A CA 1
ATOM 2834 C C . THR A 1 383 ? 34.847 -14.850 -39.293 1.00 84.44 383 THR A C 1
ATOM 2836 O O . THR A 1 383 ? 34.331 -15.246 -40.347 1.00 84.44 383 THR A O 1
ATOM 2839 N N . LYS A 1 384 ? 34.108 -14.380 -38.284 1.00 81.81 384 LYS A N 1
ATOM 2840 C CA . LYS A 1 384 ? 32.653 -14.235 -38.379 1.00 81.81 384 LYS A CA 1
ATOM 2841 C C . LYS A 1 384 ? 32.242 -13.219 -39.453 1.00 81.81 384 LYS A C 1
ATOM 2843 O O . LYS A 1 384 ? 31.264 -13.447 -40.154 1.00 81.81 384 LYS A O 1
ATOM 2848 N N . SER A 1 385 ? 32.990 -12.125 -39.596 1.00 82.88 385 SER A N 1
ATOM 2849 C CA . SER A 1 385 ? 32.635 -10.988 -40.458 1.00 82.88 385 SER A CA 1
ATOM 2850 C C . SER A 1 385 ? 33.463 -10.882 -41.739 1.00 82.88 385 SER A C 1
ATOM 2852 O O . SER A 1 385 ? 33.024 -10.238 -42.687 1.00 82.88 385 SER A O 1
ATOM 2854 N N . ARG A 1 386 ? 34.645 -11.504 -41.791 1.00 89.69 386 ARG A N 1
ATOM 2855 C CA . ARG A 1 386 ? 35.588 -11.353 -42.904 1.00 89.69 386 ARG A CA 1
ATOM 2856 C C . ARG A 1 386 ? 36.342 -12.647 -43.202 1.00 89.69 386 ARG A C 1
ATOM 2858 O O . ARG A 1 386 ? 36.398 -13.565 -42.385 1.00 89.69 386 ARG A O 1
ATOM 2865 N N . ILE A 1 387 ? 36.897 -12.725 -44.401 1.00 90.69 387 ILE A N 1
ATOM 2866 C CA . ILE A 1 387 ? 37.828 -13.765 -44.830 1.00 90.69 387 ILE A CA 1
ATOM 2867 C C . ILE A 1 387 ? 39.204 -13.130 -44.905 1.00 90.69 387 ILE A C 1
ATOM 2869 O O . ILE A 1 387 ? 39.373 -12.021 -45.414 1.00 90.69 387 ILE A O 1
ATOM 2873 N N . ARG A 1 388 ? 40.195 -13.841 -44.388 1.00 90.06 388 ARG A N 1
ATOM 2874 C CA . ARG A 1 388 ? 41.584 -13.425 -44.444 1.00 90.06 388 ARG A CA 1
ATOM 2875 C C . ARG A 1 388 ? 42.387 -14.403 -45.268 1.00 90.06 388 ARG A C 1
ATOM 2877 O O . ARG A 1 388 ? 42.328 -15.609 -45.028 1.00 90.06 388 ARG A O 1
ATOM 2884 N N . LEU A 1 389 ? 43.196 -13.852 -46.157 1.00 92.56 389 LEU A N 1
ATOM 2885 C CA . LEU A 1 389 ? 44.133 -14.597 -46.972 1.00 92.56 389 LEU A CA 1
ATOM 2886 C C . LEU A 1 389 ? 45.543 -14.068 -46.725 1.00 92.56 389 LEU A C 1
ATOM 2888 O O . LEU A 1 389 ? 45.809 -12.884 -46.935 1.00 92.56 389 LEU A O 1
ATOM 2892 N N . ASP A 1 390 ? 46.443 -14.939 -46.276 1.00 90.31 390 ASP A N 1
ATOM 2893 C CA . ASP A 1 390 ? 47.876 -14.651 -46.223 1.00 90.31 390 ASP A CA 1
ATOM 2894 C C . ASP A 1 390 ? 48.574 -15.493 -47.298 1.00 90.31 390 ASP A C 1
ATOM 2896 O O . ASP A 1 390 ? 48.582 -16.724 -47.228 1.00 90.31 390 ASP A O 1
ATOM 2900 N N . GLY A 1 391 ? 49.134 -14.823 -48.304 1.00 91.19 391 GLY A N 1
ATOM 2901 C CA . GLY A 1 391 ? 49.852 -15.437 -49.418 1.00 91.19 391 GLY A CA 1
ATOM 2902 C C . GLY A 1 391 ? 51.355 -15.262 -49.257 1.00 91.19 391 GLY A C 1
ATOM 2903 O O . GLY A 1 391 ? 51.820 -14.177 -48.901 1.00 91.19 391 GLY A O 1
ATOM 2904 N N . ARG A 1 392 ? 52.144 -16.302 -49.532 1.00 89.38 392 ARG A N 1
ATOM 2905 C CA . ARG A 1 392 ? 53.610 -16.213 -49.519 1.00 89.38 392 ARG A CA 1
ATOM 2906 C C . ARG A 1 392 ? 54.193 -16.665 -50.852 1.00 89.38 392 ARG A C 1
ATOM 2908 O O . ARG A 1 392 ? 53.927 -17.767 -51.315 1.00 89.38 392 ARG A O 1
ATOM 2915 N N . THR A 1 393 ? 55.008 -15.800 -51.443 1.00 89.62 393 THR A N 1
ATOM 2916 C CA . THR A 1 393 ? 55.921 -16.136 -52.547 1.00 89.62 393 THR A CA 1
ATOM 2917 C C . THR A 1 393 ? 57.343 -16.236 -51.997 1.00 89.62 393 THR A C 1
ATOM 2919 O O . THR A 1 393 ? 57.571 -15.996 -50.808 1.00 89.62 393 THR A O 1
ATOM 2922 N N . PHE A 1 394 ? 58.317 -16.541 -52.855 1.00 82.81 394 PHE A N 1
ATOM 2923 C CA . PHE A 1 394 ? 59.726 -16.575 -52.459 1.00 82.81 394 PHE A CA 1
ATOM 2924 C C . PHE A 1 394 ? 60.220 -15.234 -51.875 1.00 82.81 394 PHE A C 1
ATOM 2926 O O . PHE A 1 394 ? 60.987 -15.231 -50.918 1.00 82.81 394 PHE A O 1
ATOM 2933 N N . LEU A 1 395 ? 59.741 -14.095 -52.399 1.00 84.06 395 LEU A N 1
ATOM 2934 C CA . LEU A 1 395 ? 60.252 -12.759 -52.043 1.00 84.06 395 LEU A CA 1
ATOM 2935 C C . LEU A 1 395 ? 59.274 -11.885 -51.254 1.00 84.06 395 LEU A C 1
ATOM 2937 O O . LEU A 1 395 ? 59.694 -10.900 -50.646 1.00 84.06 395 LEU A O 1
ATOM 2941 N N . ASN A 1 396 ? 57.978 -12.198 -51.290 1.00 86.88 396 ASN A N 1
ATOM 2942 C CA . ASN A 1 396 ? 56.933 -11.323 -50.768 1.00 86.88 396 ASN A CA 1
ATOM 2943 C C . ASN A 1 396 ? 55.915 -12.092 -49.927 1.00 86.88 396 ASN A C 1
ATOM 2945 O O . ASN A 1 396 ? 55.535 -13.222 -50.251 1.00 86.88 396 ASN A O 1
ATOM 2949 N N . LYS A 1 397 ? 55.413 -11.423 -48.887 1.00 87.00 397 LYS A N 1
ATOM 2950 C CA . LYS A 1 397 ? 54.218 -11.823 -48.140 1.00 87.00 397 LYS A CA 1
ATOM 2951 C C . LYS A 1 397 ? 53.087 -10.860 -48.489 1.00 87.00 397 LYS A C 1
ATOM 2953 O O . LYS A 1 397 ? 53.289 -9.649 -48.504 1.00 87.00 397 LYS A O 1
ATOM 2958 N N . TYR A 1 398 ? 51.911 -11.409 -48.734 1.00 88.06 398 TYR A N 1
ATOM 2959 C CA . TYR A 1 398 ? 50.692 -10.691 -49.071 1.00 88.06 398 TYR A CA 1
ATOM 2960 C C . TYR A 1 398 ? 49.648 -10.973 -48.001 1.00 88.06 398 TYR A C 1
ATOM 2962 O O . TYR A 1 398 ? 49.570 -12.089 -47.488 1.00 88.06 398 TYR A O 1
ATOM 2970 N N . ARG A 1 399 ? 48.840 -9.968 -47.671 1.00 88.12 399 ARG A N 1
ATOM 2971 C CA . ARG A 1 399 ? 47.690 -10.118 -46.783 1.00 88.12 399 ARG A CA 1
ATOM 2972 C C . ARG A 1 399 ? 46.502 -9.399 -47.390 1.00 88.12 399 ARG A C 1
ATOM 2974 O O . ARG A 1 399 ? 46.592 -8.205 -47.662 1.00 88.12 399 ARG A O 1
ATOM 2981 N N . VAL A 1 400 ? 45.408 -10.125 -47.575 1.00 89.75 400 VAL A N 1
ATOM 2982 C CA . VAL A 1 400 ? 44.166 -9.607 -48.150 1.00 89.75 400 VAL A CA 1
ATOM 2983 C C . VAL A 1 400 ? 43.015 -9.913 -47.199 1.00 89.75 400 VAL A C 1
ATOM 2985 O O . VAL A 1 400 ? 42.908 -11.021 -46.670 1.00 89.75 400 VAL A O 1
ATOM 2988 N N . TRP A 1 401 ? 42.168 -8.911 -46.975 1.00 88.81 401 TRP A N 1
ATOM 2989 C CA . TRP A 1 401 ? 40.932 -9.029 -46.209 1.00 88.81 401 TRP A CA 1
ATOM 2990 C C . TRP A 1 401 ? 39.744 -8.851 -47.148 1.00 88.81 401 TRP A C 1
ATOM 2992 O O . TRP A 1 401 ? 39.636 -7.833 -47.832 1.00 88.81 401 TRP A O 1
ATOM 3002 N N . LEU A 1 402 ? 38.852 -9.833 -47.161 1.00 90.75 402 LEU A N 1
ATOM 3003 C CA . LEU A 1 402 ? 37.631 -9.829 -47.957 1.00 90.75 402 LEU A CA 1
ATOM 3004 C C . LEU A 1 402 ? 36.415 -9.847 -47.029 1.00 90.75 402 LEU A C 1
ATOM 3006 O O . LEU A 1 402 ? 36.452 -10.448 -45.951 1.00 90.75 402 LEU A O 1
ATOM 3010 N N . GLY A 1 403 ? 35.326 -9.210 -47.446 1.00 89.19 403 GLY A N 1
ATOM 3011 C CA . GLY A 1 403 ? 34.011 -9.450 -46.869 1.00 89.19 403 GLY A CA 1
ATOM 3012 C C . GLY A 1 403 ? 33.564 -10.892 -47.130 1.00 89.19 403 GLY A C 1
ATOM 3013 O O . GLY A 1 403 ? 34.149 -11.618 -47.938 1.00 89.19 403 GLY A O 1
ATOM 3014 N N . LYS A 1 404 ? 32.508 -11.337 -46.443 1.00 90.50 404 LYS A N 1
ATOM 3015 C CA . LYS A 1 404 ? 31.904 -12.658 -46.709 1.00 90.50 404 LYS A CA 1
ATOM 3016 C C . LYS A 1 404 ? 31.286 -12.763 -48.106 1.00 90.50 404 LYS A C 1
ATOM 3018 O O . LYS A 1 404 ? 31.150 -13.865 -48.618 1.00 90.50 404 LYS A O 1
ATOM 3023 N N . ASP A 1 405 ? 30.978 -11.630 -48.723 1.00 91.94 405 ASP A N 1
ATOM 3024 C CA . ASP A 1 405 ? 30.551 -11.488 -50.115 1.00 91.94 405 ASP A CA 1
ATOM 3025 C C . ASP A 1 405 ? 31.724 -11.496 -51.114 1.00 91.94 405 ASP A C 1
ATOM 3027 O O . ASP A 1 405 ? 31.531 -11.193 -52.289 1.00 91.94 405 ASP A O 1
ATOM 3031 N N . LEU A 1 406 ? 32.940 -11.822 -50.650 1.00 90.69 406 LEU A N 1
ATOM 3032 C CA . LEU A 1 406 ? 34.190 -11.844 -51.420 1.00 90.69 406 LEU A CA 1
ATOM 3033 C C . LEU A 1 406 ? 34.589 -10.492 -52.020 1.00 90.69 406 LEU A C 1
ATOM 3035 O O . LEU A 1 406 ? 35.564 -10.412 -52.769 1.00 90.69 406 LEU A O 1
ATOM 3039 N N . LYS A 1 407 ? 33.890 -9.413 -51.660 1.00 88.06 407 LYS A N 1
ATOM 3040 C CA . LYS A 1 407 ? 34.298 -8.068 -52.039 1.00 88.06 407 LYS A CA 1
ATOM 3041 C C . LYS A 1 407 ? 35.457 -7.627 -51.151 1.00 88.06 407 LYS A C 1
ATOM 3043 O O . LYS A 1 407 ? 35.486 -7.950 -49.958 1.00 88.06 407 LYS A O 1
ATOM 3048 N N . PRO A 1 408 ? 36.433 -6.895 -51.700 1.00 82.06 408 PRO A N 1
ATOM 3049 C CA . PRO A 1 408 ? 37.495 -6.331 -50.893 1.00 82.06 408 PRO A CA 1
ATOM 3050 C C . PRO A 1 408 ? 36.862 -5.356 -49.905 1.00 82.06 408 PRO A C 1
ATOM 3052 O O . PRO A 1 408 ? 36.037 -4.520 -50.281 1.00 82.06 408 PRO A O 1
ATOM 3055 N N . LEU A 1 409 ? 37.250 -5.454 -48.636 1.00 78.81 409 LEU A N 1
ATOM 3056 C CA . LEU A 1 409 ? 36.908 -4.411 -47.678 1.00 78.81 409 LEU A CA 1
ATOM 3057 C C . LEU A 1 409 ? 37.732 -3.187 -48.082 1.00 78.81 409 LEU A C 1
ATOM 3059 O O . LEU A 1 409 ? 38.943 -3.152 -47.860 1.00 78.81 409 LEU A O 1
ATOM 3063 N N . SER A 1 410 ? 37.093 -2.242 -48.778 1.00 55.41 410 SER A N 1
ATOM 3064 C CA . SER A 1 410 ? 37.729 -1.022 -49.274 1.00 55.41 410 SER A CA 1
ATOM 3065 C C . SER A 1 410 ? 38.499 -0.359 -48.137 1.00 55.41 410 SER A C 1
ATOM 3067 O O . SER A 1 410 ? 37.945 -0.165 -47.055 1.00 55.41 410 SER A O 1
ATOM 3069 N N . ALA A 1 411 ? 39.778 -0.088 -48.401 1.00 48.03 411 ALA A N 1
ATOM 3070 C CA . ALA A 1 411 ? 40.801 0.364 -47.469 1.00 48.03 411 ALA A CA 1
ATOM 3071 C C . ALA A 1 411 ? 40.264 1.171 -46.276 1.00 48.03 411 ALA A C 1
ATOM 3073 O O . ALA A 1 411 ? 39.630 2.212 -46.444 1.00 48.03 411 ALA A O 1
ATOM 3074 N N . PHE A 1 412 ? 40.605 0.719 -45.066 1.00 44.03 412 PHE A N 1
ATOM 3075 C CA . PHE A 1 412 ? 40.612 1.574 -43.884 1.00 44.03 412 PHE A CA 1
ATOM 3076 C C . PHE A 1 412 ? 41.293 2.899 -44.247 1.00 44.03 412 PHE A C 1
ATOM 3078 O O . PHE A 1 412 ? 42.438 2.899 -44.705 1.00 44.03 412 PHE A O 1
ATOM 3085 N N . GLY A 1 413 ? 40.565 4.003 -44.066 1.00 35.34 413 GLY A N 1
ATOM 3086 C CA . GLY A 1 413 ? 40.992 5.377 -44.316 1.00 35.34 413 GLY A CA 1
ATOM 3087 C C . GLY A 1 413 ? 42.141 5.817 -43.411 1.00 35.34 413 GLY A C 1
ATOM 3088 O O . GLY A 1 413 ? 41.969 6.651 -42.531 1.00 35.34 413 GLY A O 1
ATOM 3089 N N . GLY A 1 414 ? 43.321 5.256 -43.652 1.00 33.34 414 GLY A N 1
ATOM 3090 C CA . GLY A 1 414 ? 44.611 5.826 -43.314 1.00 33.34 414 GLY A CA 1
ATOM 3091 C C . GLY A 1 414 ? 45.309 6.146 -44.626 1.00 33.34 414 GLY A C 1
ATOM 3092 O O . GLY A 1 414 ? 45.782 5.254 -45.334 1.00 33.34 414 GLY A O 1
ATOM 3093 N N . SER A 1 415 ? 45.350 7.427 -44.970 1.00 32.81 415 SER A N 1
ATOM 3094 C CA . SER A 1 415 ? 46.261 7.966 -45.972 1.00 32.81 415 SER A CA 1
ATOM 3095 C C . SER A 1 415 ? 47.663 7.381 -45.725 1.00 32.81 415 SER A C 1
ATOM 3097 O O . SER A 1 415 ? 48.261 7.612 -44.678 1.00 32.81 415 SER A O 1
ATOM 3099 N N . LYS A 1 416 ? 48.154 6.589 -46.696 1.00 35.56 416 LYS A N 1
ATOM 3100 C CA . LYS A 1 416 ? 49.346 5.699 -46.675 1.00 35.56 416 LYS A CA 1
ATOM 3101 C C . LYS A 1 416 ? 49.132 4.227 -46.277 1.00 35.56 416 LYS A C 1
ATOM 3103 O O . LYS A 1 416 ? 49.951 3.669 -45.557 1.00 35.56 416 LYS A O 1
ATOM 3108 N N . LEU A 1 417 ? 48.143 3.535 -46.847 1.00 36.41 417 LEU A N 1
ATOM 3109 C CA . LEU A 1 417 ? 48.174 2.064 -46.948 1.00 36.41 417 LEU A CA 1
ATOM 3110 C C . LEU A 1 417 ? 47.677 1.530 -48.314 1.00 36.41 417 LEU A C 1
ATOM 3112 O O . LEU A 1 417 ? 46.960 0.542 -48.374 1.00 36.41 417 LEU A O 1
ATOM 3116 N N . PHE A 1 418 ? 48.229 2.030 -49.429 1.00 37.38 418 PHE A N 1
ATOM 3117 C CA . PHE A 1 418 ? 48.769 1.090 -50.436 1.00 37.38 418 PHE A CA 1
ATOM 3118 C C . PHE A 1 418 ? 50.081 0.528 -49.863 1.00 37.38 418 PHE A C 1
ATOM 3120 O O . PHE A 1 418 ? 51.188 0.778 -50.327 1.00 37.38 418 PHE A O 1
ATOM 3127 N N . GLY A 1 419 ? 49.952 -0.136 -48.718 1.00 35.62 419 GLY A N 1
ATOM 3128 C CA . GLY A 1 419 ? 51.050 -0.680 -47.951 1.00 35.62 419 GLY A CA 1
ATOM 3129 C C . GLY A 1 419 ? 51.218 -2.127 -48.347 1.00 35.62 419 GLY A C 1
ATOM 3130 O O . GLY A 1 419 ? 50.870 -3.016 -47.573 1.00 35.62 419 GLY A O 1
ATOM 3131 N N . MET A 1 420 ? 51.788 -2.373 -49.527 1.00 39.88 420 MET A N 1
ATOM 3132 C CA . MET A 1 420 ? 52.603 -3.570 -49.694 1.00 39.88 420 MET A CA 1
ATOM 3133 C C . MET A 1 420 ? 53.719 -3.486 -48.645 1.00 39.88 420 MET A C 1
ATOM 3135 O O . MET A 1 420 ? 54.807 -2.979 -48.910 1.00 39.88 420 MET A O 1
ATOM 3139 N N . LYS A 1 421 ? 53.470 -3.963 -47.421 1.00 39.91 421 LYS A N 1
ATOM 3140 C CA . LYS A 1 421 ? 54.571 -4.341 -46.546 1.00 39.91 421 LYS A CA 1
ATOM 3141 C C . LYS A 1 421 ? 55.174 -5.580 -47.187 1.00 39.91 421 LYS A C 1
ATOM 3143 O O . LYS A 1 421 ? 54.710 -6.692 -46.951 1.00 39.91 421 LYS A O 1
ATOM 3148 N N . LYS A 1 422 ? 56.236 -5.383 -47.974 1.00 41.81 422 LYS A N 1
ATOM 3149 C CA . LYS A 1 422 ? 57.306 -6.377 -48.070 1.00 41.81 422 LYS A CA 1
ATOM 3150 C C . LYS A 1 422 ? 57.753 -6.622 -46.628 1.00 41.81 422 LYS A C 1
ATOM 3152 O O . LYS A 1 422 ? 58.568 -5.887 -46.081 1.00 41.81 422 LYS A O 1
ATOM 3157 N N . LEU A 1 423 ? 57.122 -7.587 -45.968 1.00 41.78 423 LEU A N 1
ATOM 3158 C CA . LEU A 1 423 ? 57.670 -8.202 -44.774 1.00 41.78 423 LEU A CA 1
ATOM 3159 C C . LEU A 1 423 ? 58.930 -8.910 -45.271 1.00 41.78 423 LEU A C 1
ATOM 3161 O O . LEU A 1 423 ? 58.811 -10.018 -45.798 1.00 41.78 423 LEU A O 1
ATOM 3165 N N . ARG A 1 424 ? 60.076 -8.218 -45.218 1.00 36.97 424 ARG A N 1
ATOM 3166 C CA . ARG A 1 424 ? 61.375 -8.881 -45.358 1.00 36.97 424 ARG A CA 1
ATOM 3167 C C . ARG A 1 424 ? 61.451 -10.021 -44.348 1.00 36.97 424 ARG A C 1
ATOM 3169 O O . ARG A 1 424 ? 60.941 -9.842 -43.216 1.00 36.97 424 ARG A O 1
#

Sequence (424 aa):
FAGTTVLFRLRVEGPEREDALVAAFVSKDGAAFEIPADALPKMAAAGNPATLSPLAPGDRTKLREISLDVAQREGDRRARLAEKRAAPKLAKEESQVKTYFEALSGELKEQKSESRGEDAKKEAATRLRNLERERELRLLEVADRFRASAHVDAVAALAVSGSAARVKLLFQSGARKLEREVVWFPPTGNVKPPVCDLCGGALGEAAICGDPQHNVLLCANCRRYCQSCGAGLCAEHTKACGCGAIACPAHGAACEACAQYCCEKHLFKCVRCCRAFCRQHAFECGVCRLISCVDHTKRCGSCDIELCGEHQRLCDASGKAGCPKHMVNCPECGDEVLDVAVSGGKCTTCRNRQPAAAGDPAVSAALLFVPAATGAAWTRSDTKSRIRLDGRTFLNKYRVWLGKDLKPLSAFGGSKLFGMKKLR

Secondary structure (DSSP, 8-state):
-EEEEEEEEEEEESSS-EEEEEEEEEETTS-EEEE-GGGHHHHHHHS-GGG-PPPPHHHHHHHHHHHHHHHHHHHHHHHHHHHHHHHHHHHHHHHHHHHHHHHHHHHHHHHHHH--SHHHHHHHHHHHHHHHHHHHHHHHHHHHHH--EEEEEEEEEEEEE---EEEEEEEEETTEEEEEEEEE-TTT--BPPPBPTTT--B-SS-EE-SSTT---EE-TTT-EE-TTT--EE-GGG-EE-TTS-EE-TTSEEE-TTT--EEEGGGEEE-TTT--EEETTTEEE-TTT--EEEGGGEEE-TTT--EEETTT-EE-TTT--EE-TTTEEE-TTT--EEEGGGEETTEEHHHHT-EEPPTT-HHHHHHHHH-GGGTT-EEEEEE-SSEEEEEEE-SS-EEEEEEETTS-B----S-SS--------